Protein AF-0000000079718503 (afdb_homodimer)

Organism: NCBI:txid616991

Radius of gyration: 22.59 Å; Cα contacts (8 Å, |Δi|>4): 841; chains: 2; bounding box: 45×66×55 Å

Solvent-accessible surface area (backbone atoms only — not comparable to full-atom values): 23321 Å² total; per-residue (Å²): 87,62,59,57,60,61,78,88,53,72,74,91,12,62,36,46,88,37,62,54,29,43,62,46,44,43,82,38,80,72,43,89,40,65,35,53,28,28,25,22,71,36,76,40,55,47,20,31,54,43,42,65,69,52,90,73,39,43,75,33,45,62,69,56,43,66,71,43,58,70,69,54,38,52,48,48,60,59,43,30,42,29,42,44,82,52,27,34,36,37,52,58,47,52,61,50,35,47,38,72,30,97,78,38,42,31,43,72,48,60,77,54,34,25,29,22,61,37,72,39,47,60,71,37,66,49,20,32,49,61,28,62,29,46,43,93,47,60,36,66,54,80,89,78,84,56,87,75,52,61,42,40,47,60,32,31,80,72,43,28,68,63,53,38,52,45,48,62,70,24,43,53,38,35,81,76,44,85,49,90,57,48,86,72,48,52,70,69,56,47,52,50,51,48,35,33,36,70,65,77,36,82,76,68,51,43,51,69,36,54,46,82,70,136,102,57,65,53,62,65,79,76,63,59,88,68,44,68,42,76,70,83,35,73,28,45,65,46,40,41,81,38,80,72,43,85,38,61,34,52,28,30,25,24,72,38,76,40,54,48,19,32,54,45,38,63,68,52,89,73,39,43,75,33,46,63,69,55,44,69,70,43,57,70,70,55,36,53,50,48,67,59,44,31,44,29,42,44,84,53,29,34,36,37,52,58,39,56,60,51,36,49,37,72,31,98,78,38,43,32,43,73,48,59,77,55,33,24,29,22,61,37,71,40,48,60,71,37,66,50,19,32,48,61,28,63,30,45,42,92,48,58,32,72,54,81,88,78,83,57,88,75,53,62,42,40,46,60,33,32,81,72,44,28,68,64,53,38,52,44,46,62,70,24,45,54,39,35,82,77,44,86,50,89,56,48,87,70,50,51,69,69,58,48,51,50,50,47,35,32,38,70,64,76,38,81,77,69,51,44,52,68,38,54,45,84,71,136

Structure (mmCIF, N/CA/C/O backbone):
data_AF-0000000079718503-model_v1
#
loop_
_entity.id
_entity.type
_entity.pdbx_description
1 polymer 'Uncharacterized protein'
#
loop_
_atom_site.group_PDB
_atom_site.id
_atom_site.type_symbol
_atom_site.label_atom_id
_atom_site.label_alt_id
_atom_site.label_comp_id
_atom_site.label_asym_id
_atom_site.label_entity_id
_atom_site.label_seq_id
_atom_site.pdbx_PDB_ins_code
_atom_site.Cartn_x
_atom_site.Cartn_y
_atom_site.Cartn_z
_atom_site.occupancy
_atom_site.B_iso_or_equiv
_atom_site.auth_seq_id
_atom_site.auth_comp_id
_atom_site.auth_asym_id
_atom_site.auth_atom_id
_atom_site.pdbx_PDB_model_num
ATOM 1 N N . MET A 1 1 ? 18.859 8.688 -3.508 1 23.06 1 MET A N 1
ATOM 2 C CA . MET A 1 1 ? 18.297 7.758 -2.539 1 23.06 1 MET A CA 1
ATOM 3 C C . MET A 1 1 ? 17.609 8.5 -1.401 1 23.06 1 MET A C 1
ATOM 5 O O . MET A 1 1 ? 18.266 9.039 -0.513 1 23.06 1 MET A O 1
ATOM 9 N N . ILE A 1 2 ? 16.781 9.414 -1.605 1 30.33 2 ILE A N 1
ATOM 10 C CA . ILE A 1 2 ? 16.391 10.273 -0.496 1 30.33 2 ILE A CA 1
ATOM 11 C C . ILE A 1 2 ? 15.953 9.414 0.691 1 30.33 2 ILE A C 1
ATOM 13 O O . ILE A 1 2 ? 15.031 8.602 0.574 1 30.33 2 ILE A O 1
ATOM 17 N N . CYS A 1 3 ? 16.859 9.18 1.594 1 32.59 3 CYS A N 1
ATOM 18 C CA . CYS A 1 3 ? 16.938 8.422 2.838 1 32.59 3 CYS A CA 1
ATOM 19 C C . CYS A 1 3 ? 15.789 8.781 3.768 1 32.59 3 CYS A C 1
ATOM 21 O O . CYS A 1 3 ? 15.602 9.953 4.113 1 32.59 3 CYS A O 1
ATOM 23 N N . LYS A 1 4 ? 14.398 8.336 3.656 1 40.47 4 LYS A N 1
ATOM 24 C CA . LYS A 1 4 ? 13.938 8.398 5.043 1 40.47 4 LYS A CA 1
ATOM 25 C C . LYS A 1 4 ? 15.117 8.383 6.008 1 40.47 4 LYS A C 1
ATOM 27 O O . LYS A 1 4 ? 16.219 7.934 5.656 1 40.47 4 LYS A O 1
ATOM 32 N N . TRP A 1 5 ? 15.25 9.078 7.258 1 38.78 5 TRP A N 1
ATOM 33 C CA . TRP A 1 5 ? 16.297 9.188 8.266 1 38.78 5 TRP A CA 1
ATOM 34 C C . TRP A 1 5 ? 17.203 7.957 8.25 1 38.78 5 TRP A C 1
ATOM 36 O O . TRP A 1 5 ? 18.125 7.848 9.055 1 38.78 5 TRP A O 1
ATOM 46 N N . LYS A 1 6 ? 16.781 6.746 7.684 1 39.5 6 LYS A N 1
ATOM 47 C CA . LYS A 1 6 ? 17.516 5.504 7.875 1 39.5 6 LYS A CA 1
ATOM 48 C C . LYS A 1 6 ? 18.672 5.387 6.875 1 39.5 6 LYS A C 1
ATOM 50 O O . LYS A 1 6 ? 18.438 5.262 5.672 1 39.5 6 LYS A O 1
ATOM 55 N N . GLN A 1 7 ? 19.984 5.609 7.316 1 33.94 7 GLN A N 1
ATOM 56 C CA . GLN A 1 7 ? 21.234 5.27 6.621 1 33.94 7 GLN A CA 1
ATOM 57 C C . GLN A 1 7 ? 21.094 3.934 5.895 1 33.94 7 GLN A C 1
ATOM 59 O O . GLN A 1 7 ? 20.047 3.305 5.926 1 33.94 7 GLN A O 1
ATOM 64 N N . LEU A 1 8 ? 22.109 2.932 6.52 1 37.72 8 LEU A N 1
ATOM 65 C CA . LEU A 1 8 ? 22.938 1.934 5.855 1 37.72 8 LEU A CA 1
ATOM 66 C C . LEU A 1 8 ? 22.109 0.743 5.398 1 37.72 8 LEU A C 1
ATOM 68 O O . LEU A 1 8 ? 21.719 -0.094 6.219 1 37.72 8 LEU A O 1
ATOM 72 N N . PHE A 1 9 ? 21.766 0.638 4.406 1 40.12 9 PHE A N 1
ATOM 73 C CA . PHE A 1 9 ? 20.969 -0.413 3.799 1 40.12 9 PHE A CA 1
ATOM 74 C C . PHE A 1 9 ? 21.828 -1.601 3.402 1 40.12 9 PHE A C 1
ATOM 76 O O . PHE A 1 9 ? 21.469 -2.373 2.514 1 40.12 9 PHE A O 1
ATOM 83 N N . SER A 1 10 ? 22.203 -2.418 3.965 1 37.91 10 SER A N 1
ATOM 84 C CA . SER A 1 10 ? 22.547 -3.551 3.111 1 37.91 10 SER A CA 1
ATOM 85 C C . SER A 1 10 ? 21.297 -4.18 2.5 1 37.91 10 SER A C 1
ATOM 87 O O . SER A 1 10 ? 20.219 -4.137 3.094 1 37.91 10 SER A O 1
ATOM 89 N N . ILE A 1 11 ? 21.688 -5.297 1.359 1 41.03 11 ILE A N 1
ATOM 90 C CA . ILE A 1 11 ? 21.562 -5.18 -0.09 1 41.03 11 ILE A CA 1
ATOM 91 C C . ILE A 1 11 ? 20.141 -5.531 -0.523 1 41.03 11 ILE A C 1
ATOM 93 O O . ILE A 1 11 ? 19.562 -4.855 -1.377 1 41.03 11 ILE A O 1
ATOM 97 N N . HIS A 1 12 ? 19.766 -6.773 -0.456 1 43.59 12 HIS A N 1
ATOM 98 C CA . HIS A 1 12 ? 18.359 -7.004 -0.724 1 43.59 12 HIS A CA 1
ATOM 99 C C . HIS A 1 12 ? 17.484 -5.902 -0.116 1 43.59 12 HIS A C 1
ATOM 101 O O . HIS A 1 12 ? 17.281 -5.867 1.1 1 43.59 12 HIS A O 1
ATOM 107 N N . GLU A 1 13 ? 18.375 -4.879 0.642 1 44.47 13 GLU A N 1
ATOM 108 C CA . GLU A 1 13 ? 18.203 -3.566 1.257 1 44.47 13 GLU A CA 1
ATOM 109 C C . GLU A 1 13 ? 16.812 -3.008 0.971 1 44.47 13 GLU A C 1
ATOM 111 O O . GLU A 1 13 ? 16.312 -3.107 -0.154 1 44.47 13 GLU A O 1
ATOM 116 N N . ILE A 1 14 ? 16.516 -2.381 1.271 1 44.66 14 ILE A N 1
ATOM 117 C CA . ILE A 1 14 ? 15.141 -1.91 1.121 1 44.66 14 ILE A CA 1
ATOM 118 C C . ILE A 1 14 ? 14.492 -2.58 -0.091 1 44.66 14 ILE A C 1
ATOM 120 O O . ILE A 1 14 ? 13.578 -2.021 -0.701 1 44.66 14 ILE A O 1
ATOM 124 N N . ILE A 1 15 ? 15.344 -3.525 -0.444 1 41.94 15 ILE A N 1
ATOM 125 C CA . 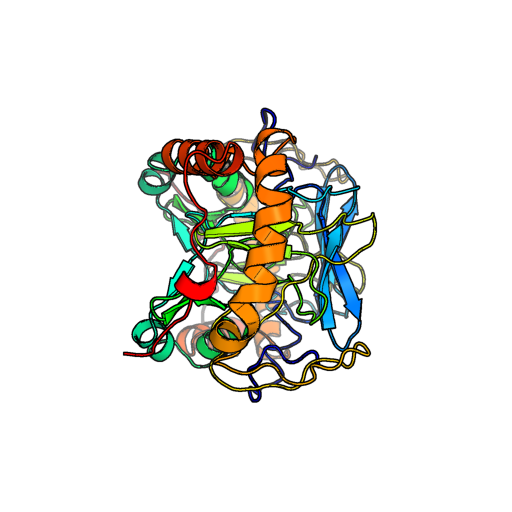ILE A 1 15 ? 15.734 -3.426 -1.845 1 41.94 15 ILE A CA 1
ATOM 126 C C . ILE A 1 15 ? 14.492 -3.334 -2.725 1 41.94 15 ILE A C 1
ATOM 128 O O . ILE A 1 15 ? 14.461 -2.562 -3.688 1 41.94 15 ILE A O 1
ATOM 132 N N . LEU A 1 16 ? 14.398 -3.361 -3.297 1 42.53 16 LEU A N 1
ATOM 133 C CA . LEU A 1 16 ? 13.578 -2.467 -4.105 1 42.53 16 LEU A CA 1
ATOM 134 C C . LEU A 1 16 ? 13.078 -1.293 -3.275 1 42.53 16 LEU A C 1
ATOM 136 O O . LEU A 1 16 ? 12.375 -1.487 -2.281 1 42.53 16 LEU A O 1
ATOM 140 N N . CYS A 1 17 ? 13.359 -0.323 -1.994 1 40.25 17 CYS A N 1
ATOM 141 C CA . CYS A 1 17 ? 12.625 0.879 -1.621 1 40.25 17 CYS A CA 1
ATOM 142 C C . CYS A 1 17 ? 11.125 0.642 -1.691 1 40.25 17 CYS A C 1
ATOM 144 O O . CYS A 1 17 ? 10.477 0.998 -2.68 1 40.25 17 CYS A O 1
ATOM 146 N N . VAL A 1 18 ? 10.914 -0.739 -1.646 1 42.56 18 VAL A N 1
ATOM 147 C CA . VAL A 1 18 ? 10.266 -2.041 -1.775 1 42.56 18 VAL A CA 1
ATOM 148 C C . VAL A 1 18 ? 8.797 -1.854 -2.164 1 42.56 18 VAL A C 1
ATOM 150 O O . VAL A 1 18 ? 8.062 -2.832 -2.311 1 42.56 18 VAL A O 1
ATOM 153 N N . LYS A 1 19 ? 8.617 -1.224 -2.686 1 43.97 19 LYS A N 1
ATOM 154 C CA . LYS A 1 19 ? 7.633 -1.367 -3.754 1 43.97 19 LYS A CA 1
ATOM 155 C C . LYS A 1 19 ? 6.961 -2.736 -3.703 1 43.97 19 LYS A C 1
ATOM 157 O O . LYS A 1 19 ? 6.566 -3.277 -4.738 1 43.97 19 LYS A O 1
ATOM 162 N N . MET A 1 20 ? 7.66 -4.469 -3.236 1 43.78 20 MET A N 1
ATOM 163 C CA . MET A 1 20 ? 8.484 -5.27 -4.133 1 43.78 20 MET A CA 1
ATOM 164 C C . MET A 1 20 ? 7.734 -6.508 -4.605 1 43.78 20 MET A C 1
ATOM 166 O O . MET A 1 20 ? 7.695 -7.523 -3.908 1 43.78 20 MET A O 1
ATOM 170 N N . ILE A 1 21 ? 6.793 -6.219 -4.887 1 51.38 21 ILE A N 1
ATOM 171 C CA . ILE A 1 21 ? 6.754 -7.098 -6.051 1 51.38 21 ILE A CA 1
ATOM 172 C C . ILE A 1 21 ? 8.133 -7.164 -6.691 1 51.38 21 ILE A C 1
ATOM 174 O O . ILE A 1 21 ? 9.039 -6.406 -6.328 1 51.38 21 ILE A O 1
ATOM 178 N N . HIS A 1 22 ? 8.43 -8 -7.312 1 56.75 22 HIS A N 1
ATOM 179 C CA . HIS A 1 22 ? 9.734 -8.141 -7.957 1 56.75 22 HIS A CA 1
ATOM 180 C C . HIS A 1 22 ? 10.375 -6.773 -8.203 1 56.75 22 HIS A C 1
ATOM 182 O O . HIS A 1 22 ? 9.734 -5.879 -8.766 1 56.75 22 HIS A O 1
ATOM 188 N N . PRO A 1 23 ? 11.453 -6.457 -7.559 1 62.66 23 PRO A N 1
ATOM 189 C CA . PRO A 1 23 ? 12.109 -5.148 -7.641 1 62.66 23 PRO A CA 1
ATOM 190 C C . PRO A 1 23 ? 12.242 -4.648 -9.078 1 62.66 23 PRO A C 1
ATOM 192 O O . PRO A 1 23 ? 12.484 -3.455 -9.297 1 62.66 23 PRO A O 1
ATOM 195 N N . LYS A 1 24 ? 12 -5.566 -9.906 1 76.69 24 LYS A N 1
ATOM 196 C CA . LYS A 1 24 ? 12.109 -5.199 -11.32 1 76.69 24 LYS A CA 1
ATOM 197 C C . LYS A 1 24 ? 10.75 -4.797 -11.883 1 76.69 24 LYS A C 1
ATOM 199 O O . LYS A 1 24 ? 10.422 -5.133 -13.023 1 76.69 24 LYS A O 1
ATOM 204 N N . THR A 1 25 ? 9.906 -4.266 -10.977 1 85.81 25 THR A N 1
ATOM 205 C CA . THR A 1 25 ? 8.594 -3.799 -11.406 1 85.81 25 THR A CA 1
ATOM 206 C C . THR A 1 25 ? 8.336 -2.379 -10.914 1 85.81 25 THR A C 1
ATOM 208 O O . THR A 1 25 ? 9.016 -1.894 -10.016 1 85.81 25 THR A O 1
ATOM 211 N N . GLU A 1 26 ? 7.414 -1.744 -11.555 1 82.12 26 GLU A N 1
ATOM 212 C CA . GLU A 1 26 ? 6.957 -0.43 -11.109 1 82.12 26 GLU A CA 1
ATOM 213 C C . GLU A 1 26 ? 5.461 -0.258 -11.352 1 82.12 26 GLU A C 1
ATOM 215 O O . GLU A 1 26 ? 4.863 -0.992 -12.141 1 82.12 26 GLU A O 1
ATOM 220 N N . LEU A 1 27 ? 4.871 0.612 -10.594 1 81.75 27 LEU A N 1
ATOM 221 C CA . LEU A 1 27 ? 3.482 0.992 -10.828 1 81.75 27 LEU A CA 1
ATOM 222 C C . LEU A 1 27 ? 3.387 2.012 -11.961 1 81.75 27 LEU A C 1
ATOM 224 O O . LEU A 1 27 ? 4.129 2.996 -11.977 1 81.75 27 LEU A O 1
ATOM 228 N N . GLN A 1 28 ? 2.59 1.718 -12.938 1 79.62 28 GLN A N 1
ATOM 229 C CA . GLN A 1 28 ? 2.369 2.635 -14.047 1 79.62 28 GLN A CA 1
ATOM 230 C C . GLN A 1 28 ? 0.88 2.836 -14.312 1 79.62 28 GLN A C 1
ATOM 232 O O . GLN A 1 28 ? 0.089 1.9 -14.18 1 79.62 28 GLN A O 1
ATOM 237 N N . PHE A 1 29 ? 0.578 4.051 -14.633 1 77.56 29 PHE A N 1
ATOM 238 C CA . PHE A 1 29 ? -0.769 4.277 -15.148 1 77.56 29 PHE A CA 1
ATOM 239 C C . PHE A 1 29 ? -0.96 3.592 -16.5 1 77.56 29 PHE A C 1
ATOM 241 O O . PHE A 1 29 ? -0.171 3.795 -17.422 1 77.56 29 PHE A O 1
ATOM 248 N N . ILE A 1 30 ? -1.925 2.777 -16.641 1 81.38 30 ILE A N 1
ATOM 249 C CA . ILE A 1 30 ? -2.164 2.027 -17.875 1 81.38 30 ILE A CA 1
ATOM 250 C C . ILE A 1 30 ? -3.145 2.791 -18.766 1 81.38 30 ILE A C 1
ATOM 252 O O . ILE A 1 30 ? -2.795 3.203 -19.875 1 81.38 30 ILE A O 1
ATOM 256 N N . ASN A 1 31 ? -4.312 2.988 -18.281 1 75.69 31 ASN A N 1
ATOM 257 C CA . ASN A 1 31 ? -5.336 3.797 -18.938 1 75.69 31 ASN A CA 1
ATOM 258 C C . ASN A 1 31 ? -6.504 4.082 -17.984 1 75.69 31 ASN A C 1
ATOM 260 O O . ASN A 1 31 ? -6.527 3.596 -16.859 1 75.69 31 ASN A O 1
ATOM 264 N N . LYS A 1 32 ? -7.445 4.895 -18.375 1 70.06 32 LYS A N 1
ATOM 265 C CA . LYS A 1 32 ? -8.547 5.355 -17.531 1 70.06 32 LYS A CA 1
ATOM 266 C C . LYS A 1 32 ? -9.445 4.195 -17.109 1 70.06 32 LYS A C 1
ATOM 268 O O . LYS A 1 32 ? -10.023 4.215 -16.016 1 70.06 32 LYS A O 1
ATOM 273 N N . GLU A 1 33 ? -9.469 3.164 -18.016 1 71.44 33 GLU A N 1
ATOM 274 C CA . GLU A 1 33 ? -10.336 2.023 -17.734 1 71.44 33 GLU A CA 1
ATOM 275 C C . GLU A 1 33 ? -9.703 1.087 -16.703 1 71.44 33 GLU A C 1
ATOM 277 O O . GLU A 1 33 ? -10.359 0.673 -15.75 1 71.44 33 GLU A O 1
ATOM 282 N N . ILE A 1 34 ? -8.422 0.849 -16.844 1 73.31 34 ILE A N 1
ATOM 283 C CA . ILE A 1 34 ? -7.727 -0.13 -16 1 73.31 34 ILE A CA 1
ATOM 284 C C . ILE A 1 34 ? -7.141 0.559 -14.773 1 73.31 34 ILE A C 1
ATOM 286 O O . ILE A 1 34 ? -7.105 -0.025 -13.688 1 73.31 34 ILE A O 1
ATOM 290 N N . GLY A 1 35 ? -6.781 1.876 -14.992 1 75.94 35 GLY A N 1
ATOM 291 C CA . GLY A 1 35 ? -6.078 2.578 -13.93 1 75.94 35 GLY A CA 1
ATOM 292 C C . GLY A 1 35 ? -4.59 2.273 -13.898 1 75.94 35 GLY A C 1
ATOM 293 O O . GLY A 1 35 ? -3.887 2.488 -14.891 1 75.94 35 GLY A O 1
ATOM 294 N N . TYR A 1 36 ? -4.109 1.673 -12.812 1 77.12 36 TYR A N 1
ATOM 295 C CA . TYR A 1 36 ? -2.689 1.382 -12.656 1 77.12 36 TYR A CA 1
ATOM 296 C C . TYR A 1 36 ? -2.426 -0.115 -12.758 1 77.12 36 TYR A C 1
ATOM 298 O O . TYR A 1 36 ? -3.328 -0.927 -12.539 1 77.12 36 TYR A O 1
ATOM 306 N N . GLY A 1 37 ? -1.219 -0.349 -13.094 1 84.31 37 GLY A N 1
ATOM 307 C CA . GLY A 1 37 ? -0.76 -1.728 -13.172 1 84.31 37 GLY A CA 1
ATOM 308 C C . GLY A 1 37 ? 0.703 -1.892 -12.812 1 84.31 37 GLY A C 1
ATOM 309 O O . GLY A 1 37 ? 1.433 -0.905 -12.688 1 84.31 37 GLY A O 1
ATOM 310 N N . VAL A 1 38 ? 1.057 -3.092 -12.57 1 88.88 38 VAL A N 1
ATOM 311 C CA . VAL A 1 38 ? 2.443 -3.424 -12.266 1 88.88 38 VAL A CA 1
ATOM 312 C C . VAL A 1 38 ? 3.176 -3.816 -13.547 1 88.88 38 VAL A C 1
ATOM 314 O O . VAL A 1 38 ? 2.787 -4.773 -14.219 1 88.88 38 VAL A O 1
ATOM 317 N N . VAL A 1 39 ? 4.293 -3.053 -13.875 1 90.62 39 VAL A N 1
ATOM 318 C CA . VAL A 1 39 ? 4.98 -3.236 -15.148 1 90.62 39 VAL A CA 1
ATOM 319 C C . VAL A 1 39 ? 6.438 -3.617 -14.891 1 90.62 39 VAL A C 1
ATOM 321 O O . VAL A 1 39 ? 7.094 -3.043 -14.023 1 90.62 39 VAL A O 1
ATOM 324 N N . ALA A 1 40 ? 6.879 -4.559 -15.68 1 93.62 40 ALA A N 1
ATOM 325 C CA . ALA A 1 40 ? 8.281 -4.969 -15.57 1 93.62 40 ALA A CA 1
ATOM 326 C C . ALA A 1 40 ? 9.211 -3.863 -16.047 1 93.62 40 ALA A C 1
ATOM 328 O O . ALA A 1 40 ? 9.031 -3.314 -17.141 1 93.62 40 ALA A O 1
ATOM 329 N N . THR A 1 41 ? 10.25 -3.537 -15.281 1 89.88 41 THR A N 1
ATOM 330 C CA . THR A 1 41 ? 11.25 -2.545 -15.656 1 89.88 41 THR A CA 1
ATOM 331 C C . THR A 1 41 ? 12.508 -3.221 -16.203 1 89.88 41 THR A C 1
ATOM 333 O O . THR A 1 41 ? 13.359 -2.566 -16.797 1 89.88 41 THR A O 1
ATOM 336 N N . GLU A 1 42 ? 12.633 -4.457 -15.93 1 92.94 42 GLU A N 1
ATOM 337 C CA . GLU A 1 42 ? 13.672 -5.336 -16.453 1 92.94 42 GLU A CA 1
ATOM 338 C C . GLU A 1 42 ? 13.102 -6.695 -16.844 1 92.94 42 GLU A C 1
ATOM 340 O O . GLU A 1 42 ? 11.953 -7.012 -16.516 1 92.94 42 GLU A O 1
ATOM 345 N N . PHE A 1 43 ? 13.945 -7.414 -17.562 1 96.31 43 PHE A N 1
ATOM 346 C CA . PHE A 1 43 ? 13.562 -8.766 -17.969 1 96.31 43 PHE A CA 1
ATOM 347 C C . PHE A 1 43 ? 13.352 -9.656 -16.75 1 96.31 43 PHE A C 1
ATOM 349 O O . PHE A 1 43 ? 14.18 -9.672 -15.836 1 96.31 43 PHE A O 1
ATOM 356 N N . ILE A 1 44 ? 12.219 -10.359 -16.641 1 96.75 44 ILE A N 1
ATOM 357 C CA . ILE A 1 44 ? 11.875 -11.328 -15.609 1 96.75 44 ILE A CA 1
ATOM 358 C C . ILE A 1 44 ? 11.711 -12.719 -16.234 1 96.75 44 ILE A C 1
ATOM 360 O O . ILE A 1 44 ? 10.703 -12.992 -16.875 1 96.75 44 ILE A O 1
ATOM 364 N N . PRO A 1 45 ? 12.633 -13.57 -16.031 1 98 45 PRO A N 1
ATOM 365 C CA . PRO A 1 45 ? 12.539 -14.891 -16.672 1 98 45 PRO A CA 1
ATOM 366 C C . PRO A 1 45 ? 11.438 -15.758 -16.078 1 98 45 PRO A C 1
ATOM 368 O O . PRO A 1 45 ? 11.094 -15.609 -14.898 1 98 45 PRO A O 1
ATOM 371 N N . ALA A 1 46 ? 10.953 -16.688 -16.906 1 98.62 46 ALA A N 1
ATOM 372 C CA . ALA A 1 46 ? 10.031 -17.703 -16.422 1 98.62 46 ALA A CA 1
ATOM 373 C C . ALA A 1 46 ? 10.625 -18.469 -15.234 1 98.62 46 ALA A C 1
ATOM 375 O O . ALA A 1 46 ? 11.805 -18.828 -15.258 1 98.62 46 ALA A O 1
ATOM 376 N N . GLY A 1 47 ? 9.883 -18.609 -14.164 1 98.5 47 GLY A N 1
ATOM 377 C CA . GLY A 1 47 ? 10.352 -19.281 -12.969 1 98.5 47 GLY A CA 1
ATOM 378 C C . GLY A 1 47 ? 10.688 -18.312 -11.844 1 98.5 47 GLY A C 1
ATOM 379 O O . GLY A 1 47 ? 10.977 -18.734 -10.719 1 98.5 47 GLY A O 1
ATOM 380 N N . THR A 1 48 ? 10.617 -17.047 -12.094 1 97.69 48 THR A N 1
ATOM 381 C CA . THR A 1 48 ? 10.891 -16.047 -11.078 1 97.69 48 THR A CA 1
ATOM 382 C C . THR A 1 48 ? 9.695 -15.883 -10.141 1 97.69 48 THR A C 1
ATOM 384 O O . THR A 1 48 ? 8.555 -15.797 -10.586 1 97.69 48 THR A O 1
ATOM 387 N N . ILE A 1 49 ? 9.984 -15.883 -8.836 1 96.44 49 ILE A N 1
ATOM 388 C CA . ILE A 1 49 ? 8.945 -15.586 -7.855 1 96.44 49 ILE A CA 1
ATOM 389 C C . ILE A 1 49 ? 8.602 -14.102 -7.902 1 96.44 49 ILE A C 1
ATOM 391 O O . ILE A 1 49 ? 9.469 -13.242 -7.699 1 96.44 49 ILE A O 1
ATOM 395 N N . THR A 1 50 ? 7.293 -13.867 -8.172 1 95.12 50 THR A N 1
ATOM 396 C CA . THR A 1 50 ? 6.906 -12.484 -8.422 1 95.12 50 THR A CA 1
ATOM 397 C C . THR A 1 50 ? 6.16 -11.906 -7.223 1 95.12 50 THR A C 1
ATOM 399 O O . THR A 1 50 ? 6.02 -10.688 -7.098 1 95.12 50 THR A O 1
ATOM 402 N N . TRP A 1 51 ? 5.684 -12.688 -6.34 1 93.94 51 TRP A N 1
ATOM 403 C CA . TRP A 1 51 ? 4.961 -12.266 -5.145 1 93.94 51 TRP A CA 1
ATOM 404 C C . TRP A 1 51 ? 5 -13.352 -4.074 1 93.94 51 TRP A C 1
ATOM 406 O O . TRP A 1 51 ? 4.957 -14.547 -4.387 1 93.94 51 TRP A O 1
ATOM 416 N N . VAL A 1 52 ? 5.07 -12.969 -2.869 1 93.62 52 VAL A N 1
ATOM 417 C CA . VAL A 1 52 ? 5.012 -13.867 -1.719 1 93.62 52 VAL A CA 1
ATOM 418 C C . VAL A 1 52 ? 4.055 -13.297 -0.672 1 93.62 52 VAL A C 1
ATOM 420 O O . VAL A 1 52 ? 4.121 -12.117 -0.339 1 93.62 52 VAL A O 1
ATOM 423 N N . LEU A 1 53 ? 3.102 -14.141 -0.286 1 93.31 53 LEU A N 1
ATOM 424 C CA . LEU A 1 53 ? 2.322 -13.75 0.881 1 93.31 53 LEU A CA 1
ATOM 425 C C . LEU A 1 53 ? 3.227 -13.531 2.09 1 93.31 53 LEU A C 1
ATOM 427 O O . LEU A 1 53 ? 4.07 -14.375 2.398 1 93.31 53 LEU A O 1
ATOM 431 N N . ASP A 1 54 ? 3.109 -12.359 2.703 1 88.5 54 ASP A N 1
ATOM 432 C CA . ASP A 1 54 ? 4.027 -12.109 3.811 1 88.5 54 ASP A CA 1
ATOM 433 C C . ASP A 1 54 ? 3.293 -11.523 5.012 1 88.5 54 ASP A C 1
ATOM 435 O O . ASP A 1 54 ? 2.074 -11.344 4.977 1 88.5 54 ASP A O 1
ATOM 439 N N . LYS A 1 55 ? 4.051 -11.227 6.027 1 88.94 55 LYS A N 1
ATOM 440 C CA . LYS A 1 55 ? 3.49 -10.922 7.34 1 88.94 55 LYS A CA 1
ATOM 441 C C . LYS A 1 55 ? 2.869 -9.523 7.363 1 88.94 55 LYS A C 1
ATOM 443 O O . LYS A 1 55 ? 2.115 -9.188 8.281 1 88.94 55 LYS A O 1
ATOM 448 N N . LEU A 1 56 ? 3.16 -8.75 6.418 1 89.94 56 LEU A N 1
ATOM 449 C CA . LEU A 1 56 ? 2.604 -7.402 6.418 1 89.94 56 LEU A CA 1
ATOM 450 C C . LEU A 1 56 ? 1.285 -7.359 5.656 1 89.94 56 LEU A C 1
ATOM 452 O O . LEU A 1 56 ? 0.54 -6.379 5.75 1 89.94 56 LEU A O 1
ATOM 456 N N . ASP A 1 57 ? 1.011 -8.391 4.883 1 92.06 57 ASP A N 1
ATOM 457 C CA . ASP A 1 57 ? -0.327 -8.516 4.312 1 92.06 57 ASP A CA 1
ATOM 458 C C . ASP A 1 57 ? -1.375 -8.711 5.406 1 92.06 57 ASP A C 1
ATOM 460 O O . ASP A 1 57 ? -1.111 -9.367 6.414 1 92.06 57 ASP A O 1
ATOM 464 N N . ARG A 1 58 ? -2.568 -8.172 5.164 1 93.88 58 ARG A N 1
ATOM 465 C CA . ARG A 1 58 ? -3.641 -8.312 6.145 1 93.88 58 ARG A CA 1
ATOM 466 C C . ARG A 1 58 ? -4.691 -9.312 5.664 1 93.88 58 ARG A C 1
ATOM 468 O O . ARG A 1 58 ? -4.992 -9.375 4.469 1 93.88 58 ARG A O 1
ATOM 475 N N . GLU A 1 59 ? -5.16 -10.016 6.586 1 94.94 59 GLU A N 1
ATOM 476 C CA . GLU A 1 59 ? -6.215 -10.992 6.324 1 94.94 59 GLU A CA 1
ATOM 477 C C . GLU A 1 59 ? -7.484 -10.648 7.094 1 94.94 59 GLU A C 1
ATOM 479 O O . GLU A 1 59 ? -7.43 -10.328 8.281 1 94.94 59 GLU A O 1
ATOM 484 N N . PHE A 1 60 ? -8.594 -10.625 6.422 1 95.88 60 PHE A N 1
ATOM 485 C CA . PHE A 1 60 ? -9.898 -10.367 7.027 1 95.88 60 PHE A CA 1
ATOM 486 C C . PHE A 1 60 ? -10.836 -11.547 6.812 1 95.88 60 PHE A C 1
ATOM 488 O O . PHE A 1 60 ? -11 -12.023 5.684 1 95.88 60 PHE A O 1
ATOM 495 N N . THR A 1 61 ? -11.484 -12.008 7.887 1 95.38 61 THR A N 1
ATOM 496 C CA . THR A 1 61 ? -12.57 -12.969 7.719 1 95.38 61 THR A CA 1
ATOM 497 C C . THR A 1 61 ? -13.805 -12.289 7.137 1 95.38 61 THR A C 1
ATOM 499 O O . THR A 1 61 ? -13.93 -11.062 7.191 1 95.38 61 THR A O 1
ATOM 502 N N . PRO A 1 62 ? -14.656 -13.133 6.586 1 91.94 62 PRO A N 1
ATOM 503 C CA . PRO A 1 62 ? -15.922 -12.539 6.129 1 91.94 62 PRO A CA 1
ATOM 504 C C . PRO A 1 62 ? -16.641 -11.773 7.23 1 91.94 62 PRO A C 1
ATOM 506 O O . PRO A 1 62 ? -17.188 -10.688 6.98 1 91.94 62 PRO A O 1
ATOM 509 N N . ALA A 1 63 ? -16.641 -12.266 8.422 1 94.5 63 ALA A N 1
ATOM 510 C CA . ALA A 1 63 ? -17.297 -11.609 9.547 1 94.5 63 ALA A CA 1
ATOM 511 C C . ALA A 1 63 ? -16.641 -10.273 9.867 1 94.5 63 ALA A C 1
ATOM 513 O O . ALA A 1 63 ? -17.312 -9.289 10.148 1 94.5 63 ALA A O 1
ATOM 514 N N . GLU A 1 64 ? -15.297 -10.25 9.836 1 94.69 64 GLU A N 1
ATOM 515 C CA . GLU A 1 64 ? -14.57 -9 10.062 1 94.69 64 GLU A CA 1
ATOM 516 C C . GLU A 1 64 ? -14.898 -7.965 9 1 94.69 64 GLU A C 1
ATOM 518 O O . GLU A 1 64 ? -15.117 -6.789 9.312 1 94.69 64 GLU A O 1
ATOM 523 N N . LEU A 1 65 ? -14.93 -8.375 7.801 1 92 65 LEU A N 1
ATOM 524 C CA . LEU A 1 65 ? -15.266 -7.48 6.695 1 92 65 LEU A CA 1
ATOM 525 C C . LEU A 1 65 ? -16.656 -6.879 6.883 1 92 65 LEU A C 1
ATOM 527 O O . LEU A 1 65 ? -16.828 -5.668 6.738 1 92 65 LEU A O 1
ATOM 531 N N . GLU A 1 66 ? -17.562 -7.734 7.246 1 91.81 66 GLU A N 1
ATOM 532 C CA . GLU A 1 66 ? -18.953 -7.301 7.395 1 91.81 66 GLU A CA 1
ATOM 533 C C . GLU A 1 66 ? -19.094 -6.309 8.539 1 91.81 66 GLU A C 1
ATOM 535 O O . GLU A 1 66 ? -20 -5.473 8.531 1 91.81 66 GLU A O 1
ATOM 540 N N . SER A 1 67 ? -18.234 -6.352 9.469 1 94.19 67 SER A N 1
ATOM 541 C CA . SER A 1 67 ? -18.328 -5.504 10.656 1 94.19 67 SER A CA 1
ATOM 542 C C . SER A 1 67 ? -17.766 -4.113 10.391 1 94.19 67 SER A C 1
ATOM 544 O O . SER A 1 67 ? -17.969 -3.189 11.172 1 94.19 67 SER A O 1
ATOM 546 N N . LEU A 1 68 ? -17.062 -3.98 9.266 1 91.19 68 LEU A N 1
ATOM 547 C CA . LEU A 1 68 ? -16.453 -2.693 8.945 1 91.19 68 LEU A CA 1
ATOM 548 C C . LEU A 1 68 ? -17.484 -1.749 8.328 1 91.19 68 LEU A C 1
ATOM 550 O O . LEU A 1 68 ? -18.531 -2.189 7.848 1 91.19 68 LEU A O 1
ATOM 554 N N . GLU A 1 69 ? -17.172 -0.437 8.375 1 86.75 69 GLU A N 1
ATOM 555 C CA . GLU A 1 69 ? -18.016 0.558 7.707 1 86.75 69 GLU A CA 1
ATOM 556 C C . GLU A 1 69 ? -18.047 0.328 6.199 1 86.75 69 GLU A C 1
ATOM 558 O O . GLU A 1 69 ? -17.109 -0.217 5.625 1 86.75 69 GLU A O 1
ATOM 563 N N . PRO A 1 70 ? -19.062 0.789 5.492 1 83.94 70 PRO A N 1
ATOM 564 C CA . PRO A 1 70 ? -19.266 0.531 4.066 1 83.94 70 PRO A CA 1
ATOM 565 C C . PRO A 1 70 ? -18.078 0.963 3.215 1 83.94 70 PRO A C 1
ATOM 567 O O . PRO A 1 70 ? -17.734 0.289 2.24 1 83.94 70 PRO A O 1
ATOM 570 N N . ILE A 1 71 ? -17.453 1.975 3.629 1 81.44 71 ILE A N 1
ATOM 571 C CA . ILE A 1 71 ? -16.328 2.467 2.844 1 81.44 71 ILE A CA 1
ATOM 572 C C . ILE A 1 71 ? -15.195 1.436 2.855 1 81.44 71 ILE A C 1
ATOM 574 O O . ILE A 1 71 ? -14.586 1.162 1.818 1 81.44 71 ILE A O 1
ATOM 578 N N . TYR A 1 72 ? -14.961 0.824 3.949 1 86.5 72 TYR A N 1
ATOM 579 C CA . TYR A 1 72 ? -13.891 -0.162 4.059 1 86.5 72 TYR A CA 1
ATOM 580 C C . TYR A 1 72 ? -14.289 -1.476 3.396 1 86.5 72 TYR A C 1
ATOM 582 O O . TYR A 1 72 ? -13.445 -2.166 2.816 1 86.5 72 TYR A O 1
ATOM 590 N N . GLN A 1 73 ? -15.539 -1.783 3.504 1 85.44 73 GLN A N 1
ATOM 591 C CA . GLN A 1 73 ? -16.016 -2.959 2.787 1 85.44 73 GLN A CA 1
ATOM 592 C C . GLN A 1 73 ? -15.781 -2.826 1.287 1 85.44 73 GLN A C 1
ATOM 594 O O . GLN A 1 73 ? -15.289 -3.758 0.646 1 85.44 73 GLN A O 1
ATOM 599 N N . SER A 1 74 ? -16.062 -1.636 0.833 1 81.56 74 SER A N 1
ATOM 600 C CA . SER A 1 74 ? -15.883 -1.385 -0.593 1 81.56 74 SER A CA 1
ATOM 601 C C . SER A 1 74 ? -14.406 -1.442 -0.982 1 81.56 74 SER A C 1
ATOM 603 O O . SER A 1 74 ? -14.055 -1.98 -2.035 1 81.56 74 SER A O 1
ATOM 605 N N . ILE A 1 75 ? -13.562 -0.905 -0.136 1 81.62 75 ILE A N 1
ATOM 606 C CA . ILE A 1 75 ? -12.117 -0.918 -0.378 1 81.62 75 ILE A CA 1
ATOM 607 C C . ILE A 1 75 ? -11.617 -2.359 -0.407 1 81.62 75 ILE A C 1
ATOM 609 O O . ILE A 1 75 ? -10.906 -2.756 -1.334 1 81.62 75 ILE A O 1
ATOM 613 N N . LEU A 1 76 ? -12.023 -3.111 0.581 1 85.75 76 LEU A N 1
ATOM 614 C CA . LEU A 1 76 ? -11.547 -4.484 0.694 1 85.75 76 LEU A CA 1
ATOM 615 C C . LEU A 1 76 ? -12.109 -5.352 -0.426 1 85.75 76 LEU A C 1
ATOM 617 O O . LEU A 1 76 ? -11.414 -6.23 -0.945 1 85.75 76 LEU A O 1
ATOM 621 N N . ASP A 1 77 ? -13.266 -5.078 -0.842 1 79.88 77 ASP A N 1
ATOM 622 C CA . ASP A 1 77 ? -13.859 -5.801 -1.965 1 79.88 77 ASP A CA 1
ATOM 623 C C . ASP A 1 77 ? -13.086 -5.535 -3.256 1 79.88 77 ASP A C 1
ATOM 625 O O . ASP A 1 77 ? -13.016 -6.402 -4.129 1 79.88 77 ASP A O 1
ATOM 629 N N . THR A 1 78 ? -12.5 -4.41 -3.277 1 77.5 78 THR A N 1
ATOM 630 C CA . THR A 1 78 ? -11.812 -3.994 -4.492 1 77.5 78 THR A CA 1
ATOM 631 C C . THR A 1 78 ? -10.375 -4.5 -4.5 1 77.5 78 THR A C 1
ATOM 633 O O . THR A 1 78 ? -9.859 -4.914 -5.539 1 77.5 78 THR A O 1
ATOM 636 N N . TYR A 1 79 ? -9.734 -4.543 -3.344 1 82.88 79 TYR A N 1
ATOM 637 C CA . TYR A 1 79 ? -8.281 -4.648 -3.367 1 82.88 79 TYR A CA 1
ATOM 638 C C . TYR A 1 79 ? -7.816 -5.973 -2.771 1 82.88 79 TYR A C 1
ATOM 640 O O . TYR A 1 79 ? -6.621 -6.27 -2.756 1 82.88 79 TYR A O 1
ATOM 648 N N . THR A 1 80 ? -8.773 -6.727 -2.336 1 88.31 80 THR A N 1
ATOM 649 C CA . THR A 1 80 ? -8.375 -8.008 -1.759 1 88.31 80 THR A CA 1
ATOM 650 C C . THR A 1 80 ? -8.672 -9.148 -2.721 1 88.31 80 THR A C 1
ATOM 652 O O . THR A 1 80 ? -9.43 -8.984 -3.678 1 88.31 80 THR A O 1
ATOM 655 N N . PHE A 1 81 ? -8 -10.227 -2.508 1 90.12 81 PHE A N 1
ATOM 656 C CA . PHE A 1 81 ? -8.414 -11.516 -3.047 1 90.12 81 PHE A CA 1
ATOM 657 C C . PHE A 1 81 ? -8.766 -12.484 -1.923 1 90.12 81 PHE A C 1
ATOM 659 O O . PHE A 1 81 ? -8.453 -12.234 -0.757 1 90.12 81 PHE A O 1
ATOM 666 N N . ARG A 1 82 ? -9.453 -13.469 -2.27 1 93.12 82 ARG A N 1
ATOM 667 C CA . ARG A 1 82 ? -9.914 -14.422 -1.268 1 93.12 82 ARG A CA 1
ATOM 668 C C . ARG A 1 82 ? -9.078 -15.703 -1.305 1 93.12 82 ARG A C 1
ATOM 670 O O . ARG A 1 82 ? -8.82 -16.25 -2.379 1 93.12 82 ARG A O 1
ATOM 677 N N . ASP A 1 83 ? -8.656 -16.156 -0.098 1 94.75 83 ASP A N 1
ATOM 678 C CA . ASP A 1 83 ? -7.875 -17.391 -0.038 1 94.75 83 ASP A CA 1
ATOM 679 C C . ASP A 1 83 ? -8.781 -18.594 0.122 1 94.75 83 ASP A C 1
ATOM 681 O O . ASP A 1 83 ? -10.008 -18.484 0.02 1 94.75 83 ASP A O 1
ATOM 685 N N . ASN A 1 84 ? -8.141 -19.812 0.258 1 95.62 84 ASN A N 1
ATOM 686 C CA . ASN A 1 84 ? -8.898 -21.047 0.272 1 95.62 84 ASN A CA 1
ATOM 687 C C . ASN A 1 84 ? -9.656 -21.234 1.586 1 95.62 84 ASN A C 1
ATOM 689 O O . ASN A 1 84 ? -10.391 -22.219 1.753 1 95.62 84 ASN A O 1
ATOM 693 N N . LYS A 1 85 ? -9.562 -20.312 2.545 1 94.25 85 LYS A N 1
ATOM 694 C CA . LYS A 1 85 ? -10.32 -20.312 3.793 1 94.25 85 LYS A CA 1
ATOM 695 C C . LYS A 1 85 ? -11.406 -19.25 3.783 1 94.25 85 LYS A C 1
ATOM 697 O O . LYS A 1 85 ? -12.094 -19.047 4.785 1 94.25 85 LYS A O 1
ATOM 702 N N . GLY A 1 86 ? -11.477 -18.547 2.738 1 93.56 86 GLY A N 1
ATOM 703 C CA . GLY A 1 86 ? -12.484 -17.516 2.596 1 93.56 86 GLY A CA 1
ATOM 704 C C . GLY A 1 86 ? -12.047 -16.172 3.156 1 93.56 86 GLY A C 1
ATOM 705 O O . GLY A 1 86 ? -12.836 -15.227 3.209 1 93.56 86 GLY A O 1
ATOM 706 N N . ARG A 1 87 ? -10.883 -16.094 3.566 1 96.31 87 ARG A N 1
ATOM 707 C CA . ARG A 1 87 ? -10.375 -14.844 4.102 1 96.31 87 ARG A CA 1
ATOM 708 C C . ARG A 1 87 ? -10.016 -13.875 2.977 1 96.31 87 ARG A C 1
ATOM 710 O O . ARG A 1 87 ? -9.508 -14.297 1.933 1 96.31 87 ARG A O 1
ATOM 717 N N . PHE A 1 88 ? -10.203 -12.602 3.207 1 93.94 88 PHE A N 1
ATOM 718 C CA . PHE A 1 88 ? -9.836 -11.539 2.279 1 93.94 88 PHE A CA 1
ATOM 719 C C . PHE A 1 88 ? -8.43 -11.023 2.574 1 93.94 88 PHE A C 1
ATOM 721 O O . PHE A 1 88 ? -8.164 -10.523 3.67 1 93.94 88 PHE A O 1
ATOM 728 N N . ILE A 1 89 ? -7.531 -11.18 1.565 1 94.06 89 ILE A N 1
ATOM 729 C CA . ILE A 1 89 ? -6.133 -10.805 1.74 1 94.06 89 ILE A CA 1
ATOM 730 C C . ILE A 1 89 ? -5.895 -9.422 1.145 1 94.06 89 ILE A C 1
ATOM 732 O O . ILE A 1 89 ? -6.117 -9.203 -0.048 1 94.06 89 ILE A O 1
ATOM 736 N N . LEU A 1 90 ? -5.504 -8.477 1.961 1 92.31 90 LEU A N 1
ATOM 737 C CA . LEU A 1 90 ? -5.102 -7.141 1.529 1 92.31 90 LEU A CA 1
ATOM 738 C C . LEU A 1 90 ? -3.584 -7.008 1.511 1 92.31 90 LEU A C 1
ATOM 740 O O . LEU A 1 90 ? -2.951 -6.926 2.566 1 92.31 90 LEU A O 1
ATOM 744 N N . CYS A 1 91 ? -3.041 -6.988 0.321 1 90.06 91 CYS A N 1
ATOM 745 C CA . CYS A 1 91 ? -1.595 -6.852 0.185 1 90.06 91 CYS A CA 1
ATOM 746 C C . CYS A 1 91 ? -1.146 -5.438 0.544 1 90.06 91 CYS A C 1
ATOM 748 O O . CYS A 1 91 ? -1.773 -4.461 0.135 1 90.06 91 CYS A O 1
ATOM 750 N N . TRP A 1 92 ? -0.102 -5.363 1.258 1 84.81 92 TRP A N 1
ATOM 751 C CA . TRP A 1 92 ? 0.415 -4.059 1.652 1 84.81 92 TRP A CA 1
ATOM 752 C C . TRP A 1 92 ? 1.258 -3.447 0.538 1 84.81 92 TRP A C 1
ATOM 754 O O . TRP A 1 92 ? 1.417 -2.227 0.47 1 84.81 92 TRP A O 1
ATOM 764 N N . ASP A 1 93 ? 1.763 -4.336 -0.326 1 80.25 93 ASP A N 1
ATOM 765 C CA . ASP A 1 93 ? 2.662 -3.857 -1.372 1 80.25 93 ASP A CA 1
ATOM 766 C C . ASP A 1 93 ? 1.923 -3.684 -2.697 1 80.25 93 ASP A C 1
ATOM 768 O O . ASP A 1 93 ? 0.692 -3.623 -2.723 1 80.25 93 ASP A O 1
ATOM 772 N N . ASN A 1 94 ? 2.609 -3.471 -3.789 1 79.75 94 ASN A N 1
ATOM 773 C CA . ASN A 1 94 ? 2.031 -3.113 -5.078 1 79.75 94 ASN A CA 1
ATOM 774 C C . ASN A 1 94 ? 1.326 -4.301 -5.727 1 79.75 94 ASN A C 1
ATOM 776 O O . ASN A 1 94 ? 0.722 -4.168 -6.793 1 79.75 94 ASN A O 1
ATOM 780 N N . ALA A 1 95 ? 1.362 -5.426 -5.004 1 85.69 95 ALA A N 1
ATOM 781 C CA . ALA A 1 95 ? 0.684 -6.594 -5.559 1 85.69 95 ALA A CA 1
ATOM 782 C C . ALA A 1 95 ? -0.809 -6.328 -5.734 1 85.69 95 ALA A C 1
ATOM 784 O O . ALA A 1 95 ? -1.456 -6.934 -6.59 1 85.69 95 ALA A O 1
ATOM 785 N N . ARG A 1 96 ? -1.315 -5.43 -4.992 1 83 96 ARG A N 1
ATOM 786 C CA . ARG A 1 96 ? -2.744 -5.141 -5.062 1 83 96 ARG A CA 1
ATOM 787 C C . ARG A 1 96 ? -3.104 -4.484 -6.395 1 83 96 ARG A C 1
ATOM 789 O O . ARG A 1 96 ? -4.281 -4.391 -6.746 1 83 96 ARG A O 1
ATOM 796 N N . TYR A 1 97 ? -2.082 -4.113 -7.156 1 82.31 97 TYR A N 1
ATOM 797 C CA . TYR A 1 97 ? -2.324 -3.436 -8.422 1 82.31 97 TYR A CA 1
ATOM 798 C C . TYR A 1 97 ? -2.127 -4.387 -9.594 1 82.31 97 TYR A C 1
ATOM 800 O O . TYR A 1 97 ? -2.232 -3.982 -10.758 1 82.31 97 TYR A O 1
ATOM 808 N N . VAL A 1 98 ? -1.796 -5.586 -9.305 1 88.56 98 VAL A N 1
ATOM 809 C CA . VAL A 1 98 ? -1.653 -6.539 -10.398 1 88.56 98 VAL A CA 1
ATOM 810 C C . VAL A 1 98 ? -3.008 -6.766 -11.07 1 88.56 98 VAL A C 1
ATOM 812 O O . VAL A 1 98 ? -3.992 -7.082 -10.398 1 88.56 98 VAL A O 1
ATOM 815 N N . ASN A 1 99 ? -3.053 -6.613 -12.375 1 88.31 99 ASN A N 1
ATOM 816 C CA . ASN A 1 99 ? -4.312 -6.66 -13.109 1 88.31 99 ASN A CA 1
ATOM 817 C C . ASN A 1 99 ? -4.621 -8.07 -13.609 1 88.31 99 ASN A C 1
ATOM 819 O O . ASN A 1 99 ? -3.783 -8.969 -13.5 1 88.31 99 ASN A O 1
ATOM 823 N N . HIS A 1 100 ? -5.777 -8.195 -14.086 1 90.25 100 HIS A N 1
ATOM 824 C CA . HIS A 1 100 ? -6.277 -9.469 -14.602 1 90.25 100 HIS A CA 1
ATOM 825 C C . HIS A 1 100 ? -5.926 -9.641 -16.078 1 90.25 100 HIS A C 1
ATOM 827 O O . HIS A 1 100 ? -5.938 -8.672 -16.844 1 90.25 100 HIS A O 1
ATOM 833 N N . SER A 1 101 ? -5.727 -10.883 -16.453 1 93.38 101 SER A N 1
ATOM 834 C CA . SER A 1 101 ? -5.676 -11.305 -17.844 1 93.38 101 SER A CA 1
ATOM 835 C C . SER A 1 101 ? -6.027 -12.781 -17.984 1 93.38 101 SER A C 1
ATOM 837 O O . SER A 1 101 ? -5.637 -13.602 -17.156 1 93.38 101 SER A O 1
ATOM 839 N N . PHE A 1 102 ? -6.762 -13.133 -19.047 1 94.94 102 PHE A N 1
ATOM 840 C CA . PHE A 1 102 ? -6.984 -14.539 -19.359 1 94.94 102 PHE A CA 1
ATOM 841 C C . PHE A 1 102 ? -5.723 -15.172 -19.938 1 94.94 102 PHE A C 1
ATOM 843 O O . PHE A 1 102 ? -5.625 -16.391 -20.031 1 94.94 102 PHE A O 1
ATOM 850 N N . ASN A 1 103 ? -4.82 -14.32 -20.328 1 94.38 103 ASN A N 1
ATOM 851 C CA . ASN A 1 103 ? -3.482 -14.734 -20.734 1 94.38 103 ASN A CA 1
ATOM 852 C C . ASN A 1 103 ? -2.416 -14.242 -19.766 1 94.38 103 ASN A C 1
ATOM 854 O O . ASN A 1 103 ? -1.425 -13.641 -20.172 1 94.38 103 ASN A O 1
ATOM 858 N N . SER A 1 104 ? -2.684 -14.516 -18.516 1 97.06 104 SER A N 1
ATOM 859 C CA . SER A 1 104 ? -1.819 -13.984 -17.469 1 97.06 104 SER A CA 1
ATOM 860 C C . SER A 1 104 ? -0.411 -14.555 -17.562 1 97.06 104 SER A C 1
ATOM 862 O O . SER A 1 104 ? -0.221 -15.664 -18.078 1 97.06 104 SER A O 1
ATOM 864 N N . ASN A 1 105 ? 0.549 -13.789 -17.109 1 98.12 105 ASN A N 1
ATOM 865 C CA . ASN A 1 105 ? 1.938 -14.227 -17.172 1 98.12 105 ASN A CA 1
ATOM 866 C C . ASN A 1 105 ? 2.457 -14.648 -15.805 1 98.12 105 ASN A C 1
ATOM 868 O O . ASN A 1 105 ? 3.58 -15.141 -15.688 1 98.12 105 ASN A O 1
ATOM 872 N N . CYS A 1 106 ? 1.695 -14.516 -14.789 1 97.81 106 CYS A N 1
ATOM 873 C CA . CYS A 1 106 ? 1.975 -15.047 -13.453 1 97.81 106 CYS A CA 1
ATOM 874 C C . CYS A 1 106 ? 0.859 -15.977 -12.992 1 97.81 106 CYS A C 1
ATOM 876 O O . CYS A 1 106 ? -0.297 -15.812 -13.383 1 97.81 106 CYS A O 1
ATOM 878 N N . LEU A 1 107 ? 1.234 -16.906 -12.156 1 98.12 107 LEU A N 1
ATOM 879 C CA . LEU A 1 107 ? 0.261 -17.781 -11.516 1 98.12 107 LEU A CA 1
ATOM 880 C C . LEU A 1 107 ? 0.57 -17.938 -10.023 1 98.12 107 LEU A C 1
ATOM 882 O O . LEU A 1 107 ? 1.737 -18.016 -9.641 1 98.12 107 LEU A O 1
ATOM 886 N N . THR A 1 108 ? -0.511 -17.969 -9.289 1 97.31 108 THR A N 1
ATOM 887 C CA . THR A 1 108 ? -0.353 -18.359 -7.895 1 97.31 108 THR A CA 1
ATOM 888 C C . THR A 1 108 ? -0.035 -19.844 -7.77 1 97.31 108 THR A C 1
ATOM 890 O O . THR A 1 108 ? -0.394 -20.641 -8.648 1 97.31 108 THR A O 1
ATOM 893 N N . THR A 1 109 ? 0.698 -20.203 -6.703 1 98.06 109 THR A N 1
ATOM 894 C CA . THR A 1 109 ? 0.964 -21.594 -6.359 1 98.06 109 THR A CA 1
ATOM 895 C C . THR A 1 109 ? 0.099 -22.031 -5.184 1 98.06 109 THR A C 1
ATOM 897 O O . THR A 1 109 ? -0.633 -21.234 -4.605 1 98.06 109 THR A O 1
ATOM 900 N N . ALA A 1 110 ? 0.217 -23.281 -4.879 1 97.62 110 ALA A N 1
ATOM 901 C CA . ALA A 1 110 ? -0.464 -23.797 -3.695 1 97.62 110 ALA A CA 1
ATOM 902 C C . ALA A 1 110 ? 0.308 -23.453 -2.424 1 97.62 110 ALA A C 1
ATOM 904 O O . ALA A 1 110 ? -0.024 -23.953 -1.34 1 97.62 110 ALA A O 1
ATOM 905 N N . TYR A 1 111 ? 1.378 -22.672 -2.553 1 97.31 111 TYR A N 1
ATOM 906 C CA . TYR A 1 111 ? 2.312 -22.484 -1.448 1 97.31 111 TYR A CA 1
ATOM 907 C C . TYR A 1 111 ? 2.416 -21.016 -1.067 1 97.31 111 TYR A C 1
ATOM 909 O O . TYR A 1 111 ? 3.428 -20.578 -0.514 1 97.31 111 TYR A O 1
ATOM 917 N N . ASP A 1 112 ? 1.488 -20.188 -1.488 1 94.56 112 ASP A N 1
ATOM 918 C CA . ASP A 1 112 ? 1.342 -18.797 -1.054 1 94.56 112 ASP A CA 1
ATOM 919 C C . ASP A 1 112 ? 2.404 -17.906 -1.694 1 94.56 112 ASP A C 1
ATOM 921 O O . ASP A 1 112 ? 2.902 -16.969 -1.062 1 94.56 112 ASP A O 1
ATOM 925 N N . PHE A 1 113 ? 2.828 -18.266 -2.891 1 96.5 113 PHE A N 1
ATOM 926 C CA . PHE A 1 113 ? 3.633 -17.359 -3.709 1 96.5 113 PHE A CA 1
ATOM 927 C C . PHE A 1 113 ? 3.27 -17.5 -5.18 1 96.5 113 PHE A C 1
ATOM 929 O O . PHE A 1 113 ? 2.619 -18.469 -5.578 1 96.5 113 PHE A O 1
ATOM 936 N N . GLU A 1 114 ? 3.588 -16.453 -5.953 1 96.62 114 GLU A N 1
ATOM 937 C CA . GLU A 1 114 ? 3.342 -16.438 -7.391 1 96.62 114 GLU A CA 1
ATOM 938 C C . GLU A 1 114 ? 4.648 -16.547 -8.172 1 96.62 114 GLU A C 1
ATOM 940 O O . GLU A 1 114 ? 5.707 -16.156 -7.684 1 96.62 114 GLU A O 1
ATOM 945 N N . VAL A 1 115 ? 4.496 -17.109 -9.383 1 98 115 VAL A N 1
ATOM 946 C CA . VAL A 1 115 ? 5.664 -17.297 -10.234 1 98 115 VAL A CA 1
ATOM 947 C C . VAL A 1 115 ? 5.348 -16.844 -11.656 1 98 115 VAL A C 1
ATOM 949 O O . VAL A 1 115 ? 4.215 -16.984 -12.125 1 98 115 VAL A O 1
ATOM 952 N N . ALA A 1 116 ? 6.328 -16.219 -12.289 1 98.31 116 ALA A N 1
ATOM 953 C CA . ALA A 1 116 ? 6.211 -15.969 -13.727 1 98.31 116 ALA A CA 1
ATOM 954 C C . ALA A 1 116 ? 6.18 -17.281 -14.508 1 98.31 116 ALA A C 1
ATOM 956 O O . ALA A 1 116 ? 7.125 -18.062 -14.445 1 98.31 116 ALA A O 1
ATOM 957 N N . ILE A 1 117 ? 5.172 -17.484 -15.297 1 98.62 117 ILE A N 1
ATOM 958 C CA . ILE A 1 117 ? 5.027 -18.766 -15.992 1 98.62 117 ILE A CA 1
ATOM 959 C C . ILE A 1 117 ? 5.535 -18.641 -17.422 1 98.62 117 ILE A C 1
ATOM 961 O O . ILE A 1 117 ? 5.5 -19.594 -18.188 1 98.62 117 ILE A O 1
ATOM 965 N N . ARG A 1 118 ? 5.91 -17.562 -17.8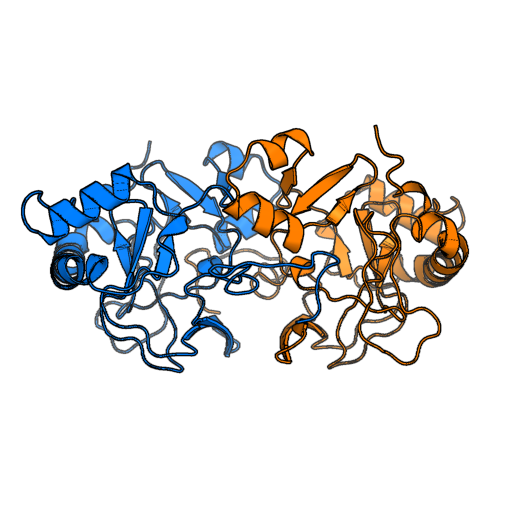12 1 98.44 118 ARG A N 1
ATOM 966 C CA . ARG A 1 118 ? 6.633 -17.266 -19.047 1 98.44 118 ARG A CA 1
ATOM 967 C C . ARG A 1 118 ? 7.547 -16.047 -18.859 1 98.44 118 ARG A C 1
ATOM 969 O O . ARG A 1 118 ? 7.465 -15.352 -17.859 1 98.44 118 ARG A O 1
ATOM 976 N N . ASP A 1 119 ? 8.406 -15.883 -19.844 1 98.5 119 ASP A N 1
ATOM 977 C CA . ASP A 1 119 ? 9.266 -14.703 -19.812 1 98.5 119 ASP A CA 1
ATOM 978 C C . ASP A 1 119 ? 8.43 -13.422 -19.875 1 98.5 119 ASP A C 1
ATOM 980 O O . ASP A 1 119 ? 7.469 -13.336 -20.641 1 98.5 119 ASP A O 1
ATOM 984 N N . ILE A 1 120 ? 8.773 -12.5 -18.984 1 97.81 120 ILE A N 1
ATOM 985 C CA . ILE A 1 120 ? 8.141 -11.188 -18.984 1 97.81 120 ILE A CA 1
ATOM 986 C C . ILE A 1 120 ? 9.156 -10.125 -19.422 1 97.81 120 ILE A C 1
ATOM 988 O O . ILE A 1 120 ? 10.195 -9.953 -18.766 1 97.81 120 ILE A O 1
ATOM 992 N N . HIS A 1 121 ? 8.812 -9.461 -20.469 1 97.88 121 HIS A N 1
ATOM 993 C CA . HIS A 1 121 ? 9.742 -8.484 -21.047 1 97.88 121 HIS A CA 1
ATOM 994 C C . HIS A 1 121 ? 9.5 -7.094 -20.469 1 97.88 121 HIS A C 1
ATOM 996 O O . HIS A 1 121 ? 8.438 -6.824 -19.906 1 97.88 121 HIS A O 1
ATOM 1002 N N . VAL A 1 122 ? 10.523 -6.254 -20.609 1 95.69 122 VAL A N 1
ATOM 1003 C CA . VAL A 1 122 ? 10.445 -4.875 -20.156 1 95.69 122 VAL A CA 1
ATOM 1004 C C . VAL A 1 122 ? 9.219 -4.195 -20.75 1 95.69 122 VAL A C 1
ATOM 1006 O O . VAL A 1 122 ? 8.945 -4.348 -21.953 1 95.69 122 VAL A O 1
ATOM 1009 N N . GLY A 1 123 ? 8.492 -3.578 -19.859 1 94.62 123 GLY A N 1
ATOM 1010 C CA . GLY A 1 123 ? 7.324 -2.844 -20.328 1 94.62 123 GLY A CA 1
ATOM 1011 C C . GLY A 1 123 ? 6.043 -3.648 -20.25 1 94.62 123 GLY A C 1
ATOM 1012 O O . GLY A 1 123 ? 4.949 -3.094 -20.375 1 94.62 123 GLY A O 1
ATOM 1013 N N . GLU A 1 124 ? 6.148 -4.934 -20.047 1 95.75 124 GLU A N 1
ATOM 1014 C CA . GLU A 1 124 ? 4.957 -5.77 -19.938 1 95.75 124 GLU A CA 1
ATOM 1015 C C . GLU A 1 124 ? 4.336 -5.672 -18.547 1 95.75 124 GLU A C 1
ATOM 1017 O O . GLU A 1 124 ? 5.055 -5.59 -17.547 1 95.75 124 GLU A O 1
ATOM 1022 N N . GLN A 1 125 ? 3.018 -5.734 -18.5 1 93.5 125 GLN A N 1
ATOM 1023 C CA . GLN A 1 125 ? 2.311 -5.805 -17.219 1 93.5 125 GLN A CA 1
ATOM 1024 C C . GLN A 1 125 ? 2.379 -7.211 -16.641 1 93.5 125 GLN A C 1
ATOM 1026 O O . GLN A 1 125 ? 2.246 -8.203 -17.359 1 93.5 125 GLN A O 1
ATOM 1031 N N . LEU A 1 126 ? 2.691 -7.258 -15.398 1 94.88 126 LEU A N 1
ATOM 1032 C CA . LEU A 1 126 ? 2.406 -8.508 -14.703 1 94.88 126 LEU A CA 1
ATOM 1033 C C . LEU A 1 126 ? 0.905 -8.68 -14.492 1 94.88 126 LEU A C 1
ATOM 1035 O O . LEU A 1 126 ? 0.229 -7.75 -14.047 1 94.88 126 LEU A O 1
ATOM 1039 N N . THR A 1 127 ? 0.386 -9.805 -14.805 1 95.06 127 THR A N 1
ATOM 1040 C CA . THR A 1 127 ? -1.05 -10.031 -14.695 1 95.06 127 THR A CA 1
ATOM 1041 C C . THR A 1 127 ? -1.332 -11.391 -14.055 1 95.06 127 THR A C 1
ATOM 1043 O O . THR A 1 127 ? -0.508 -12.305 -14.141 1 95.06 127 THR A O 1
ATOM 1046 N N . ASP A 1 128 ? -2.434 -11.453 -13.461 1 95 128 ASP A N 1
ATOM 1047 C CA . ASP A 1 128 ? -2.971 -12.695 -12.891 1 95 128 ASP A CA 1
ATOM 1048 C C . ASP A 1 128 ? -4.285 -13.078 -13.562 1 95 128 ASP A C 1
ATOM 1050 O O . ASP A 1 128 ? -5.004 -12.211 -14.078 1 95 128 ASP A O 1
ATOM 1054 N N . ASP A 1 129 ? -4.539 -14.391 -13.633 1 94.44 129 ASP A N 1
ATOM 1055 C CA . ASP A 1 129 ? -5.91 -14.82 -13.891 1 94.44 129 ASP A CA 1
ATOM 1056 C C . ASP A 1 129 ? -6.742 -14.789 -12.609 1 94.44 129 ASP A C 1
ATOM 1058 O O . ASP A 1 129 ? -6.402 -15.445 -11.625 1 94.44 129 ASP A O 1
ATOM 1062 N N . TYR A 1 130 ? -7.859 -14.031 -12.578 1 90.25 130 TYR A N 1
ATOM 1063 C CA . TYR A 1 130 ? -8.648 -13.844 -11.367 1 90.25 130 TYR A CA 1
ATOM 1064 C C . TYR A 1 130 ? -9.508 -15.07 -11.078 1 90.25 130 TYR A C 1
ATOM 1066 O O . TYR A 1 130 ? -10.117 -15.172 -10.016 1 90.25 130 TYR A O 1
ATOM 1074 N N . GLY A 1 131 ? -9.438 -16.016 -11.992 1 93.88 131 GLY A N 1
ATOM 1075 C CA . GLY A 1 131 ? -10.211 -17.234 -11.828 1 93.88 131 GLY A CA 1
ATOM 1076 C C . GLY A 1 131 ? -9.758 -18.078 -10.648 1 93.88 131 GLY A C 1
ATOM 1077 O O . GLY A 1 131 ? -10.508 -18.922 -10.148 1 93.88 131 GLY A O 1
ATOM 1078 N N . TYR A 1 132 ? -8.555 -17.875 -10.258 1 94.5 132 TYR A N 1
ATOM 1079 C CA . TYR A 1 132 ? -8.078 -18.688 -9.141 1 94.5 132 TYR A CA 1
ATOM 1080 C C . TYR A 1 132 ? -8.078 -17.891 -7.844 1 94.5 132 TYR A C 1
ATOM 1082 O O . TYR A 1 132 ? -7.449 -18.281 -6.859 1 94.5 132 TYR A O 1
ATOM 1090 N N . LEU A 1 133 ? -8.758 -16.75 -7.805 1 91.31 133 LEU A N 1
ATOM 1091 C CA . LEU A 1 133 ? -8.727 -15.875 -6.637 1 91.31 133 LEU A CA 1
ATOM 1092 C C . LEU A 1 133 ? -10.047 -15.93 -5.875 1 91.31 133 LEU A C 1
ATOM 1094 O O . LEU A 1 133 ? -10.344 -15.031 -5.082 1 91.31 133 LEU A O 1
ATOM 1098 N N . ASN A 1 134 ? -10.867 -16.875 -6.168 1 93.69 134 ASN A N 1
ATOM 1099 C CA . ASN A 1 134 ? -12.109 -17.109 -5.438 1 93.69 134 ASN A CA 1
ATOM 1100 C C . ASN A 1 134 ? -13.008 -15.883 -5.449 1 93.69 134 ASN A C 1
ATOM 1102 O O . ASN A 1 134 ? -13.477 -15.445 -4.398 1 93.69 134 ASN A O 1
ATOM 1106 N N . ILE A 1 135 ? -13.289 -15.367 -6.594 1 88.75 135 ILE A N 1
ATOM 1107 C CA . ILE A 1 135 ? -14.156 -14.195 -6.715 1 88.75 135 ILE A CA 1
ATOM 1108 C C . ILE A 1 135 ? -15.578 -14.57 -6.305 1 88.75 135 ILE A C 1
ATOM 1110 O O . ILE A 1 135 ? -16.016 -15.703 -6.512 1 88.75 135 ILE A O 1
ATOM 1114 N N . PRO A 1 136 ? -16.297 -13.656 -5.73 1 83.44 136 PRO A N 1
ATOM 1115 C CA . PRO A 1 136 ? -17.625 -13.984 -5.195 1 83.44 136 PRO A CA 1
ATOM 1116 C C . PRO A 1 136 ? -18.703 -14.047 -6.277 1 83.44 136 PRO A C 1
ATOM 1118 O O . PRO A 1 136 ? -19.719 -14.727 -6.105 1 83.44 136 PRO A O 1
ATOM 1121 N N . GLN A 1 137 ? -18.547 -13.312 -7.34 1 86.19 137 GLN A N 1
ATOM 1122 C CA . GLN A 1 137 ? -19.516 -13.242 -8.43 1 86.19 137 GLN A CA 1
ATOM 1123 C C . GLN A 1 137 ? -18.828 -13.125 -9.781 1 86.19 137 GLN A C 1
ATOM 1125 O O . GLN A 1 137 ? -17.719 -12.594 -9.875 1 86.19 137 GLN A O 1
ATOM 1130 N N . PRO A 1 138 ? -19.484 -13.617 -10.805 1 91.44 138 PRO A N 1
ATOM 1131 C CA . PRO A 1 138 ? -18.859 -13.523 -12.133 1 91.44 138 PRO A CA 1
ATOM 1132 C C . PRO A 1 138 ? -18.703 -12.086 -12.617 1 91.44 138 PRO A C 1
ATOM 1134 O O . PRO A 1 138 ? -19.469 -11.211 -12.203 1 91.44 138 PRO A O 1
ATOM 1137 N N . PHE A 1 139 ? -17.75 -11.883 -13.406 1 86.56 139 PHE A N 1
ATOM 1138 C CA . PHE A 1 139 ? -17.609 -10.602 -14.078 1 86.56 139 PHE A CA 1
ATOM 1139 C C . PHE A 1 139 ? -17.016 -10.781 -15.461 1 86.56 139 PHE A C 1
ATOM 1141 O O . PHE A 1 139 ? -16.266 -11.734 -15.703 1 86.56 139 PHE A O 1
ATOM 1148 N N . ARG A 1 140 ? -17.359 -9.898 -16.375 1 90 140 ARG A N 1
ATOM 1149 C CA . ARG A 1 140 ? -16.812 -9.93 -17.719 1 90 140 ARG A CA 1
ATOM 1150 C C . ARG A 1 140 ? -15.484 -9.18 -17.797 1 90 140 ARG A C 1
ATOM 1152 O O . ARG A 1 140 ? -15.406 -8.008 -17.406 1 90 140 ARG A O 1
ATOM 1159 N N . GLY A 1 141 ? -14.477 -9.828 -18.219 1 84.69 141 GLY A N 1
ATOM 1160 C CA . GLY A 1 141 ? -13.172 -9.195 -18.359 1 84.69 141 GLY A CA 1
ATOM 1161 C C . GLY A 1 141 ? -13.07 -8.328 -19.609 1 84.69 141 GLY A C 1
ATOM 1162 O O . GLY A 1 141 ? -13.969 -8.344 -20.453 1 84.69 141 GLY A O 1
ATOM 1163 N N . ILE A 1 142 ? -12.07 -7.598 -19.578 1 82.62 142 ILE A N 1
ATOM 1164 C CA . ILE A 1 142 ? -11.758 -6.863 -20.812 1 82.62 142 ILE A CA 1
ATOM 1165 C C . ILE A 1 142 ? -11.531 -7.84 -21.953 1 82.62 142 ILE A C 1
ATOM 1167 O O . ILE A 1 142 ? -10.953 -8.914 -21.766 1 82.62 142 ILE A O 1
ATOM 1171 N N . ASP A 1 143 ? -11.945 -7.426 -23.125 1 87.44 143 ASP A N 1
ATOM 1172 C CA . ASP A 1 143 ? -11.773 -8.305 -24.266 1 87.44 143 ASP A CA 1
ATOM 1173 C C . ASP A 1 143 ? -10.312 -8.352 -24.703 1 87.44 143 ASP A C 1
ATOM 1175 O O . ASP A 1 143 ? -9.773 -7.355 -25.203 1 87.44 143 ASP A O 1
ATOM 1179 N N . GLU A 1 144 ? -9.734 -9.477 -24.578 1 88.81 144 GLU A N 1
ATOM 1180 C CA . GLU A 1 144 ? -8.336 -9.656 -24.938 1 88.81 144 GLU A CA 1
ATOM 1181 C C . GLU A 1 144 ? -8.188 -10.555 -26.156 1 88.81 144 GLU A C 1
ATOM 1183 O O . GLU A 1 144 ? -7.086 -11.016 -26.469 1 88.81 144 GLU A O 1
ATOM 1188 N N . GLY A 1 145 ? -9.25 -10.828 -26.719 1 92.56 145 GLY A N 1
ATOM 1189 C CA . GLY A 1 145 ? -9.234 -11.711 -27.875 1 92.56 145 GLY A CA 1
ATOM 1190 C C . GLY A 1 145 ? -9.172 -13.18 -27.5 1 92.56 145 GLY A C 1
ATOM 1191 O O . GLY A 1 145 ? -8.875 -14.031 -28.344 1 92.56 145 GLY A O 1
ATOM 1192 N N . THR A 1 146 ? -9.336 -13.461 -26.281 1 92.44 146 THR A N 1
ATOM 1193 C CA . THR A 1 146 ? -9.328 -14.836 -25.797 1 92.44 146 THR A CA 1
ATOM 1194 C C . THR A 1 146 ? -10.719 -15.453 -25.906 1 92.44 146 THR A C 1
ATOM 1196 O O . THR A 1 146 ? -11.711 -14.742 -26.109 1 92.44 146 THR A O 1
ATOM 1199 N N . LYS A 1 147 ? -10.812 -16.719 -25.812 1 93.88 147 LYS A N 1
ATOM 1200 C CA . LYS A 1 147 ? -12.094 -17.422 -25.781 1 93.88 147 LYS A CA 1
ATOM 1201 C C . LYS A 1 147 ? -12.852 -17.109 -24.5 1 93.88 147 LYS A C 1
ATOM 1203 O O . LYS A 1 147 ? -14.055 -16.859 -24.531 1 93.88 147 LYS A O 1
ATOM 1208 N N . ARG A 1 148 ? -12.07 -17.234 -23.391 1 94.19 148 ARG A N 1
ATOM 1209 C CA . ARG A 1 148 ? -12.688 -16.875 -22.125 1 94.19 148 ARG A CA 1
ATOM 1210 C C . ARG A 1 148 ? -13.023 -15.391 -22.094 1 94.19 148 ARG A C 1
ATOM 1212 O O . ARG A 1 148 ? -12.211 -14.555 -22.484 1 94.19 148 ARG A O 1
ATOM 1219 N N . LYS A 1 149 ? -14.289 -15.07 -21.625 1 93.81 149 LYS A N 1
ATOM 1220 C CA . LYS A 1 149 ? -14.734 -13.68 -21.562 1 93.81 149 LYS A CA 1
ATOM 1221 C C . LYS A 1 149 ? -15.172 -13.312 -20.141 1 93.81 149 LYS A C 1
ATOM 1223 O O . LYS A 1 149 ? -15.156 -12.141 -19.766 1 93.81 149 LYS A O 1
ATOM 1228 N N . VAL A 1 150 ? -15.609 -14.312 -19.484 1 94.12 150 VAL A N 1
ATOM 1229 C CA . VAL A 1 150 ? -16.172 -14.102 -18.141 1 94.12 150 VAL A CA 1
ATOM 1230 C C . VAL A 1 150 ? -15.367 -14.906 -17.125 1 94.12 150 VAL A C 1
ATOM 1232 O O . VAL A 1 150 ? -15 -16.047 -17.375 1 94.12 150 VAL A O 1
ATOM 1235 N N . VAL A 1 151 ? -15.047 -14.289 -16.016 1 94 151 VAL A N 1
ATOM 1236 C CA . VAL A 1 151 ? -14.461 -14.992 -14.883 1 94 151 VAL A CA 1
ATOM 1237 C C . VAL A 1 151 ? -15.57 -15.492 -13.961 1 94 151 VAL A C 1
ATOM 1239 O O . VAL A 1 151 ? -16.453 -14.734 -13.57 1 94 151 VAL A O 1
ATOM 1242 N N . TYR A 1 152 ? -15.477 -16.781 -13.625 1 94.25 152 TYR A N 1
ATOM 1243 C CA . TYR A 1 152 ? -16.484 -17.375 -12.75 1 94.25 152 TYR A CA 1
ATOM 1244 C C . TYR A 1 152 ? -15.875 -17.797 -11.422 1 94.25 152 TYR A C 1
ATOM 1246 O O . TYR A 1 152 ? -14.68 -18.094 -11.352 1 94.25 152 TYR A O 1
ATOM 1254 N N . PRO A 1 153 ? -16.719 -17.859 -10.367 1 92.44 153 PRO A N 1
ATOM 1255 C CA . PRO A 1 153 ? -16.234 -18.25 -9.039 1 92.44 153 PRO A CA 1
ATOM 1256 C C . PRO A 1 153 ? -15.641 -19.656 -9.031 1 92.44 153 PRO A C 1
ATOM 1258 O O . PRO A 1 153 ? -14.758 -19.953 -8.219 1 92.44 153 PRO A O 1
ATOM 1261 N N . ASP A 1 154 ? -16.04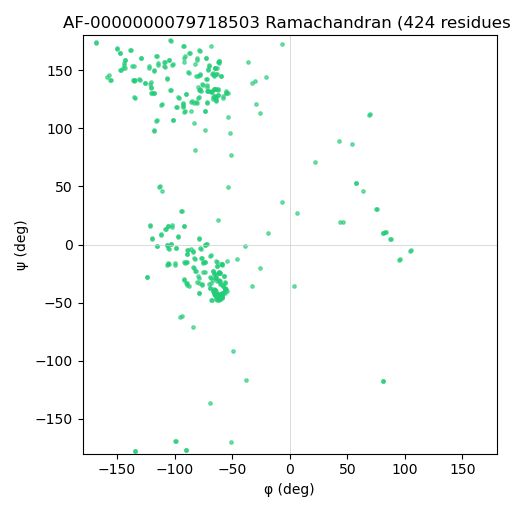7 -20.531 -9.977 1 95.25 154 ASP A N 1
ATOM 1262 C CA . ASP A 1 154 ? -15.562 -21.906 -9.945 1 95.25 154 ASP A CA 1
ATOM 1263 C C . ASP A 1 154 ? -14.516 -22.156 -11.031 1 95.25 154 ASP A C 1
ATOM 1265 O O . ASP A 1 154 ? -14.281 -23.297 -11.422 1 95.25 154 ASP A O 1
ATOM 1269 N N . ASP A 1 155 ? -13.969 -21.109 -11.586 1 96.38 155 ASP A N 1
ATOM 1270 C CA . ASP A 1 155 ? -12.977 -21.234 -12.641 1 96.38 155 ASP A CA 1
ATOM 1271 C C . ASP A 1 155 ? -11.781 -22.062 -12.172 1 96.38 155 ASP A C 1
ATOM 1273 O O . ASP A 1 155 ? -11.164 -22.781 -12.969 1 96.38 155 ASP A O 1
ATOM 1277 N N . LEU A 1 156 ? -11.445 -21.922 -10.953 1 96.88 156 LEU A N 1
ATOM 1278 C CA . LEU A 1 156 ? -10.336 -22.703 -10.414 1 96.88 156 LEU A CA 1
ATOM 1279 C C . LEU A 1 156 ? -10.578 -24.203 -10.617 1 96.88 156 LEU A C 1
ATOM 1281 O O . LEU A 1 156 ? -9.648 -24.953 -10.93 1 96.88 156 LEU A O 1
ATOM 1285 N N . LEU A 1 157 ? -11.773 -24.672 -10.492 1 97.38 157 LEU A N 1
ATOM 1286 C CA . LEU A 1 157 ? -12.125 -26.078 -10.656 1 97.38 157 LEU A CA 1
ATOM 1287 C C . LEU A 1 157 ? -12.125 -26.453 -12.133 1 97.38 157 LEU A C 1
ATOM 1289 O O . LEU A 1 157 ? -11.906 -27.625 -12.477 1 97.38 157 LEU A O 1
ATOM 1293 N N . LYS A 1 158 ? -12.297 -25.547 -12.945 1 97.25 158 LYS A N 1
ATOM 1294 C CA . LYS A 1 158 ? -12.406 -25.797 -14.383 1 97.25 158 LYS A CA 1
ATOM 1295 C C . LYS A 1 158 ? -11.039 -25.766 -15.055 1 97.25 158 LYS A C 1
ATOM 1297 O O . LYS A 1 158 ? -10.773 -26.547 -15.977 1 97.25 158 LYS A O 1
ATOM 1302 N N . TYR A 1 159 ? -10.125 -24.906 -14.539 1 97.75 159 TYR A N 1
ATOM 1303 C CA . TYR A 1 159 ? -8.93 -24.625 -15.32 1 97.75 159 TYR A CA 1
ATOM 1304 C C . TYR A 1 159 ? -7.668 -25.031 -14.562 1 97.75 159 TYR A C 1
ATOM 1306 O O . TYR A 1 159 ? -6.551 -24.828 -15.039 1 97.75 159 TYR A O 1
ATOM 1314 N N . TYR A 1 160 ? -7.773 -25.641 -13.422 1 98.19 160 TYR A N 1
ATOM 1315 C CA . TYR A 1 160 ? -6.605 -25.922 -12.586 1 98.19 160 TYR A CA 1
ATOM 1316 C C . TYR A 1 160 ? -5.617 -26.828 -13.312 1 98.19 160 TYR A C 1
ATOM 1318 O O . TYR A 1 160 ? -4.402 -26.688 -13.156 1 98.19 160 TYR A O 1
ATOM 1326 N N . LYS A 1 161 ? -6.055 -27.734 -14.195 1 98.31 161 LYS A N 1
ATOM 1327 C CA . LYS A 1 161 ? -5.145 -28.641 -14.883 1 98.31 161 LYS A CA 1
ATOM 1328 C C . LYS A 1 161 ? -4.211 -27.875 -15.82 1 98.31 161 LYS A C 1
ATOM 1330 O O . LYS A 1 161 ? -3.018 -28.172 -15.898 1 98.31 161 LYS A O 1
ATOM 1335 N N . VAL A 1 162 ? -4.805 -26.938 -16.5 1 97.69 162 VAL A N 1
ATOM 1336 C CA . VAL A 1 162 ? -4.02 -26.109 -17.406 1 97.69 162 VAL A CA 1
ATOM 1337 C C . VAL A 1 162 ? -2.994 -25.297 -16.609 1 97.69 162 VAL A C 1
ATOM 1339 O O . VAL A 1 162 ? -1.823 -25.234 -17 1 97.69 162 VAL A O 1
ATOM 1342 N N . TRP A 1 163 ? -3.389 -24.734 -15.516 1 98.19 163 TRP A N 1
ATOM 1343 C CA . TRP A 1 163 ? -2.508 -23.906 -14.688 1 98.19 163 TRP A CA 1
ATOM 1344 C C . TRP A 1 163 ? -1.443 -24.766 -14.016 1 98.19 163 TRP A C 1
ATOM 1346 O O . TRP A 1 163 ? -0.28 -24.359 -13.93 1 98.19 163 TRP A O 1
ATOM 1356 N N . ASP A 1 164 ? -1.845 -25.938 -13.617 1 98.5 164 ASP A N 1
ATOM 1357 C CA . ASP A 1 164 ? -0.874 -26.859 -13.023 1 98.5 164 ASP A CA 1
ATOM 1358 C C . ASP A 1 164 ? 0.231 -27.203 -14.016 1 98.5 164 ASP A C 1
ATOM 1360 O O . ASP A 1 164 ? 1.408 -27.25 -13.656 1 98.5 164 ASP A O 1
ATOM 1364 N N . LYS A 1 165 ? -0.176 -27.484 -15.195 1 98.31 165 LYS A N 1
ATOM 1365 C CA . LYS A 1 165 ? 0.808 -27.828 -16.219 1 98.31 165 LYS A CA 1
ATOM 1366 C C . LYS A 1 165 ? 1.811 -26.703 -16.422 1 98.31 165 LYS A C 1
ATOM 1368 O O . LYS A 1 165 ? 3.016 -26.938 -16.516 1 98.31 165 LYS A O 1
ATOM 1373 N N . LYS A 1 166 ? 1.316 -25.516 -16.484 1 98.31 166 LYS A N 1
ATOM 1374 C CA . LYS A 1 166 ? 2.188 -24.344 -16.656 1 98.31 166 LYS A CA 1
ATOM 1375 C C . LYS A 1 166 ? 3.133 -24.203 -15.461 1 98.31 166 LYS A C 1
ATOM 1377 O O . LYS A 1 166 ? 4.32 -23.922 -15.633 1 98.31 166 LYS A O 1
ATOM 1382 N N . LEU A 1 167 ? 2.611 -24.375 -14.273 1 98.38 167 LEU A N 1
ATOM 1383 C CA . LEU A 1 167 ? 3.426 -24.281 -13.062 1 98.38 167 LEU A CA 1
ATOM 1384 C C . LEU A 1 167 ? 4.496 -25.359 -13.047 1 98.38 167 LEU A C 1
ATOM 1386 O O . LEU A 1 167 ? 5.656 -25.094 -12.727 1 98.38 167 LEU A O 1
ATOM 1390 N N . GLN A 1 168 ? 4.121 -26.547 -13.422 1 97.81 168 GLN A N 1
ATOM 1391 C CA . GLN A 1 168 ? 5.051 -27.672 -13.438 1 97.81 168 GLN A CA 1
ATOM 1392 C C . GLN A 1 168 ? 6.223 -27.406 -14.375 1 97.81 168 GLN A C 1
ATOM 1394 O O . GLN A 1 168 ? 7.352 -27.828 -14.102 1 97.81 168 GLN A O 1
ATOM 1399 N N . GLN A 1 169 ? 5.961 -26.734 -15.414 1 97.38 169 GLN A N 1
ATOM 1400 C CA . GLN A 1 169 ? 6.988 -26.453 -16.406 1 97.38 169 GLN A CA 1
ATOM 1401 C C . GLN A 1 169 ? 8.031 -25.469 -15.859 1 97.38 169 GLN A C 1
ATOM 1403 O O . GLN A 1 169 ? 9.203 -25.547 -16.234 1 97.38 169 GLN A O 1
ATOM 1408 N N . VAL A 1 170 ? 7.621 -24.625 -14.938 1 98.12 170 VAL A N 1
ATOM 1409 C CA . VAL A 1 170 ? 8.547 -23.562 -14.547 1 98.12 170 VAL A CA 1
ATOM 1410 C C . VAL A 1 170 ? 9.133 -23.875 -13.172 1 98.12 170 VAL A C 1
ATOM 1412 O O . VAL A 1 170 ? 10.148 -23.297 -12.773 1 98.12 170 VAL A O 1
ATOM 1415 N N . PHE A 1 171 ? 8.57 -24.766 -12.414 1 97.94 171 PHE A N 1
ATOM 1416 C CA . PHE A 1 171 ? 9 -25.031 -11.047 1 97.94 171 PHE A CA 1
ATOM 1417 C C . PHE A 1 171 ? 10.477 -25.422 -11.008 1 97.94 171 PHE A C 1
ATOM 1419 O O . PHE A 1 171 ? 11.219 -24.953 -10.148 1 97.94 171 PHE A O 1
ATOM 1426 N N . PRO A 1 172 ? 11 -26.25 -11.961 1 97.81 172 PRO A N 1
ATOM 1427 C CA . PRO A 1 172 ? 12.414 -26.641 -11.93 1 97.81 172 PRO A CA 1
ATOM 1428 C C . PRO A 1 172 ? 13.344 -25.438 -12.109 1 97.81 172 PRO A C 1
ATOM 1430 O O . PRO A 1 172 ? 14.523 -25.516 -11.734 1 97.81 172 PRO A O 1
ATOM 1433 N N . LYS A 1 173 ? 12.867 -24.359 -12.609 1 98.12 173 LYS A N 1
ATOM 1434 C CA . LYS A 1 173 ? 13.688 -23.188 -12.867 1 98.12 173 LYS A CA 1
ATOM 1435 C C . LYS A 1 173 ? 13.844 -22.328 -11.609 1 98.12 173 LYS A C 1
ATOM 1437 O O . LYS A 1 173 ? 14.76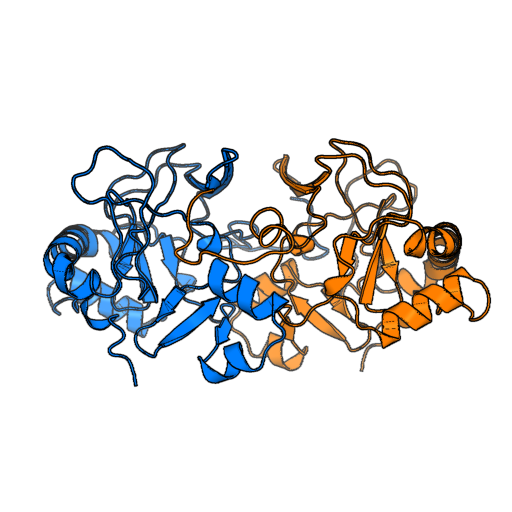6 -21.516 -11.508 1 98.12 173 LYS A O 1
ATOM 1442 N N . ILE A 1 174 ? 12.984 -22.484 -10.633 1 98.25 174 ILE A N 1
ATOM 1443 C CA . ILE A 1 174 ? 12.883 -21.562 -9.5 1 98.25 174 ILE A CA 1
ATOM 1444 C C . ILE A 1 174 ? 14.195 -21.562 -8.727 1 98.25 174 ILE A C 1
ATOM 1446 O O . ILE A 1 174 ? 14.797 -20.5 -8.523 1 98.25 174 ILE A O 1
ATOM 1450 N N . PRO A 1 175 ? 14.766 -22.734 -8.422 1 97.69 175 PRO A N 1
ATOM 1451 C CA . PRO A 1 175 ? 16 -22.703 -7.633 1 97.69 175 PRO A CA 1
ATOM 1452 C C . PRO A 1 175 ? 17.219 -22.312 -8.461 1 97.69 175 PRO A C 1
ATOM 1454 O O . PRO A 1 175 ? 18.266 -22 -7.902 1 97.69 175 PRO A O 1
ATOM 1457 N N . GLN A 1 176 ? 17.109 -22.281 -9.773 1 96.88 176 GLN A N 1
ATOM 1458 C CA . GLN A 1 176 ? 18.25 -22 -10.648 1 96.88 176 GLN A CA 1
ATOM 1459 C C . GLN A 1 176 ? 18.375 -20.5 -10.906 1 96.88 176 GLN A C 1
ATOM 1461 O O . GLN A 1 176 ? 19.406 -20.031 -11.375 1 96.88 176 GLN A O 1
ATOM 1466 N N . LEU A 1 177 ? 17.359 -19.797 -10.594 1 96.94 177 LEU A N 1
ATOM 1467 C CA . LEU A 1 177 ? 17.312 -18.375 -10.891 1 96.94 177 LEU A CA 1
ATOM 1468 C C . LEU A 1 177 ? 17.594 -17.547 -9.633 1 96.94 177 LEU A C 1
ATOM 1470 O O . LEU A 1 177 ? 17.406 -18.031 -8.516 1 96.94 177 LEU A O 1
ATOM 1474 N N . ASP A 1 178 ? 18.078 -16.359 -9.883 1 93.06 178 ASP A N 1
ATOM 1475 C CA . ASP A 1 178 ? 18.094 -15.391 -8.797 1 93.06 178 ASP A CA 1
ATOM 1476 C C . ASP A 1 178 ? 16.672 -15.039 -8.359 1 93.06 178 ASP A C 1
ATOM 1478 O O . ASP A 1 178 ? 15.82 -14.727 -9.195 1 93.06 178 ASP A O 1
ATOM 1482 N N . GLN A 1 179 ? 16.438 -15.195 -7.062 1 93.69 179 GLN A N 1
ATOM 1483 C CA . GLN A 1 179 ? 15.117 -14.914 -6.523 1 93.69 179 GLN A CA 1
ATOM 1484 C C . GLN A 1 179 ? 15.164 -13.773 -5.508 1 93.69 179 GLN A C 1
ATOM 1486 O O . GLN A 1 179 ? 15.375 -14 -4.316 1 93.69 179 GLN A O 1
ATOM 1491 N N . PRO A 1 180 ? 14.852 -12.617 -5.965 1 88.19 180 PRO A N 1
ATOM 1492 C CA . PRO A 1 180 ? 14.906 -11.469 -5.055 1 88.19 180 PRO A CA 1
ATOM 1493 C C . PRO A 1 180 ? 13.953 -11.617 -3.867 1 88.19 180 PRO A C 1
ATOM 1495 O O . PRO A 1 180 ? 14.203 -11.047 -2.801 1 88.19 180 PRO A O 1
ATOM 1498 N N . LEU A 1 181 ? 12.898 -12.391 -3.988 1 89.5 181 LEU A N 1
ATOM 1499 C CA . LEU A 1 181 ? 11.914 -12.5 -2.92 1 89.5 181 LEU A CA 1
ATOM 1500 C C . LEU A 1 181 ? 12.188 -13.727 -2.053 1 89.5 181 LEU A C 1
ATOM 1502 O O . LEU A 1 181 ? 11.414 -14.031 -1.146 1 89.5 181 LEU A O 1
ATOM 1506 N N . LYS A 1 182 ? 13.289 -14.391 -2.285 1 90.88 182 LYS A N 1
ATOM 1507 C CA . LYS A 1 182 ? 13.633 -15.586 -1.521 1 90.88 182 LYS A CA 1
ATOM 1508 C C . LYS A 1 182 ? 13.672 -15.289 -0.024 1 90.88 182 LYS A C 1
ATOM 1510 O O . LYS A 1 182 ? 13.234 -16.109 0.786 1 90.88 182 LYS A O 1
ATOM 1515 N N . PRO A 1 183 ? 14.164 -14.141 0.397 1 86 183 PRO A N 1
ATOM 1516 C CA . PRO A 1 183 ? 14.219 -13.859 1.833 1 86 183 PRO A CA 1
ATOM 1517 C C . PRO A 1 183 ? 12.844 -13.898 2.494 1 86 183 PRO A C 1
ATOM 1519 O O . PRO A 1 183 ? 12.742 -14.008 3.719 1 86 183 PRO A O 1
ATOM 1522 N N . LEU A 1 184 ? 11.727 -13.82 1.743 1 87.69 184 LEU A N 1
ATOM 1523 C CA . LEU A 1 184 ? 10.375 -13.859 2.289 1 87.69 184 LEU A CA 1
ATOM 1524 C C . LEU A 1 184 ? 9.859 -15.289 2.381 1 87.69 184 LEU A C 1
ATOM 1526 O O . LEU A 1 184 ? 8.789 -15.531 2.936 1 87.69 184 LEU A O 1
ATOM 1530 N N . ILE A 1 185 ? 10.602 -16.172 1.826 1 91.56 185 ILE A N 1
ATOM 1531 C CA . ILE A 1 185 ? 10.227 -17.578 1.82 1 91.56 185 ILE A CA 1
ATOM 1532 C C . ILE A 1 185 ? 10.922 -18.312 2.967 1 91.56 185 ILE A C 1
ATOM 1534 O O . ILE A 1 185 ? 12.141 -18.203 3.123 1 91.56 185 ILE A O 1
ATOM 1538 N N . SER A 1 186 ? 10.133 -18.969 3.754 1 93.06 186 SER A N 1
ATOM 1539 C CA . SER A 1 186 ? 10.727 -19.703 4.863 1 93.06 186 SER A CA 1
ATOM 1540 C C . SER A 1 186 ? 11.688 -20.781 4.363 1 93.06 186 SER A C 1
ATOM 1542 O O . SER A 1 186 ? 11.555 -21.266 3.236 1 93.06 186 SER A O 1
ATOM 1544 N N . GLU A 1 187 ? 12.57 -21.172 5.23 1 95.38 187 GLU A N 1
ATOM 1545 C CA . GLU A 1 187 ? 13.516 -22.234 4.875 1 95.38 187 GLU A CA 1
ATOM 1546 C C . GLU A 1 187 ? 12.797 -23.531 4.562 1 95.38 187 GLU A C 1
ATOM 1548 O O . GLU A 1 187 ? 13.156 -24.234 3.613 1 95.38 187 GLU A O 1
ATOM 1553 N N . ASN A 1 188 ? 11.828 -23.859 5.336 1 96.94 188 ASN A N 1
ATOM 1554 C CA . ASN A 1 188 ? 11.062 -25.078 5.102 1 96.94 188 ASN A CA 1
ATOM 1555 C C . ASN A 1 188 ? 10.383 -25.062 3.74 1 96.94 188 ASN A C 1
ATOM 1557 O O . ASN A 1 188 ? 10.414 -26.047 3.008 1 96.94 188 ASN A O 1
ATOM 1561 N N . LEU A 1 189 ? 9.766 -23.984 3.449 1 96.94 189 LEU A N 1
ATOM 1562 C CA . LEU A 1 189 ? 9.094 -23.875 2.162 1 96.94 189 LEU A CA 1
ATOM 1563 C C . LEU A 1 189 ? 10.094 -23.922 1.015 1 96.94 189 LEU A C 1
ATOM 1565 O O . LEU A 1 189 ? 9.836 -24.547 -0.019 1 96.94 189 LEU A O 1
ATOM 1569 N N . TRP A 1 190 ? 11.219 -23.297 1.167 1 97.38 190 TRP A N 1
ATOM 1570 C CA . TRP A 1 190 ? 12.234 -23.312 0.121 1 97.38 190 TRP A CA 1
ATOM 1571 C C . TRP A 1 190 ? 12.734 -24.734 -0.124 1 97.38 190 TRP A C 1
ATOM 1573 O O . TRP A 1 190 ? 12.938 -25.141 -1.271 1 97.38 190 TRP A O 1
ATOM 1583 N N . ASN A 1 191 ? 12.945 -25.406 0.937 1 97.81 191 ASN A N 1
ATOM 1584 C CA . ASN A 1 191 ? 13.344 -26.812 0.804 1 97.81 191 ASN A CA 1
ATOM 1585 C C . ASN A 1 191 ? 12.297 -27.625 0.05 1 97.81 191 ASN A C 1
ATOM 1587 O O . ASN A 1 191 ? 12.641 -28.469 -0.775 1 97.81 191 ASN A O 1
ATOM 1591 N N . LEU A 1 192 ? 11.07 -27.391 0.346 1 97.88 192 LEU A N 1
ATOM 1592 C CA . LEU A 1 192 ? 9.984 -28.047 -0.373 1 97.88 192 LEU A CA 1
ATOM 1593 C C . LEU A 1 192 ? 10.023 -27.703 -1.857 1 97.88 192 LEU A C 1
ATOM 1595 O O . LEU A 1 192 ? 9.953 -28.594 -2.709 1 97.88 192 LEU A O 1
ATOM 1599 N N . VAL A 1 193 ? 10.188 -26.453 -2.174 1 97.88 193 VAL A N 1
ATOM 1600 C CA . VAL A 1 193 ? 10.266 -25.984 -3.555 1 97.88 193 VAL A CA 1
ATOM 1601 C C . VAL A 1 193 ? 11.43 -26.672 -4.266 1 97.88 193 VAL A C 1
ATOM 1603 O O . VAL A 1 193 ? 11.289 -27.125 -5.402 1 97.88 193 VAL A O 1
ATOM 1606 N N . SER A 1 194 ? 12.516 -26.781 -3.596 1 97.56 194 SER A N 1
ATOM 1607 C CA . SER A 1 194 ? 13.695 -27.422 -4.152 1 97.56 194 SER A CA 1
ATOM 1608 C C . SER A 1 194 ? 13.43 -28.906 -4.418 1 97.56 194 SER A C 1
ATOM 1610 O O . SER A 1 194 ? 13.812 -29.438 -5.469 1 97.56 194 SER A O 1
ATOM 1612 N N . SER A 1 195 ? 12.805 -29.516 -3.502 1 98 195 SER A N 1
ATOM 1613 C CA . SER A 1 195 ? 12.5 -30.922 -3.66 1 98 195 SER A CA 1
ATOM 1614 C C . SER A 1 195 ? 11.531 -31.156 -4.816 1 98 195 SER A C 1
ATOM 1616 O O . SER A 1 195 ? 11.656 -32.125 -5.559 1 98 195 SER A O 1
ATOM 1618 N N . ILE A 1 196 ? 10.586 -30.281 -4.945 1 97.94 196 ILE A N 1
ATOM 1619 C CA . ILE A 1 196 ? 9.656 -30.359 -6.066 1 97.94 196 ILE A CA 1
ATOM 1620 C C . ILE A 1 196 ? 10.406 -30.156 -7.379 1 97.94 196 ILE A C 1
ATOM 1622 O O . ILE A 1 196 ? 10.203 -30.891 -8.344 1 97.94 196 ILE A O 1
ATOM 1626 N N . SER A 1 197 ? 11.242 -29.188 -7.355 1 97.12 197 SER A N 1
ATOM 1627 C CA . SER A 1 197 ? 12.023 -28.844 -8.547 1 97.12 197 SER A CA 1
ATOM 1628 C C . SER A 1 197 ? 12.898 -30.016 -8.992 1 97.12 197 SER A C 1
ATOM 1630 O O . SER A 1 197 ? 13.164 -30.172 -10.18 1 97.12 197 SER A O 1
ATOM 1632 N N . GLU A 1 198 ? 13.32 -30.797 -8.062 1 96.31 198 GLU A N 1
ATOM 1633 C CA . GLU A 1 198 ? 14.188 -31.938 -8.344 1 96.31 198 GLU A CA 1
ATOM 1634 C C . GLU A 1 198 ? 13.383 -33.188 -8.672 1 96.31 198 GLU A C 1
ATOM 1636 O O . GLU A 1 198 ? 13.945 -34.219 -9.008 1 96.31 198 GLU A O 1
ATOM 1641 N N . GLY A 1 199 ? 12.102 -33.062 -8.562 1 95.69 199 GLY A N 1
ATOM 1642 C CA . GLY A 1 199 ? 11.242 -34.188 -8.883 1 95.69 199 GLY A CA 1
ATOM 1643 C C . GLY A 1 199 ? 11.086 -35.188 -7.738 1 95.69 199 GLY A C 1
ATOM 1644 O O . GLY A 1 199 ? 10.531 -36.281 -7.914 1 95.69 199 GLY A O 1
ATOM 1645 N N . LYS A 1 200 ? 11.547 -34.812 -6.578 1 96.94 200 LYS A N 1
ATOM 1646 C CA . LYS A 1 200 ? 11.469 -35.719 -5.418 1 96.94 200 LYS A CA 1
ATOM 1647 C C . LYS A 1 200 ? 10.07 -35.688 -4.805 1 96.94 200 LYS A C 1
ATOM 1649 O O . LYS A 1 200 ? 9.633 -36.688 -4.207 1 96.94 200 LYS A O 1
ATOM 1654 N N . ILE A 1 201 ? 9.438 -34.562 -4.871 1 97.12 201 ILE A N 1
ATOM 1655 C CA . ILE A 1 201 ? 8.094 -34.375 -4.352 1 97.12 201 ILE A CA 1
ATOM 1656 C C . ILE A 1 201 ? 7.188 -33.812 -5.453 1 97.12 201 ILE A C 1
ATOM 1658 O O . ILE A 1 201 ? 7.602 -32.938 -6.23 1 97.12 201 ILE A O 1
ATOM 1662 N N . MET A 1 202 ? 6.008 -34.312 -5.508 1 97.31 202 MET A N 1
ATOM 1663 C CA . MET A 1 202 ? 5.043 -33.812 -6.48 1 97.31 202 MET A CA 1
ATOM 1664 C C . MET A 1 202 ? 4.484 -32.438 -6.039 1 97.31 202 MET A C 1
ATOM 1666 O O . MET A 1 202 ? 4.168 -32.25 -4.863 1 97.31 202 MET A O 1
ATOM 1670 N N . MET A 1 203 ? 4.375 -31.547 -6.957 1 98 203 MET A N 1
ATOM 1671 C CA . MET A 1 203 ? 3.805 -30.234 -6.688 1 98 203 MET A CA 1
ATOM 1672 C C . MET A 1 203 ? 2.326 -30.328 -6.324 1 98 203 MET A C 1
ATOM 1674 O O . MET A 1 203 ? 1.575 -31.062 -6.977 1 98 203 MET A O 1
ATOM 1678 N N . ASP A 1 204 ? 1.898 -29.688 -5.328 1 98.31 204 ASP A N 1
ATOM 1679 C CA . ASP A 1 204 ? 0.472 -29.594 -5.035 1 98.31 204 ASP A CA 1
ATOM 1680 C C . ASP A 1 204 ? -0.265 -28.812 -6.125 1 98.31 204 ASP A C 1
ATOM 1682 O O . ASP A 1 204 ? 0.272 -27.859 -6.68 1 98.31 204 ASP A O 1
ATOM 1686 N N . SER A 1 205 ? -1.424 -29.234 -6.348 1 98.5 205 SER A N 1
ATOM 1687 C CA . SER A 1 205 ? -2.244 -28.578 -7.363 1 98.5 205 SER A CA 1
ATOM 1688 C C . SER A 1 205 ? -2.713 -27.203 -6.895 1 98.5 205 SER A C 1
ATOM 1690 O O . SER A 1 205 ? -3.055 -27.031 -5.723 1 98.5 205 SER A O 1
ATOM 1692 N N . ILE A 1 206 ? -2.762 -26.25 -7.812 1 98.25 206 ILE A N 1
ATOM 1693 C CA . ILE A 1 206 ? -3.324 -24.938 -7.559 1 98.25 206 ILE A CA 1
ATOM 1694 C C . ILE A 1 206 ? -4.785 -25.062 -7.137 1 98.25 206 ILE A C 1
ATOM 1696 O O . ILE A 1 206 ? -5.352 -24.156 -6.535 1 98.25 206 ILE A O 1
ATOM 1700 N N . LYS A 1 207 ? -5.406 -26.188 -7.375 1 97.75 207 LYS A N 1
ATOM 1701 C CA . LYS A 1 207 ? -6.773 -26.484 -6.965 1 97.75 207 LYS A CA 1
ATOM 1702 C C . LYS A 1 207 ? -6.934 -26.344 -5.453 1 97.75 207 LYS A C 1
ATOM 1704 O O . LYS A 1 207 ? -8.023 -26.047 -4.961 1 97.75 207 LYS A O 1
ATOM 1709 N N . ASN A 1 208 ? -5.836 -26.547 -4.734 1 97.5 208 ASN A N 1
ATOM 1710 C CA . ASN A 1 208 ? -5.855 -26.469 -3.277 1 97.5 208 ASN A CA 1
ATOM 1711 C C . ASN A 1 208 ? -6.215 -25.062 -2.801 1 97.5 208 ASN A C 1
ATOM 1713 O O . ASN A 1 208 ? -6.551 -24.875 -1.632 1 97.5 208 ASN A O 1
ATOM 1717 N N . ASN A 1 209 ? -6.16 -24.078 -3.678 1 97.31 209 ASN A N 1
ATOM 1718 C CA . ASN A 1 209 ? -6.488 -22.703 -3.316 1 97.31 209 ASN A CA 1
ATOM 1719 C C . ASN A 1 209 ? -7.992 -22.453 -3.381 1 97.31 209 ASN A C 1
ATOM 1721 O O . ASN A 1 209 ? -8.461 -21.359 -3.016 1 97.31 209 ASN A O 1
ATOM 1725 N N . TYR A 1 210 ? -8.758 -23.422 -3.842 1 97.5 210 TYR A N 1
ATOM 1726 C CA . TYR A 1 210 ? -10.195 -23.219 -4.016 1 97.5 210 TYR A CA 1
ATOM 1727 C C . TYR A 1 210 ? -10.891 -23.078 -2.668 1 97.5 210 TYR A C 1
ATOM 1729 O O . TYR A 1 210 ? -10.641 -23.859 -1.747 1 97.5 210 TYR A O 1
ATOM 1737 N N . TYR A 1 211 ? -11.695 -22.047 -2.592 1 95.81 211 TYR A N 1
ATOM 1738 C CA . TYR A 1 211 ? -12.555 -21.844 -1.427 1 95.81 211 TYR A CA 1
ATOM 1739 C C . TYR A 1 211 ? -13.922 -22.5 -1.638 1 95.81 211 TYR A C 1
ATOM 1741 O O . TYR A 1 211 ? -14.719 -22.016 -2.443 1 95.81 211 TYR A O 1
ATOM 1749 N N . ASN A 1 212 ? -14.211 -23.516 -0.834 1 88.5 212 ASN A N 1
ATOM 1750 C CA . ASN A 1 212 ? -15.422 -24.297 -1.02 1 88.5 212 ASN A CA 1
ATOM 1751 C C . ASN A 1 212 ? -16.578 -23.75 -0.19 1 88.5 212 ASN A C 1
ATOM 1753 O O . ASN A 1 212 ? -17.672 -24.312 -0.208 1 88.5 212 ASN A O 1
ATOM 1757 N N . GLY A 1 213 ? -16.516 -22.484 0.341 1 78.81 213 GLY A N 1
ATOM 1758 C CA . GLY A 1 213 ? -17.641 -21.859 1.031 1 78.81 213 GLY A CA 1
ATOM 1759 C C . GLY A 1 213 ? -17.953 -22.5 2.365 1 78.81 213 GLY A C 1
ATOM 1760 O O . GLY A 1 213 ? -17.625 -23.672 2.588 1 78.81 213 GLY A O 1
ATOM 1761 N N . ASP A 1 214 ? -17.828 -22.016 3.662 1 56.84 214 ASP A N 1
ATOM 1762 C CA . ASP A 1 214 ? -18.609 -22.547 4.766 1 56.84 214 ASP A CA 1
ATOM 1763 C C . ASP A 1 214 ? -20.078 -22.125 4.645 1 56.84 214 ASP A C 1
ATOM 1765 O O . ASP A 1 214 ? -20.375 -21.078 4.059 1 56.84 214 ASP A O 1
ATOM 1769 N N . MET B 1 1 ? -13.539 1.038 -17.047 1 23.55 1 MET B N 1
ATOM 1770 C CA . MET B 1 1 ? -13.82 0.69 -15.656 1 23.55 1 MET B CA 1
ATOM 1771 C C . MET B 1 1 ? -13.258 -0.685 -15.312 1 23.55 1 MET B C 1
ATOM 1773 O O . MET B 1 1 ? -13.82 -1.707 -15.711 1 23.55 1 MET B O 1
ATOM 1777 N N . ILE B 1 2 ? -12.078 -1.041 -15.43 1 31.48 2 ILE B N 1
ATOM 1778 C CA . ILE B 1 2 ? -11.641 -2.432 -15.359 1 31.48 2 ILE B CA 1
ATOM 1779 C C . ILE B 1 2 ? -12.148 -3.059 -14.055 1 31.48 2 ILE B C 1
ATOM 1781 O O . ILE B 1 2 ? -11.977 -2.482 -12.977 1 31.48 2 ILE B O 1
ATOM 1785 N N . CYS B 1 3 ? -13.133 -3.988 -14.164 1 33.38 3 CYS B N 1
ATOM 1786 C CA . CYS B 1 3 ? -14.039 -4.742 -13.305 1 33.38 3 CYS B CA 1
ATOM 1787 C C . CYS B 1 3 ? -13.266 -5.484 -12.219 1 33.38 3 CYS B C 1
ATOM 1789 O O . CYS B 1 3 ? -12.555 -6.445 -12.508 1 33.38 3 CYS B O 1
ATOM 1791 N N . LYS B 1 4 ? -12.242 -4.973 -11.32 1 40.22 4 LYS B N 1
ATOM 1792 C CA . LYS B 1 4 ? -12.375 -5.965 -10.258 1 40.22 4 LYS B CA 1
ATOM 1793 C C . LYS B 1 4 ? -13.812 -6.441 -10.117 1 40.22 4 LYS B C 1
ATOM 1795 O O . LYS B 1 4 ? -14.75 -5.727 -10.492 1 40.22 4 LYS B O 1
ATOM 1800 N N . TRP B 1 5 ? -14.141 -7.801 -9.883 1 39.22 5 TRP B N 1
ATOM 1801 C CA . TRP B 1 5 ? -15.445 -8.453 -9.859 1 39.22 5 TRP B CA 1
ATOM 1802 C C . TRP B 1 5 ? -16.516 -7.512 -9.336 1 39.22 5 TRP B C 1
ATOM 1804 O O . TRP B 1 5 ? -17.703 -7.859 -9.312 1 39.22 5 TRP B O 1
ATOM 1814 N N . LYS B 1 6 ? -16.156 -6.652 -8.359 1 39.56 6 LYS B N 1
ATOM 1815 C CA . LYS B 1 6 ? -17.266 -6.023 -7.664 1 39.56 6 LYS B CA 1
ATOM 1816 C C . LYS B 1 6 ? -17.781 -4.809 -8.438 1 39.56 6 LYS B C 1
ATOM 1818 O O . LYS B 1 6 ? -17.047 -3.859 -8.68 1 39.56 6 LYS B O 1
ATOM 1823 N N . GLN B 1 7 ? -19.078 -4.98 -8.719 1 34.38 7 GLN B N 1
ATOM 1824 C CA . GLN B 1 7 ? -19.938 -3.953 -9.297 1 34.38 7 GLN B CA 1
ATOM 1825 C C . GLN B 1 7 ? -19.812 -2.637 -8.539 1 34.38 7 GLN B C 1
ATOM 1827 O O . GLN B 1 7 ? -19.594 -1.584 -9.133 1 34.38 7 GLN B O 1
ATOM 1832 N N . LEU B 1 8 ? -20.828 -2.488 -7.402 1 37.31 8 LEU B N 1
ATOM 1833 C CA . LEU B 1 8 ? -21.672 -1.301 -7.285 1 37.31 8 LEU B CA 1
ATOM 1834 C C . LEU B 1 8 ? -20.938 -0.195 -6.527 1 37.31 8 LEU B C 1
ATOM 1836 O O . LEU B 1 8 ? -21.578 0.66 -5.906 1 37.31 8 LEU B O 1
ATOM 1840 N N . PHE B 1 9 ? -20 0.153 -5.945 1 43.78 9 PHE B N 1
ATOM 1841 C CA . PHE B 1 9 ? -20.141 1.254 -5 1 43.78 9 PHE B CA 1
ATOM 1842 C C . PHE B 1 9 ? -20.156 2.594 -5.727 1 43.78 9 PHE B C 1
ATOM 1844 O O . PHE B 1 9 ? -19.422 2.795 -6.688 1 43.78 9 PHE B O 1
ATOM 1851 N N . SER B 1 10 ? -21.016 3.086 -5.176 1 38.66 10 SER B N 1
ATOM 1852 C CA . SER B 1 10 ? -20.953 4.543 -5.16 1 38.66 10 SER B CA 1
ATOM 1853 C C . SER B 1 10 ? -19.797 5.035 -4.285 1 38.66 10 SER B C 1
ATOM 1855 O O . SER B 1 10 ? -19.141 4.238 -3.619 1 38.66 10 SER B O 1
ATOM 1857 N N . ILE B 1 11 ? -20.234 6.336 -3.295 1 40.66 11 ILE B N 1
ATOM 1858 C CA . ILE B 1 11 ? -20.031 7.551 -4.074 1 40.66 11 ILE B CA 1
ATOM 1859 C C . ILE B 1 11 ? -18.562 7.957 -4.02 1 40.66 11 ILE B C 1
ATOM 1861 O O . ILE B 1 11 ? -17.938 7.918 -2.955 1 40.66 11 ILE B O 1
ATOM 1865 N N . HIS B 1 12 ? -18.547 8.383 -4.734 1 39.91 12 HIS B N 1
ATOM 1866 C CA . HIS B 1 12 ? -18.609 8.008 -6.141 1 39.91 12 HIS B CA 1
ATOM 1867 C C . HIS B 1 12 ? -17.234 7.668 -6.684 1 39.91 12 HIS B C 1
ATOM 1869 O O . HIS B 1 12 ? -16.234 8.32 -6.34 1 39.91 12 HIS B O 1
ATOM 1875 N N . GLU B 1 13 ? -17.125 6.352 -7.055 1 42.56 13 GLU B N 1
ATOM 1876 C CA . GLU B 1 13 ? -16.422 5.18 -7.562 1 42.56 13 GLU B CA 1
ATOM 1877 C C . GLU B 1 13 ? -15.016 5.074 -6.965 1 42.56 13 GLU B C 1
ATOM 1879 O O . GLU B 1 13 ? -14.227 6.016 -7.055 1 42.56 13 GLU B O 1
ATOM 1884 N N . ILE B 1 14 ? -15.062 4.191 -5.543 1 42.12 14 ILE B N 1
ATOM 1885 C CA . ILE B 1 14 ? -14.078 3.574 -4.66 1 42.12 14 ILE B CA 1
ATOM 1886 C C . ILE B 1 14 ? -12.906 4.527 -4.441 1 42.12 14 ILE B C 1
ATOM 1888 O O . ILE B 1 14 ? -11.977 4.57 -5.25 1 42.12 14 ILE B O 1
ATOM 1892 N N . ILE B 1 15 ? -13.5 5.559 -4.793 1 42.59 15 ILE B N 1
ATOM 1893 C CA . ILE B 1 15 ? -13.312 6.68 -5.703 1 42.59 15 ILE B CA 1
ATOM 1894 C C . ILE B 1 15 ? -11.82 6.969 -5.867 1 42.59 15 ILE B C 1
ATOM 1896 O O . ILE B 1 15 ? -11.07 6.973 -4.887 1 42.59 15 ILE B O 1
ATOM 1900 N N . LEU B 1 16 ? -12.031 7.215 -7.219 1 43.84 16 LEU B N 1
ATOM 1901 C CA . LEU B 1 16 ? -11.18 7.086 -8.398 1 43.84 16 LEU B CA 1
ATOM 1902 C C . LEU B 1 16 ? -10.039 6.102 -8.141 1 43.84 16 LEU B C 1
ATOM 1904 O O . LEU B 1 16 ? -9.289 5.766 -9.055 1 43.84 16 LEU B O 1
ATOM 1908 N N . CYS B 1 17 ? -10.172 4.637 -8.016 1 41.78 17 CYS B N 1
ATOM 1909 C CA . CYS B 1 17 ? -9.492 3.348 -8.094 1 41.78 17 CYS B CA 1
ATOM 1910 C C . CYS B 1 17 ? -8.266 3.322 -7.191 1 41.78 17 CYS B C 1
ATOM 1912 O O . CYS B 1 17 ? -7.344 4.121 -7.371 1 41.78 17 CYS B O 1
ATOM 1914 N N . VAL B 1 18 ? -7.996 3.062 -5.969 1 43.91 18 VAL B N 1
ATOM 1915 C CA . VAL B 1 18 ? -7.336 2.641 -4.738 1 43.91 18 VAL B CA 1
ATOM 1916 C C . VAL B 1 18 ? -6.102 3.504 -4.492 1 43.91 18 VAL B C 1
ATOM 1918 O O . VAL B 1 18 ? -5.289 3.199 -3.613 1 43.91 18 VAL B O 1
ATOM 1921 N N . LYS B 1 19 ? -6.402 5.02 -4.691 1 43.94 19 LYS B N 1
ATOM 1922 C CA . LYS B 1 19 ? -5.766 6.328 -4.598 1 43.94 19 LYS B CA 1
ATOM 1923 C C . LYS B 1 19 ? -5.406 6.66 -3.15 1 43.94 19 LYS B C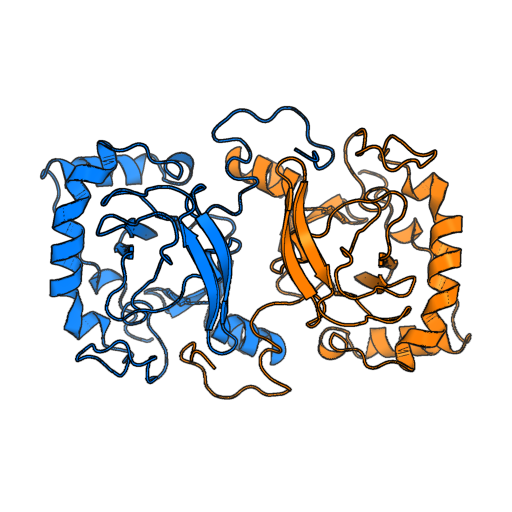 1
ATOM 1925 O O . LYS B 1 19 ? -5.449 7.824 -2.748 1 43.94 19 LYS B O 1
ATOM 1930 N N . MET B 1 20 ? -5.906 6.371 -1.833 1 49 20 MET B N 1
ATOM 1931 C CA . MET B 1 20 ? -6.633 6.926 -0.693 1 49 20 MET B CA 1
ATOM 1932 C C . MET B 1 20 ? -5.875 8.102 -0.082 1 49 20 MET B C 1
ATOM 1934 O O . MET B 1 20 ? -5.699 8.164 1.136 1 49 20 MET B O 1
ATOM 1938 N N . ILE B 1 21 ? -5.145 8.555 -0.814 1 54.38 21 ILE B N 1
ATOM 1939 C CA . ILE B 1 21 ? -4.777 9.969 -0.775 1 54.38 21 ILE B CA 1
ATOM 1940 C C . ILE B 1 21 ? -5.703 10.766 -1.686 1 54.38 21 ILE B C 1
ATOM 1942 O O . ILE B 1 21 ? -6.492 10.195 -2.439 1 54.38 21 ILE B O 1
ATOM 1946 N N . HIS B 1 22 ? -5.848 11.891 -1.502 1 60.94 22 HIS B N 1
ATOM 1947 C CA . HIS B 1 22 ? -6.699 12.773 -2.293 1 60.94 22 HIS B CA 1
ATOM 1948 C C . HIS B 1 22 ? -6.812 12.281 -3.732 1 60.94 22 HIS B C 1
ATOM 1950 O O . HIS B 1 22 ? -5.801 11.977 -4.371 1 60.94 22 HIS B O 1
ATOM 1956 N N . PRO B 1 23 ? -7.938 11.992 -4.23 1 65 23 PRO B N 1
ATOM 1957 C CA . PRO B 1 23 ? -8.164 11.398 -5.551 1 65 23 PRO B CA 1
ATOM 1958 C C . PRO B 1 23 ? -7.523 12.203 -6.676 1 65 23 PRO B C 1
ATOM 1960 O O . PRO B 1 23 ? -7.359 11.695 -7.789 1 65 23 PRO B O 1
ATOM 1963 N N . LYS B 1 24 ? -7.168 13.375 -6.273 1 76.94 24 LYS B N 1
ATOM 1964 C CA . LYS B 1 24 ? -6.547 14.234 -7.273 1 76.94 24 LYS B CA 1
ATOM 1965 C C . LYS B 1 24 ? -5.023 14.109 -7.238 1 76.94 24 LYS B C 1
ATOM 1967 O O . LYS B 1 24 ? -4.309 15.102 -7.387 1 76.94 24 LYS B O 1
ATOM 1972 N N . THR B 1 25 ? -4.578 12.922 -6.824 1 85.94 25 THR B N 1
ATOM 1973 C CA . THR B 1 25 ? -3.145 12.656 -6.793 1 85.94 25 THR B CA 1
ATOM 1974 C C . THR B 1 25 ? -2.82 11.352 -7.504 1 85.94 25 THR B C 1
ATOM 1976 O O . THR B 1 25 ? -3.709 10.531 -7.738 1 85.94 25 THR B O 1
ATOM 1979 N N . GLU B 1 26 ? -1.584 11.234 -7.863 1 82.5 26 GLU B N 1
ATOM 1980 C CA . GLU B 1 26 ? -1.086 9.984 -8.43 1 82.5 26 GLU B CA 1
ATOM 1981 C C . GLU B 1 26 ? 0.352 9.711 -7.988 1 82.5 26 GLU B C 1
ATOM 1983 O O . GLU B 1 26 ? 1.052 10.625 -7.547 1 82.5 26 GLU B O 1
ATOM 1988 N N . LEU B 1 27 ? 0.714 8.461 -7.984 1 81.69 27 LEU B N 1
ATOM 1989 C CA . LEU B 1 27 ? 2.107 8.094 -7.758 1 81.69 27 LEU B CA 1
ATOM 1990 C C . LEU B 1 27 ? 2.938 8.297 -9.023 1 81.69 27 LEU B C 1
ATOM 1992 O O . LEU B 1 27 ? 2.533 7.875 -10.109 1 81.69 27 LEU B O 1
ATOM 1996 N N . GLN B 1 28 ? 4.02 9.023 -8.906 1 80.75 28 GLN B N 1
ATOM 1997 C CA . GLN B 1 28 ? 4.922 9.25 -10.031 1 80.75 28 GLN B CA 1
ATOM 1998 C C . GLN B 1 28 ? 6.371 8.984 -9.633 1 80.75 28 GLN B C 1
ATOM 2000 O O . GLN B 1 28 ? 6.773 9.273 -8.508 1 80.75 28 GLN B O 1
ATOM 2005 N N . PHE B 1 29 ? 7.023 8.43 -10.562 1 77.62 29 PHE B N 1
ATOM 2006 C CA . PHE B 1 29 ? 8.469 8.367 -10.367 1 77.62 29 PHE B CA 1
ATOM 2007 C C . PHE B 1 29 ? 9.07 9.766 -10.406 1 77.62 29 PHE B C 1
ATOM 2009 O O . PHE B 1 29 ? 8.852 10.523 -11.352 1 77.62 29 PHE B O 1
ATOM 2016 N N . ILE B 1 30 ? 9.805 10.148 -9.438 1 81.75 30 ILE B N 1
ATOM 2017 C CA . ILE B 1 30 ? 10.383 11.484 -9.344 1 81.75 30 ILE B CA 1
ATOM 2018 C C . ILE B 1 30 ? 11.805 11.469 -9.906 1 81.75 30 ILE B C 1
ATOM 2020 O O . ILE B 1 30 ? 12.102 12.141 -10.898 1 81.75 30 ILE B O 1
ATOM 2024 N N . ASN B 1 31 ? 12.625 10.719 -9.297 1 75.44 31 ASN B N 1
ATOM 2025 C CA . ASN B 1 31 ?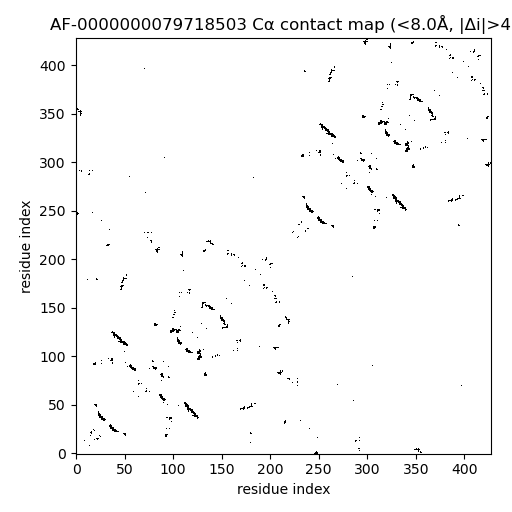 13.992 10.484 -9.758 1 75.44 31 ASN B CA 1
ATOM 2026 C C . ASN B 1 31 ? 14.648 9.328 -9 1 75.44 31 ASN B C 1
ATOM 2028 O O . ASN B 1 31 ? 14.047 8.758 -8.094 1 75.44 31 ASN B O 1
ATOM 2032 N N . LYS B 1 32 ? 15.82 8.906 -9.359 1 70.06 32 LYS B N 1
ATOM 2033 C CA . LYS B 1 32 ? 16.5 7.734 -8.812 1 70.06 32 LYS B CA 1
ATOM 2034 C C . LYS B 1 32 ? 16.812 7.926 -7.336 1 70.06 32 LYS B C 1
ATOM 2036 O O . LYS B 1 32 ? 16.844 6.957 -6.57 1 70.06 32 LYS B O 1
ATOM 2041 N N . GLU B 1 33 ? 17 9.227 -6.965 1 71.5 33 GLU B N 1
ATOM 2042 C CA . GLU B 1 33 ? 17.359 9.516 -5.578 1 71.5 33 GLU B CA 1
ATOM 2043 C C . GLU B 1 33 ? 16.141 9.461 -4.668 1 71.5 33 GLU B C 1
ATOM 2045 O O . GLU B 1 33 ? 16.172 8.836 -3.605 1 71.5 33 GLU B O 1
ATOM 2050 N N . ILE B 1 34 ? 15.031 10.008 -5.133 1 73.44 34 ILE B N 1
ATOM 2051 C CA . ILE B 1 34 ? 13.836 10.141 -4.312 1 73.44 34 ILE B CA 1
ATOM 2052 C C . ILE B 1 34 ? 12.938 8.922 -4.512 1 73.44 34 ILE B C 1
ATOM 2054 O O . ILE B 1 34 ? 12.281 8.469 -3.57 1 73.44 34 ILE B O 1
ATOM 2058 N N . GLY B 1 35 ? 13.039 8.352 -5.766 1 75.81 35 GLY B N 1
ATOM 2059 C CA . GLY B 1 35 ? 12.117 7.277 -6.109 1 75.81 35 GLY B CA 1
ATOM 2060 C C . GLY B 1 35 ? 10.75 7.773 -6.535 1 75.81 35 GLY B C 1
ATOM 2061 O O . GLY B 1 35 ? 10.633 8.547 -7.488 1 75.81 35 GLY B O 1
ATOM 2062 N N . TYR B 1 36 ? 9.703 7.418 -5.789 1 77.12 36 TYR B N 1
ATOM 2063 C CA . TYR B 1 36 ? 8.336 7.805 -6.133 1 77.12 36 TYR B CA 1
ATOM 2064 C C . TYR B 1 36 ? 7.809 8.859 -5.168 1 77.12 36 TYR B C 1
ATOM 2066 O O . TYR B 1 36 ? 8.297 8.984 -4.047 1 77.12 36 TYR B O 1
ATOM 2074 N N . GLY B 1 37 ? 6.875 9.523 -5.703 1 84.38 37 GLY B N 1
ATOM 2075 C CA . GLY B 1 37 ? 6.195 10.539 -4.906 1 84.38 37 GLY B CA 1
ATOM 2076 C C . GLY B 1 37 ? 4.734 10.703 -5.27 1 84.38 37 GLY B C 1
ATOM 2077 O O . GLY B 1 37 ? 4.277 10.18 -6.293 1 84.38 37 GLY B O 1
ATOM 2078 N N . VAL B 1 38 ? 4.035 11.344 -4.422 1 88.75 38 VAL B N 1
ATOM 2079 C CA . VAL B 1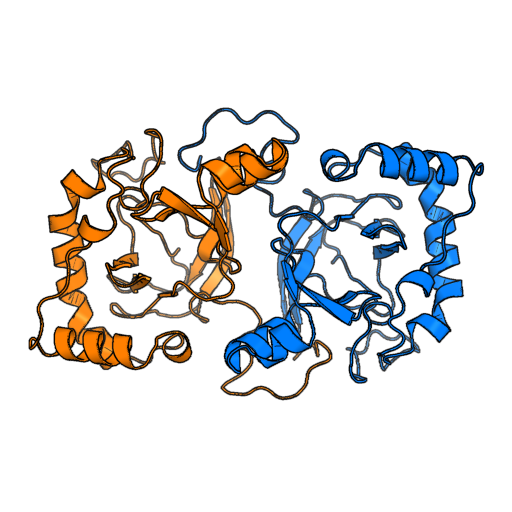 38 ? 2.627 11.641 -4.648 1 88.75 38 VAL B CA 1
ATOM 2080 C C . VAL B 1 38 ? 2.486 13.016 -5.301 1 88.75 38 VAL B C 1
ATOM 2082 O O . VAL B 1 38 ? 2.914 14.023 -4.734 1 88.75 38 VAL B O 1
ATOM 2085 N N . VAL B 1 39 ? 1.855 13.031 -6.531 1 90.75 39 VAL B N 1
ATOM 2086 C CA . VAL B 1 39 ? 1.793 14.266 -7.316 1 90.75 39 VAL B CA 1
ATOM 2087 C C . VAL B 1 39 ? 0.335 14.641 -7.566 1 90.75 39 VAL B C 1
ATOM 2089 O O . VAL B 1 39 ? -0.492 13.781 -7.879 1 90.75 39 VAL B O 1
ATOM 2092 N N . ALA B 1 40 ? 0.094 15.938 -7.469 1 93.88 40 ALA B N 1
ATOM 2093 C CA . ALA B 1 40 ? -1.255 16.422 -7.738 1 93.88 40 ALA B CA 1
ATOM 2094 C C . ALA B 1 40 ? -1.586 16.328 -9.227 1 93.88 40 ALA B C 1
ATOM 2096 O O . ALA B 1 40 ? -0.805 16.766 -10.078 1 93.88 40 ALA B O 1
ATOM 2097 N N . THR B 1 41 ? -2.76 15.773 -9.57 1 90.19 41 THR B N 1
ATOM 2098 C CA . THR B 1 41 ? -3.221 15.672 -10.953 1 90.19 41 THR B CA 1
ATOM 2099 C C . THR B 1 41 ? -4.215 16.781 -11.273 1 90.19 41 THR B C 1
ATOM 2101 O O . THR B 1 41 ? -4.531 17.031 -12.438 1 90.19 41 THR B O 1
ATOM 2104 N N . GLU B 1 42 ? -4.742 17.406 -10.289 1 93.25 42 GLU B N 1
ATOM 2105 C CA . GLU B 1 42 ? -5.598 18.594 -10.352 1 93.25 42 GLU B CA 1
ATOM 2106 C C . GLU B 1 42 ? -5.238 19.594 -9.25 1 93.25 42 GLU B C 1
ATOM 2108 O O . GLU B 1 42 ? -4.484 19.266 -8.336 1 93.25 42 GLU B O 1
ATOM 2113 N N . PHE B 1 43 ? -5.812 20.766 -9.445 1 96.5 43 PHE B N 1
ATOM 2114 C CA . PHE B 1 43 ? -5.609 21.812 -8.445 1 96.5 43 PHE B CA 1
ATOM 2115 C C . PHE B 1 43 ? -6.188 21.391 -7.102 1 96.5 43 PHE B C 1
ATOM 2117 O O . PHE B 1 43 ? -7.32 20.906 -7.027 1 96.5 43 PHE B O 1
ATOM 2124 N N . ILE B 1 44 ? -5.406 21.469 -6 1 96.81 44 ILE B N 1
ATOM 2125 C CA . ILE B 1 44 ? -5.809 21.219 -4.621 1 96.81 44 ILE B CA 1
ATOM 2126 C C . ILE B 1 44 ? -5.703 22.5 -3.803 1 96.81 44 ILE B C 1
ATOM 2128 O O . ILE B 1 44 ? -4.602 22.938 -3.455 1 96.81 44 ILE B O 1
ATOM 2132 N N . PRO B 1 45 ? -6.777 23.078 -3.475 1 98.06 45 PRO B N 1
ATOM 2133 C CA . PRO B 1 45 ? -6.723 24.344 -2.748 1 98.06 45 PRO B CA 1
ATOM 2134 C C . PRO B 1 45 ? -6.23 24.188 -1.311 1 98.06 45 PRO B C 1
ATOM 2136 O O . PRO B 1 45 ? -6.434 23.141 -0.701 1 98.06 45 PRO B O 1
ATOM 2139 N N . ALA B 1 46 ? -5.66 25.281 -0.814 1 98.62 46 ALA B N 1
ATOM 2140 C CA . ALA B 1 46 ? -5.316 25.328 0.604 1 98.62 46 ALA B CA 1
ATOM 2141 C C . ALA B 1 46 ? -6.539 25.047 1.475 1 98.62 46 ALA B C 1
ATOM 2143 O O . ALA B 1 46 ? -7.629 25.562 1.209 1 98.62 46 ALA B O 1
ATOM 2144 N N . GLY B 1 47 ? -6.387 24.156 2.445 1 98.5 47 GLY B N 1
ATOM 2145 C CA . GLY B 1 47 ? -7.488 23.781 3.314 1 98.5 47 GLY B CA 1
ATOM 2146 C C . GLY B 1 47 ? -8.062 22.422 2.984 1 98.5 47 GLY B C 1
ATOM 2147 O O . GLY B 1 47 ? -8.906 21.906 3.719 1 98.5 47 GLY B O 1
ATOM 2148 N N . THR B 1 48 ? -7.605 21.812 1.933 1 97.69 48 THR B N 1
ATOM 2149 C CA . THR B 1 48 ? -8.07 20.484 1.545 1 97.69 48 THR B CA 1
ATOM 2150 C C . THR B 1 48 ? -7.434 19.406 2.42 1 97.69 48 THR B C 1
ATOM 2152 O O . THR B 1 48 ? -6.223 19.422 2.65 1 97.69 48 THR B O 1
ATOM 2155 N N . ILE B 1 49 ? -8.25 18.5 2.916 1 96.38 49 ILE B N 1
ATOM 2156 C CA . ILE B 1 49 ? -7.727 17.344 3.633 1 96.38 49 ILE B CA 1
ATOM 2157 C C . ILE B 1 49 ? -7.066 16.375 2.648 1 96.38 49 ILE B C 1
ATOM 2159 O O . ILE B 1 49 ? -7.715 15.891 1.716 1 96.38 49 ILE B O 1
ATOM 2163 N N . THR B 1 50 ? -5.781 16.109 2.936 1 95.12 50 THR B N 1
ATOM 2164 C CA . THR B 1 50 ? -5.016 15.344 1.951 1 95.12 50 THR B CA 1
ATOM 2165 C C . THR B 1 50 ? -4.785 13.914 2.432 1 95.12 50 THR B C 1
ATOM 2167 O O . THR B 1 50 ? -4.438 13.039 1.639 1 95.12 50 THR B O 1
ATOM 2170 N N . TRP B 1 51 ? -4.938 13.648 3.668 1 93.94 51 TRP B N 1
ATOM 2171 C CA . TRP B 1 51 ? -4.758 12.328 4.258 1 93.94 51 TRP B CA 1
ATOM 2172 C C . TRP B 1 51 ? -5.523 12.203 5.57 1 93.94 51 TRP B C 1
ATOM 2174 O O . TRP B 1 51 ? -5.617 13.172 6.332 1 93.94 51 TRP B O 1
ATOM 2184 N N . VAL B 1 52 ? -6.02 11.07 5.848 1 93.44 52 VAL B N 1
ATOM 2185 C CA . VAL B 1 52 ? -6.688 10.75 7.105 1 93.44 52 VAL B CA 1
ATOM 2186 C C . VAL B 1 52 ? -6.203 9.391 7.613 1 93.44 52 VAL B C 1
ATOM 2188 O O . VAL B 1 52 ? -6.137 8.422 6.852 1 93.44 52 VAL B O 1
ATOM 2191 N N . LEU B 1 53 ? -5.754 9.391 8.859 1 93.25 53 LEU B N 1
ATOM 2192 C CA . LEU B 1 53 ? -5.52 8.094 9.477 1 93.25 53 LEU B CA 1
ATOM 2193 C C . LEU B 1 53 ? -6.797 7.258 9.492 1 93.25 53 LEU B C 1
ATOM 2195 O O . LEU B 1 53 ? -7.855 7.742 9.891 1 93.25 53 LEU B O 1
ATOM 2199 N N . ASP B 1 54 ? -6.695 6.043 8.984 1 88.31 54 ASP B N 1
ATOM 2200 C CA . ASP B 1 54 ? -7.93 5.27 8.906 1 88.31 54 ASP B CA 1
ATOM 2201 C C . ASP B 1 54 ? -7.711 3.838 9.398 1 88.31 54 ASP B C 1
ATOM 2203 O O . ASP B 1 54 ? -6.609 3.479 9.805 1 88.31 54 ASP B O 1
ATOM 2207 N N . LYS B 1 55 ? -8.75 3.062 9.328 1 88.88 55 LYS B N 1
ATOM 2208 C CA . LYS B 1 55 ? -8.797 1.766 10 1 88.88 55 LYS B CA 1
ATOM 2209 C C . LYS B 1 55 ? -7.949 0.736 9.258 1 88.88 55 LYS B C 1
ATOM 2211 O O . LYS B 1 55 ? -7.637 -0.326 9.805 1 88.88 55 LYS B O 1
ATOM 2216 N N . LEU B 1 56 ? -7.594 1.007 8.07 1 89.81 56 LEU B N 1
ATOM 2217 C CA . LEU B 1 56 ? -6.809 0.032 7.324 1 89.81 56 LEU B CA 1
ATOM 2218 C C . LEU B 1 56 ? -5.316 0.276 7.516 1 89.81 56 LEU B C 1
ATOM 2220 O O . LEU B 1 56 ? -4.492 -0.577 7.172 1 89.81 56 LEU B O 1
ATOM 2224 N N . ASP B 1 57 ? -4.969 1.452 8.016 1 92 57 ASP B N 1
ATOM 2225 C CA . ASP B 1 57 ? -3.584 1.653 8.43 1 92 57 ASP B CA 1
ATOM 2226 C C . ASP B 1 57 ? -3.215 0.718 9.586 1 92 57 ASP B C 1
ATOM 2228 O O . ASP B 1 57 ? -4.047 0.427 10.445 1 92 57 ASP B O 1
ATOM 2232 N N . ARG B 1 58 ? -1.949 0.294 9.594 1 93.75 58 ARG B N 1
ATOM 2233 C CA . ARG B 1 58 ? -1.495 -0.596 10.656 1 93.75 58 ARG B CA 1
ATOM 2234 C C . ARG B 1 58 ? -0.602 0.145 11.648 1 93.75 58 ARG B C 1
ATOM 2236 O O . ARG B 1 58 ? 0.173 1.021 11.258 1 93.75 58 ARG B O 1
ATOM 2243 N N . GLU B 1 59 ? -0.77 -0.217 12.828 1 94.88 59 GLU B N 1
ATOM 2244 C CA . GLU B 1 59 ? 0.034 0.345 13.906 1 94.88 59 GLU B CA 1
ATOM 2245 C C . GLU B 1 59 ? 0.86 -0.734 14.602 1 94.88 59 GLU B C 1
ATOM 2247 O O . GLU B 1 59 ? 0.35 -1.813 14.906 1 94.88 59 GLU B O 1
ATOM 2252 N N . PHE B 1 60 ? 2.129 -0.493 14.766 1 95.81 60 PHE B N 1
ATOM 2253 C CA . PHE B 1 60 ? 3.037 -1.4 15.453 1 95.81 60 PHE B CA 1
ATOM 2254 C C . PHE B 1 60 ? 3.674 -0.718 16.656 1 95.81 60 PHE B C 1
ATOM 2256 O O . PHE B 1 60 ? 4.211 0.386 16.547 1 95.81 60 PHE B O 1
ATOM 2263 N N . THR B 1 61 ? 3.643 -1.381 17.812 1 95.25 61 THR B N 1
ATOM 2264 C CA . THR B 1 61 ? 4.434 -0.906 18.938 1 95.25 61 THR B CA 1
ATOM 2265 C C . THR B 1 61 ? 5.922 -1.172 18.703 1 95.25 61 THR B C 1
ATOM 2267 O O . THR B 1 61 ? 6.285 -2.002 17.875 1 95.25 61 THR B O 1
ATOM 2270 N N . PRO B 1 62 ? 6.711 -0.424 19.453 1 91.81 62 PRO B N 1
ATOM 2271 C CA . PRO B 1 62 ? 8.141 -0.736 19.344 1 91.81 62 PRO B CA 1
ATOM 2272 C C . PRO B 1 62 ? 8.445 -2.205 19.641 1 91.81 62 PRO B C 1
ATOM 2274 O O . PRO B 1 62 ? 9.266 -2.814 18.938 1 91.81 62 PRO B O 1
ATOM 2277 N N . ALA B 1 63 ? 7.793 -2.785 20.578 1 94.38 63 ALA B N 1
ATOM 2278 C CA . ALA B 1 63 ? 8.008 -4.188 20.922 1 94.38 63 ALA B CA 1
ATOM 2279 C C . ALA B 1 63 ? 7.59 -5.105 19.781 1 94.38 63 ALA B C 1
ATOM 2281 O O . ALA B 1 63 ? 8.281 -6.086 19.484 1 94.38 63 ALA B O 1
ATOM 2282 N N . GLU B 1 64 ? 6.453 -4.801 19.141 1 94.69 64 GLU B N 1
ATOM 2283 C CA . GLU B 1 64 ? 6.008 -5.578 18 1 94.69 64 GLU B CA 1
ATOM 2284 C C . GLU B 1 64 ? 7.016 -5.5 16.844 1 94.69 64 GLU B C 1
ATOM 2286 O O . GLU B 1 64 ? 7.328 -6.512 16.219 1 94.69 64 GLU B O 1
ATOM 2291 N N . LEU B 1 65 ? 7.48 -4.363 16.578 1 91.81 65 LEU B N 1
ATOM 2292 C CA . LEU B 1 65 ? 8.469 -4.164 15.531 1 91.81 65 LEU B CA 1
ATOM 2293 C C . LEU B 1 65 ? 9.719 -4.992 15.797 1 91.81 65 LEU B C 1
ATOM 2295 O O . LEU B 1 65 ? 10.219 -5.68 14.906 1 91.81 65 LEU B O 1
ATOM 2299 N N . GLU B 1 66 ? 10.156 -4.941 17.016 1 91.44 66 GLU B N 1
ATOM 2300 C CA . GLU B 1 66 ? 11.383 -5.637 17.391 1 91.44 66 GLU B CA 1
ATOM 2301 C C . GLU B 1 66 ? 11.219 -7.148 17.281 1 91.44 66 GLU B C 1
ATOM 2303 O O . GLU B 1 66 ? 12.195 -7.867 17.047 1 91.44 66 GLU B O 1
ATOM 2308 N N . SER B 1 67 ? 10.031 -7.613 17.375 1 93.94 67 SER B N 1
ATOM 2309 C CA . SER B 1 67 ? 9.773 -9.047 17.359 1 93.94 67 SER B CA 1
ATOM 2310 C C . SER B 1 67 ? 9.719 -9.586 15.93 1 93.94 67 SER B C 1
ATOM 2312 O O . SER B 1 67 ? 9.75 -10.797 15.719 1 93.94 67 SER B O 1
ATOM 2314 N N . LEU B 1 68 ? 9.664 -8.688 14.977 1 91.12 68 LEU B N 1
ATOM 2315 C CA . LEU B 1 68 ? 9.586 -9.102 13.578 1 91.12 68 LEU B CA 1
ATOM 2316 C C . LEU B 1 68 ? 10.961 -9.469 13.039 1 91.12 68 LEU B C 1
ATOM 2318 O O . LEU B 1 68 ? 11.977 -9.078 13.609 1 91.12 68 LEU B O 1
ATOM 2322 N N . GLU B 1 69 ? 10.961 -10.258 11.953 1 86.88 69 GLU B N 1
ATOM 2323 C CA . GLU B 1 69 ? 12.211 -10.57 11.266 1 86.88 69 GLU B CA 1
ATOM 2324 C C . GLU B 1 69 ? 12.883 -9.312 10.719 1 86.88 69 GLU B C 1
ATOM 2326 O O . GLU B 1 69 ? 12.203 -8.328 10.414 1 86.88 69 GLU B O 1
ATOM 2331 N N . PRO B 1 70 ? 14.195 -9.312 10.492 1 84.31 70 PRO B N 1
ATOM 2332 C CA . PRO B 1 70 ? 14.961 -8.133 10.086 1 84.31 70 PRO B CA 1
ATOM 2333 C C . PRO B 1 70 ? 14.422 -7.492 8.805 1 84.31 70 PRO B C 1
ATOM 2335 O O . PRO B 1 70 ? 14.422 -6.266 8.68 1 84.31 70 PRO B O 1
ATOM 2338 N N . ILE B 1 71 ? 13.906 -8.297 7.973 1 81.75 71 ILE B N 1
ATOM 2339 C CA . ILE B 1 71 ? 13.406 -7.762 6.711 1 81.75 71 ILE B CA 1
ATOM 2340 C C . ILE B 1 71 ? 12.203 -6.867 6.977 1 81.75 71 ILE B C 1
ATOM 2342 O O . ILE B 1 71 ? 12.086 -5.781 6.398 1 81.75 71 ILE B O 1
ATOM 2346 N N . TYR B 1 72 ? 11.359 -7.23 7.855 1 86.56 72 TYR B N 1
ATOM 2347 C CA . TYR B 1 72 ? 10.172 -6.449 8.156 1 86.56 72 TYR B CA 1
ATOM 2348 C C . TYR B 1 72 ? 10.516 -5.227 9 1 86.56 72 TYR B C 1
ATOM 2350 O O . TYR B 1 72 ? 9.898 -4.168 8.852 1 86.56 72 TYR B O 1
ATOM 2358 N N . GLN B 1 73 ? 11.484 -5.426 9.836 1 85.62 73 GLN B N 1
ATOM 2359 C CA . GLN B 1 73 ? 11.953 -4.266 10.586 1 85.62 73 GLN B CA 1
ATOM 2360 C C . GLN B 1 73 ? 12.453 -3.174 9.648 1 85.62 73 GLN B C 1
ATOM 2362 O O . GLN B 1 73 ? 12.109 -2.002 9.812 1 85.62 73 GLN B O 1
ATOM 2367 N N . SER B 1 74 ? 13.172 -3.611 8.688 1 81.81 74 SER B N 1
ATOM 2368 C CA . SER B 1 74 ? 13.719 -2.664 7.719 1 81.81 74 SER B CA 1
ATOM 2369 C C . SER B 1 74 ? 12.617 -1.999 6.906 1 81.81 74 SER B C 1
ATOM 2371 O O . SER B 1 74 ? 12.664 -0.794 6.648 1 81.81 74 SER B O 1
ATOM 2373 N N . ILE B 1 75 ? 11.609 -2.789 6.547 1 81.44 75 ILE B N 1
ATOM 2374 C CA . ILE B 1 75 ? 10.477 -2.273 5.785 1 81.44 75 ILE B CA 1
ATOM 2375 C C . ILE B 1 75 ? 9.719 -1.24 6.621 1 81.44 75 ILE B C 1
ATOM 2377 O O . ILE B 1 75 ? 9.438 -0.139 6.145 1 81.44 75 ILE B O 1
ATOM 2381 N N . LEU B 1 76 ? 9.469 -1.583 7.836 1 85.88 76 LEU B N 1
ATOM 2382 C CA . LEU B 1 76 ? 8.688 -0.704 8.695 1 85.88 76 LEU B CA 1
ATOM 2383 C C . LEU B 1 76 ? 9.477 0.548 9.062 1 85.88 76 LEU B C 1
ATOM 2385 O O . LEU B 1 76 ? 8.914 1.643 9.141 1 85.88 76 LEU B O 1
ATOM 2389 N N . ASP B 1 77 ? 10.727 0.403 9.195 1 80.5 77 ASP B N 1
ATOM 2390 C CA . ASP B 1 77 ? 11.578 1.557 9.461 1 80.5 77 ASP B CA 1
ATOM 2391 C C . ASP B 1 77 ? 11.562 2.541 8.297 1 80.5 77 ASP B C 1
ATOM 2393 O O . ASP B 1 77 ? 11.703 3.748 8.492 1 80.5 77 ASP B O 1
ATOM 2397 N N . THR B 1 78 ? 11.312 2.031 7.195 1 77.19 78 THR B N 1
ATOM 2398 C CA . THR B 1 78 ? 11.367 2.846 5.984 1 77.19 78 THR B CA 1
ATOM 2399 C C . THR B 1 78 ? 10.016 3.494 5.711 1 77.19 78 THR B C 1
ATOM 2401 O O . THR B 1 78 ? 9.945 4.648 5.289 1 77.19 78 THR B O 1
ATOM 2404 N N . TYR B 1 79 ? 8.906 2.791 6.023 1 82.69 79 TYR B N 1
ATOM 2405 C CA . TYR B 1 79 ? 7.637 3.211 5.434 1 82.69 79 TYR B CA 1
ATOM 2406 C C . TYR B 1 79 ? 6.668 3.691 6.508 1 82.69 79 TYR B C 1
ATOM 2408 O O . TYR B 1 79 ? 5.562 4.145 6.195 1 82.69 79 TYR B O 1
ATOM 2416 N N . THR B 1 80 ? 7.129 3.611 7.703 1 88.31 80 THR B N 1
ATOM 2417 C CA . THR B 1 80 ? 6.227 4.062 8.758 1 88.31 80 THR B CA 1
ATOM 2418 C C . THR B 1 80 ? 6.656 5.434 9.281 1 88.31 80 THR B C 1
ATOM 2420 O O . THR B 1 80 ? 7.781 5.871 9.039 1 88.31 80 THR B O 1
ATOM 2423 N N . PHE B 1 81 ? 5.723 6.102 9.883 1 90 81 PHE B N 1
ATOM 2424 C CA . PHE B 1 81 ? 6.023 7.215 10.773 1 90 81 PHE B CA 1
ATOM 2425 C C . PHE B 1 81 ? 5.594 6.898 12.195 1 90 81 PHE B C 1
ATOM 2427 O O . PHE B 1 81 ? 4.855 5.941 12.43 1 90 81 PHE B O 1
ATOM 2434 N N . ARG B 1 82 ? 6.121 7.621 13.078 1 93.19 82 ARG B N 1
ATOM 2435 C CA . ARG B 1 82 ? 5.848 7.355 14.484 1 93.19 82 ARG B CA 1
ATOM 2436 C C . ARG B 1 82 ? 4.855 8.367 15.047 1 93.19 82 ARG B C 1
ATOM 2438 O O . ARG B 1 82 ? 4.992 9.57 14.828 1 93.19 82 ARG B O 1
ATOM 2445 N N . ASP B 1 83 ? 3.836 7.836 15.773 1 94.75 83 ASP B N 1
ATOM 2446 C CA . ASP B 1 83 ? 2.854 8.734 16.375 1 94.75 83 ASP B CA 1
ATOM 2447 C C . ASP B 1 83 ? 3.283 9.156 17.781 1 94.75 83 ASP B C 1
ATOM 2449 O O . ASP B 1 83 ? 4.41 8.883 18.188 1 94.75 83 ASP B O 1
ATOM 2453 N N . ASN B 1 84 ? 2.402 9.945 18.453 1 95.69 84 ASN B N 1
ATOM 2454 C CA . ASN B 1 84 ? 2.764 10.539 19.75 1 95.69 84 ASN B CA 1
ATOM 2455 C C . ASN B 1 84 ? 2.777 9.492 20.859 1 95.69 84 ASN B C 1
ATOM 2457 O O . ASN B 1 84 ? 3.119 9.805 22 1 95.69 84 ASN B O 1
ATOM 2461 N N . LYS B 1 85 ? 2.467 8.219 20.578 1 94.31 85 LYS B N 1
ATOM 2462 C CA . LYS B 1 85 ? 2.561 7.117 21.531 1 94.31 85 LYS B CA 1
ATOM 2463 C C . LYS B 1 85 ? 3.748 6.215 21.219 1 94.31 85 LYS B C 1
ATOM 2465 O O . LYS B 1 85 ? 3.947 5.188 21.859 1 94.31 85 LYS B O 1
ATOM 2470 N N . GLY B 1 86 ? 4.449 6.551 20.203 1 93.62 86 GLY B N 1
ATOM 2471 C CA . GLY B 1 86 ? 5.621 5.789 19.812 1 93.62 86 GLY B CA 1
ATOM 2472 C C . GLY B 1 86 ? 5.301 4.637 18.891 1 93.62 86 GLY B C 1
ATOM 2473 O O . GLY B 1 86 ? 6.18 3.836 18.547 1 93.62 86 GLY B O 1
ATOM 2474 N N . ARG B 1 87 ? 4.125 4.547 18.516 1 96.19 87 ARG B N 1
ATOM 2475 C CA . ARG B 1 87 ? 3.736 3.48 17.594 1 96.19 87 ARG B CA 1
ATOM 2476 C C . ARG B 1 87 ? 4.152 3.807 16.172 1 96.19 87 ARG B C 1
ATOM 2478 O O . ARG B 1 87 ? 4.094 4.965 15.742 1 96.19 87 ARG B O 1
ATOM 2485 N N . PHE B 1 88 ? 4.5 2.779 15.422 1 93.94 88 PHE B N 1
ATOM 2486 C CA . PHE B 1 88 ? 4.848 2.898 14.008 1 93.94 88 PHE B CA 1
ATOM 2487 C C . PHE B 1 88 ? 3.625 2.676 13.133 1 93.94 88 PHE B C 1
ATOM 2489 O O . PHE B 1 88 ? 3.018 1.604 13.164 1 93.94 88 PHE B O 1
ATOM 2496 N N . ILE B 1 89 ? 3.273 3.734 12.344 1 93.88 89 ILE B N 1
ATOM 2497 C CA . ILE B 1 89 ? 2.074 3.688 11.516 1 93.88 89 ILE B CA 1
ATOM 2498 C C . ILE B 1 89 ? 2.453 3.332 10.078 1 93.88 89 ILE B C 1
ATOM 2500 O O . ILE B 1 89 ? 3.238 4.039 9.445 1 93.88 89 ILE B O 1
ATOM 2504 N N . LEU B 1 90 ? 1.953 2.211 9.586 1 92.12 90 LEU B N 1
ATOM 2505 C CA . LEU B 1 90 ? 2.105 1.802 8.188 1 92.12 90 LEU B CA 1
ATOM 2506 C C . LEU B 1 90 ? 0.831 2.082 7.398 1 92.12 90 LEU B C 1
ATOM 2508 O O . LEU B 1 90 ? -0.174 1.388 7.566 1 92.12 90 LEU B O 1
ATOM 2512 N N . CYS B 1 91 ? 0.904 3.088 6.562 1 89.88 91 CYS B N 1
ATOM 2513 C CA . CYS B 1 91 ? -0.251 3.438 5.742 1 89.88 91 CYS B CA 1
ATOM 2514 C C . CYS B 1 91 ? -0.48 2.4 4.652 1 89.88 91 CYS B C 1
ATOM 2516 O O . CYS B 1 91 ? 0.466 1.964 3.994 1 89.88 91 CYS B O 1
ATOM 2518 N N . TRP B 1 92 ? -1.676 2.045 4.492 1 84.88 92 TRP B N 1
ATOM 2519 C CA . TRP B 1 92 ? -2 1.057 3.467 1 84.88 92 TRP B CA 1
ATOM 2520 C C . TRP B 1 92 ? -2.09 1.708 2.092 1 84.88 92 TRP B C 1
ATOM 2522 O O . TRP B 1 92 ? -1.923 1.039 1.068 1 84.88 92 TRP B O 1
ATOM 2532 N N . ASP B 1 93 ? -2.336 3.021 2.1 1 80.5 93 ASP B N 1
ATOM 2533 C CA . ASP B 1 93 ? -2.539 3.715 0.833 1 80.5 93 ASP B CA 1
ATOM 2534 C C . ASP B 1 93 ? -1.27 4.441 0.394 1 80.5 93 ASP B C 1
ATOM 2536 O O . ASP B 1 93 ? -0.178 4.145 0.886 1 80.5 93 ASP B O 1
ATOM 2540 N N . ASN B 1 94 ? -1.355 5.285 -0.607 1 80.06 94 ASN B N 1
ATOM 2541 C CA . ASN B 1 94 ? -0.2 5.914 -1.241 1 80.06 94 ASN B CA 1
ATOM 2542 C C . ASN B 1 94 ? 0.431 6.969 -0.337 1 80.06 94 ASN B C 1
ATOM 2544 O O . ASN B 1 94 ? 1.469 7.539 -0.676 1 80.06 94 ASN B O 1
ATOM 2548 N N . ALA B 1 95 ? -0.153 7.133 0.836 1 85.62 95 ALA B N 1
ATOM 2549 C CA . ALA B 1 95 ? 0.415 8.117 1.751 1 85.62 95 ALA B CA 1
ATOM 2550 C C . ALA B 1 95 ? 1.843 7.75 2.141 1 85.62 95 ALA B C 1
ATOM 2552 O O . ALA B 1 95 ? 2.646 8.617 2.482 1 85.62 95 ALA B O 1
ATOM 2553 N N . ARG B 1 96 ? 2.139 6.504 2.047 1 82.81 96 ARG B N 1
ATOM 2554 C CA . ARG B 1 96 ? 3.473 6.055 2.434 1 82.81 96 ARG B CA 1
ATOM 2555 C C . ARG B 1 96 ? 4.527 6.574 1.466 1 82.81 96 ARG B C 1
ATOM 2557 O O . ARG B 1 96 ? 5.727 6.508 1.752 1 82.81 96 ARG B O 1
ATOM 2564 N N . TYR B 1 97 ? 4.066 7.16 0.353 1 82.25 97 TYR B N 1
ATOM 2565 C CA . TYR B 1 97 ? 4.996 7.645 -0.66 1 82.25 97 TYR B CA 1
ATOM 2566 C C . TYR B 1 97 ? 5.141 9.156 -0.587 1 82.25 97 TYR B C 1
ATOM 2568 O O . TYR B 1 97 ? 5.848 9.758 -1.399 1 82.25 97 TYR B O 1
ATOM 2576 N N . VAL B 1 98 ? 4.469 9.773 0.315 1 88.44 98 VAL B N 1
ATOM 2577 C CA . VAL B 1 98 ? 4.617 11.219 0.446 1 88.44 98 VAL B CA 1
ATOM 2578 C C . VAL B 1 98 ? 6.039 11.547 0.9 1 88.44 98 VAL B C 1
ATOM 2580 O O . VAL B 1 98 ? 6.52 11.008 1.9 1 88.44 98 VAL B O 1
ATOM 2583 N N . ASN B 1 99 ? 6.695 12.445 0.172 1 88.12 99 ASN B N 1
ATOM 2584 C CA . ASN B 1 99 ? 8.102 12.734 0.416 1 88.12 99 ASN B CA 1
ATOM 2585 C C . ASN B 1 99 ? 8.273 13.906 1.384 1 88.12 99 ASN B C 1
ATOM 2587 O O . ASN B 1 99 ? 7.297 14.57 1.732 1 88.12 99 ASN B O 1
ATOM 2591 N N . HIS B 1 100 ? 9.469 14.07 1.769 1 89.94 100 HIS B N 1
ATOM 2592 C CA . HIS B 1 100 ? 9.844 15.125 2.701 1 89.94 100 HIS B CA 1
ATOM 2593 C C . HIS B 1 100 ? 10.164 16.422 1.966 1 89.94 100 HIS B C 1
ATOM 2595 O O . HIS B 1 100 ? 10.734 16.391 0.872 1 89.94 100 HIS B O 1
ATOM 2601 N N . SER B 1 101 ? 9.867 17.516 2.635 1 93.12 101 SER B N 1
ATOM 2602 C CA . SER B 1 101 ? 10.352 18.844 2.256 1 93.12 101 SER B CA 1
ATOM 2603 C C . SER B 1 101 ? 10.383 19.781 3.453 1 93.12 101 SER B C 1
ATOM 2605 O O . SER B 1 101 ? 9.477 19.766 4.297 1 93.12 101 SER B O 1
ATOM 2607 N N . PHE B 1 102 ? 11.422 20.625 3.525 1 94.75 102 PHE B N 1
ATOM 2608 C CA . PHE B 1 102 ? 11.438 21.688 4.531 1 94.75 102 PHE B CA 1
ATOM 2609 C C . PHE B 1 102 ? 10.453 22.797 4.16 1 94.75 102 PHE B C 1
ATOM 2611 O O . PHE B 1 102 ? 10.133 23.641 4.992 1 94.75 102 PHE B O 1
ATOM 2618 N N . ASN B 1 103 ? 10.031 22.766 2.943 1 94.25 103 ASN B N 1
ATOM 2619 C CA . ASN B 1 103 ? 8.969 23.641 2.453 1 94.25 103 ASN B CA 1
ATOM 2620 C C . ASN B 1 103 ? 7.719 22.844 2.08 1 94.25 103 ASN B C 1
ATOM 2622 O O . ASN B 1 103 ? 7.184 23.016 0.98 1 94.25 103 ASN B O 1
ATOM 2626 N N . SER B 1 104 ? 7.34 22.016 2.982 1 96.94 104 SER B N 1
ATOM 2627 C CA . SER B 1 104 ? 6.242 21.094 2.699 1 96.94 104 SER B CA 1
ATOM 2628 C C . SER B 1 104 ? 4.941 21.859 2.445 1 96.94 104 SER B C 1
ATOM 2630 O O . SER B 1 104 ? 4.758 22.969 2.943 1 96.94 104 SER B O 1
ATOM 2632 N N . ASN B 1 105 ? 4.082 21.25 1.643 1 98.12 105 ASN B N 1
ATOM 2633 C CA . ASN B 1 105 ? 2.814 21.891 1.314 1 98.12 105 ASN B CA 1
ATOM 2634 C C . ASN B 1 105 ? 1.649 21.234 2.059 1 98.12 105 ASN B C 1
ATOM 2636 O O . ASN B 1 105 ? 0.513 21.703 1.971 1 98.12 105 ASN B O 1
ATOM 2640 N N . CYS B 1 106 ? 1.875 20.219 2.793 1 97.81 106 CYS B N 1
ATOM 2641 C CA . CYS B 1 106 ? 0.911 19.625 3.703 1 97.81 106 CYS B CA 1
ATOM 2642 C C . CYS B 1 106 ? 1.451 19.594 5.129 1 97.81 106 CYS B C 1
ATOM 2644 O O . CYS B 1 106 ? 2.664 19.516 5.336 1 97.81 106 CYS B O 1
ATOM 2646 N N . LEU B 1 107 ? 0.544 19.609 6.059 1 98.12 107 LEU B N 1
ATOM 2647 C CA . LEU B 1 107 ? 0.89 19.453 7.465 1 98.12 107 LEU B CA 1
ATOM 2648 C C . LEU B 1 107 ? -0.084 18.5 8.156 1 98.12 107 LEU B C 1
ATOM 2650 O O . LEU B 1 107 ? -1.284 18.531 7.879 1 98.12 107 LEU B O 1
ATOM 2654 N N . THR B 1 108 ? 0.52 17.719 9.031 1 97.31 108 THR B N 1
ATOM 2655 C CA . THR B 1 108 ? -0.336 16.953 9.922 1 97.31 108 THR B CA 1
ATOM 2656 C C . THR B 1 108 ? -1.008 17.859 10.953 1 97.31 108 THR B C 1
ATOM 2658 O O . THR B 1 108 ? -0.482 18.922 11.289 1 97.31 108 THR B O 1
ATOM 2661 N N . THR B 1 109 ? -2.211 17.453 11.398 1 98.06 109 THR B N 1
ATOM 2662 C CA . THR B 1 109 ? -2.914 18.109 12.492 1 98.06 109 THR B CA 1
ATOM 2663 C C . THR B 1 109 ? -2.799 17.297 13.781 1 98.06 109 THR B C 1
ATOM 2665 O O . THR B 1 109 ? -2.24 16.203 13.781 1 98.06 109 THR B O 1
ATOM 2668 N N . ALA B 1 110 ? -3.318 17.875 14.812 1 97.62 110 ALA B N 1
ATOM 2669 C CA . ALA B 1 110 ? -3.381 17.156 16.078 1 97.62 110 ALA B CA 1
ATOM 2670 C C . ALA B 1 110 ? -4.539 16.156 16.094 1 97.62 110 ALA B C 1
ATOM 2672 O O . ALA B 1 110 ? -4.844 15.562 17.125 1 97.62 110 ALA B O 1
ATOM 2673 N N . TYR B 1 111 ? -5.227 16.016 14.953 1 97.25 111 TYR B N 1
ATOM 2674 C CA . TYR B 1 111 ? -6.488 15.281 14.93 1 97.25 111 TYR B CA 1
ATOM 2675 C C . TYR B 1 111 ? -6.414 14.102 13.961 1 97.25 111 TYR B C 1
ATOM 2677 O O . TYR B 1 111 ? -7.438 13.656 13.438 1 97.25 111 TYR B O 1
ATOM 2685 N N . ASP B 1 112 ? -5.227 13.688 13.547 1 94.38 112 ASP B N 1
ATOM 2686 C CA . ASP B 1 112 ? -4.98 12.469 12.781 1 94.38 112 ASP B CA 1
ATOM 2687 C C . ASP B 1 112 ? -5.402 12.641 11.328 1 94.38 112 ASP B C 1
ATOM 2689 O O . ASP B 1 112 ? -5.906 11.703 10.703 1 94.38 112 ASP B O 1
ATOM 2693 N N . PHE B 1 113 ? -5.312 13.852 10.828 1 96.38 113 PHE B N 1
ATOM 2694 C CA . PHE B 1 113 ? -5.43 14.102 9.391 1 96.38 113 PHE B CA 1
ATOM 2695 C C . PHE B 1 113 ? -4.48 15.203 8.953 1 96.38 113 PHE B C 1
ATOM 2697 O O . PHE B 1 113 ? -3.963 15.953 9.789 1 96.38 113 PHE B O 1
ATOM 2704 N N . GLU B 1 114 ? -4.172 15.211 7.656 1 96.56 114 GLU B N 1
ATOM 2705 C CA . GLU B 1 114 ? -3.307 16.234 7.066 1 96.56 114 GLU B CA 1
ATOM 2706 C C . GLU B 1 114 ? -4.102 17.172 6.176 1 96.56 114 GLU B C 1
ATOM 2708 O O . GLU B 1 114 ? -5.148 16.812 5.637 1 96.56 114 GLU B O 1
ATOM 2713 N N . VAL B 1 115 ? -3.561 18.391 6.059 1 97.94 115 VAL B N 1
ATOM 2714 C CA . VAL B 1 115 ? -4.227 19.422 5.266 1 97.94 115 VAL B CA 1
ATOM 2715 C C . VAL B 1 115 ? -3.207 20.141 4.383 1 97.94 115 VAL B C 1
ATOM 2717 O O . VAL B 1 115 ? -2.055 20.328 4.777 1 97.94 115 VAL B O 1
ATOM 2720 N N . ALA B 1 116 ? -3.645 20.438 3.162 1 98.38 116 ALA B N 1
ATOM 2721 C CA . ALA B 1 116 ? -2.844 21.344 2.336 1 98.38 116 ALA B CA 1
ATOM 2722 C C . ALA B 1 116 ? -2.768 22.734 2.959 1 98.38 116 ALA B C 1
ATOM 2724 O O . ALA B 1 116 ? -3.795 23.391 3.166 1 98.38 116 ALA B O 1
ATOM 2725 N N . ILE B 1 117 ? -1.562 23.234 3.199 1 98.62 117 ILE B N 1
ATOM 2726 C CA . ILE B 1 117 ? -1.425 24.516 3.889 1 98.62 117 ILE B CA 1
ATOM 2727 C C . ILE B 1 117 ? -1.19 25.625 2.871 1 98.62 117 ILE B C 1
ATOM 2729 O O . ILE B 1 117 ? -1.039 26.797 3.24 1 98.62 117 ILE B O 1
ATOM 2733 N N . ARG B 1 118 ? -1.095 25.359 1.708 1 98.38 118 ARG B N 1
ATOM 2734 C CA . ARG B 1 118 ? -1.101 26.266 0.565 1 98.38 118 ARG B CA 1
ATOM 2735 C C . ARG B 1 118 ? -1.688 25.578 -0.668 1 98.38 118 ARG B C 1
ATOM 2737 O O . ARG B 1 118 ? -1.908 24.375 -0.67 1 98.38 118 ARG B O 1
ATOM 2744 N N . ASP B 1 119 ? -1.938 26.406 -1.66 1 98.5 119 ASP B N 1
ATOM 2745 C CA . ASP B 1 119 ? -2.414 25.844 -2.922 1 98.5 119 ASP B CA 1
ATOM 2746 C C . ASP B 1 119 ? -1.378 24.906 -3.533 1 98.5 119 ASP B C 1
ATOM 2748 O O . ASP B 1 119 ? -0.182 25.203 -3.529 1 98.5 119 ASP B O 1
ATOM 2752 N N . ILE B 1 120 ? -1.867 23.766 -3.961 1 97.88 120 ILE B N 1
ATOM 2753 C CA . ILE B 1 120 ? -1.021 22.797 -4.66 1 97.88 120 ILE B CA 1
ATOM 2754 C C . ILE B 1 120 ? -1.456 22.703 -6.121 1 97.88 120 ILE B C 1
ATOM 2756 O O . ILE B 1 120 ? -2.6 22.344 -6.414 1 97.88 120 ILE B O 1
ATOM 2760 N N . HIS B 1 121 ? -0.537 23.016 -6.969 1 97.81 121 HIS B N 1
ATOM 2761 C CA . HIS B 1 121 ? -0.856 23.047 -8.391 1 97.81 121 HIS B CA 1
ATOM 2762 C C . HIS B 1 121 ? -0.585 21.703 -9.055 1 97.81 121 HIS B C 1
ATOM 2764 O O . HIS B 1 121 ? 0.139 20.875 -8.508 1 97.81 121 HIS B O 1
ATOM 2770 N N . VAL B 1 122 ? -1.201 21.562 -10.234 1 95.81 122 VAL B N 1
ATOM 2771 C CA . VAL B 1 122 ? -1.023 20.344 -11.016 1 95.81 122 VAL B CA 1
ATOM 2772 C C . VAL B 1 122 ? 0.464 20.109 -11.258 1 95.81 122 VAL B C 1
ATOM 2774 O O . VAL B 1 122 ? 1.208 21.031 -11.586 1 95.81 122 VAL B O 1
ATOM 2777 N N . GLY B 1 123 ? 0.816 18.859 -10.945 1 94.88 123 GLY B N 1
ATOM 2778 C CA . GLY B 1 123 ? 2.199 18.5 -11.195 1 94.88 123 GLY B CA 1
ATOM 2779 C C . GLY B 1 123 ? 3.084 18.641 -9.969 1 94.88 123 GLY B C 1
ATOM 2780 O O . GLY B 1 123 ? 4.207 18.125 -9.945 1 94.88 123 GLY B O 1
ATOM 2781 N N . GLU B 1 124 ? 2.598 19.281 -8.953 1 95.75 124 GLU B N 1
ATOM 2782 C CA . GLU B 1 124 ? 3.383 19.453 -7.734 1 95.75 124 GLU B CA 1
ATOM 2783 C C . GLU B 1 124 ? 3.311 18.203 -6.855 1 95.75 124 GLU B C 1
ATOM 2785 O O . GLU B 1 124 ? 2.26 17.562 -6.762 1 95.75 124 GLU B O 1
ATOM 2790 N N . GLN B 1 125 ? 4.418 17.906 -6.18 1 93.44 125 GLN B N 1
ATOM 2791 C CA . GLN B 1 125 ? 4.441 16.828 -5.195 1 93.44 125 GLN B CA 1
ATOM 2792 C C . GLN B 1 125 ? 3.799 17.266 -3.885 1 93.44 125 GLN B C 1
ATOM 2794 O O . GLN B 1 125 ? 4.016 18.391 -3.426 1 93.44 125 GLN B O 1
ATOM 2799 N N . LEU B 1 126 ? 2.963 16.438 -3.41 1 94.81 126 LEU B N 1
ATOM 2800 C CA . LEU B 1 126 ? 2.611 16.609 -2.006 1 94.81 126 LEU B CA 1
ATOM 2801 C C . LEU B 1 126 ? 3.77 16.219 -1.099 1 94.81 126 LEU B C 1
ATOM 2803 O O . LEU B 1 126 ? 4.371 15.156 -1.281 1 94.81 126 LEU B O 1
ATOM 2807 N N . THR B 1 127 ? 4.098 17.016 -0.156 1 94.75 127 THR B N 1
ATOM 2808 C CA . THR B 1 127 ? 5.234 16.75 0.718 1 94.75 127 THR B CA 1
ATOM 2809 C C . THR B 1 127 ? 4.879 17.062 2.172 1 94.75 127 THR B C 1
ATOM 2811 O O . THR B 1 127 ? 3.996 17.875 2.447 1 94.75 127 THR B O 1
ATOM 2814 N N . ASP B 1 128 ? 5.555 16.391 3.008 1 94.81 128 ASP B N 1
ATOM 2815 C CA . ASP B 1 128 ? 5.484 16.609 4.449 1 94.81 128 ASP B CA 1
ATOM 2816 C C . ASP B 1 128 ? 6.836 17.047 5.008 1 94.81 128 ASP B C 1
ATOM 2818 O O . ASP B 1 128 ? 7.879 16.734 4.434 1 94.81 128 ASP B O 1
ATOM 2822 N N . ASP B 1 129 ? 6.785 17.844 6.082 1 94.38 129 ASP B N 1
ATOM 2823 C CA . ASP B 1 129 ? 7.988 17.984 6.895 1 94.38 129 ASP B CA 1
ATOM 2824 C C . ASP B 1 129 ? 8.141 16.812 7.867 1 94.38 129 ASP B C 1
ATOM 2826 O O . ASP B 1 129 ? 7.242 16.562 8.672 1 94.38 129 ASP B O 1
ATOM 2830 N N . TYR B 1 130 ? 9.25 16.078 7.82 1 89.94 130 TYR B N 1
ATOM 2831 C CA . TYR B 1 130 ? 9.422 14.867 8.625 1 89.94 130 TYR B CA 1
ATOM 2832 C C . TYR B 1 130 ? 9.758 15.219 10.07 1 89.94 130 TYR B C 1
ATOM 2834 O O . TYR B 1 130 ? 9.781 14.344 10.938 1 89.94 130 TYR B O 1
ATOM 2842 N N . GLY B 1 131 ? 9.891 16.5 10.32 1 93.81 131 GLY B N 1
ATOM 2843 C CA . GLY B 1 131 ? 10.203 16.969 11.664 1 93.81 131 GLY B CA 1
ATOM 2844 C C . GLY B 1 131 ? 9.078 16.703 12.656 1 93.81 131 GLY B C 1
ATOM 2845 O O . GLY B 1 131 ? 9.305 16.688 13.867 1 93.81 131 GLY B O 1
ATOM 2846 N N . TYR B 1 132 ? 7.914 16.562 12.133 1 94.5 132 TYR B N 1
ATOM 2847 C CA . TYR B 1 132 ? 6.816 16.328 13.07 1 94.5 132 TYR B CA 1
ATOM 2848 C C . TYR B 1 132 ? 6.414 14.859 13.086 1 94.5 132 TYR B C 1
ATOM 2850 O O . TYR B 1 132 ? 5.336 14.508 13.562 1 94.5 132 TYR B O 1
ATOM 2858 N N . LEU B 1 133 ? 7.254 13.969 12.57 1 91.38 133 LEU B N 1
ATOM 2859 C CA . LEU B 1 133 ? 6.898 12.562 12.453 1 91.38 133 LEU B CA 1
ATOM 2860 C C . LEU B 1 133 ? 7.684 11.719 13.453 1 91.38 133 LEU B C 1
ATOM 2862 O O . LEU B 1 133 ? 7.789 10.5 13.297 1 91.38 133 LEU B O 1
ATOM 2866 N N . ASN B 1 134 ? 8.312 12.328 14.406 1 93.62 134 ASN B N 1
ATOM 2867 C CA . ASN B 1 134 ? 9 11.648 15.492 1 93.62 134 ASN B CA 1
ATOM 2868 C C . ASN B 1 134 ? 10.062 10.688 14.969 1 93.62 134 ASN B C 1
ATOM 2870 O O . ASN B 1 134 ? 10.094 9.516 15.352 1 93.62 134 ASN B O 1
ATOM 2874 N N . ILE B 1 135 ? 10.945 11.156 14.148 1 88.69 135 ILE B N 1
ATOM 2875 C CA . ILE B 1 135 ? 12.016 10.328 13.602 1 88.69 135 ILE B CA 1
ATOM 2876 C C . ILE B 1 135 ? 12.969 9.922 14.719 1 88.69 135 ILE B C 1
ATOM 2878 O O . ILE B 1 135 ? 13.172 10.672 15.68 1 88.69 135 ILE B O 1
ATOM 2882 N N . PRO B 1 136 ? 13.555 8.758 14.641 1 83.44 136 PRO B N 1
ATOM 2883 C CA . PRO B 1 136 ? 14.383 8.258 15.742 1 83.44 136 PRO B CA 1
ATOM 2884 C C . PRO B 1 136 ? 15.781 8.859 15.758 1 83.44 136 PRO B C 1
ATOM 2886 O O . PRO B 1 136 ? 16.422 8.914 16.812 1 83.44 136 PRO B O 1
ATOM 2889 N N . GLN B 1 137 ? 16.297 9.273 14.633 1 86.06 137 GLN B N 1
ATOM 2890 C CA . GLN B 1 137 ? 17.641 9.82 14.5 1 86.06 137 GLN B CA 1
ATOM 2891 C C . GLN B 1 137 ? 17.672 10.922 13.445 1 86.06 137 GLN B C 1
ATOM 2893 O O . GLN B 1 137 ? 16.875 10.914 12.5 1 86.06 137 GLN B O 1
ATOM 2898 N N . PRO B 1 138 ? 18.578 11.844 13.609 1 91.19 138 PRO B N 1
ATOM 2899 C CA . PRO B 1 138 ? 18.672 12.93 12.625 1 91.19 138 PRO B CA 1
ATOM 2900 C C . PRO B 1 138 ? 19.078 12.43 11.242 1 91.19 138 PRO B C 1
ATOM 2902 O O . PRO B 1 138 ? 19.75 11.398 11.125 1 91.19 138 PRO B O 1
ATOM 2905 N N . PHE B 1 139 ? 18.656 13.125 10.281 1 86.44 139 PHE B N 1
ATOM 2906 C CA . PHE B 1 139 ? 19.141 12.867 8.93 1 86.44 139 PHE B CA 1
ATOM 2907 C C . PHE B 1 139 ? 19.203 14.164 8.117 1 86.44 139 PHE B C 1
ATOM 2909 O O . PHE B 1 139 ? 18.453 15.102 8.383 1 86.44 139 PHE B O 1
ATOM 2916 N N . ARG B 1 140 ? 20.109 14.219 7.195 1 89.69 140 ARG B N 1
ATOM 2917 C CA . ARG B 1 140 ? 20.25 15.375 6.316 1 89.69 140 ARG B CA 1
ATOM 2918 C C . ARG B 1 140 ? 19.312 15.266 5.121 1 89.69 140 ARG B C 1
ATOM 2920 O O . ARG B 1 140 ? 19.328 14.266 4.395 1 89.69 140 ARG B O 1
ATOM 2927 N N . GLY B 1 141 ? 18.484 16.219 4.934 1 84.5 141 GLY B N 1
ATOM 2928 C CA . GLY B 1 141 ? 17.578 16.219 3.799 1 84.5 141 GLY B CA 1
ATOM 2929 C C . GLY B 1 141 ? 18.234 16.641 2.502 1 84.5 141 GLY B C 1
ATOM 2930 O O . GLY B 1 141 ? 19.391 17.094 2.506 1 84.5 141 GLY B O 1
ATOM 2931 N N . ILE B 1 142 ? 17.531 16.406 1.511 1 82.44 142 ILE B N 1
ATOM 2932 C CA . ILE B 1 142 ? 17.984 16.938 0.228 1 82.44 142 ILE B CA 1
ATOM 2933 C C . ILE B 1 142 ? 18.078 18.469 0.311 1 82.44 142 ILE B C 1
ATOM 2935 O O . ILE B 1 142 ? 17.234 19.109 0.951 1 82.44 142 ILE B O 1
ATOM 2939 N N . ASP B 1 143 ? 19.047 18.984 -0.372 1 87.12 143 ASP B N 1
ATOM 2940 C CA . ASP B 1 143 ? 19.219 20.438 -0.346 1 87.12 143 ASP B CA 1
ATOM 2941 C C . ASP B 1 143 ? 18.141 21.125 -1.183 1 87.12 143 ASP B C 1
ATOM 2943 O O . ASP B 1 143 ? 18.125 21.016 -2.408 1 87.12 143 ASP B O 1
ATOM 2947 N N . GLU B 1 144 ? 17.328 21.859 -0.53 1 88.5 144 GLU B N 1
ATOM 2948 C CA . GLU B 1 144 ? 16.234 22.547 -1.199 1 88.5 144 GLU B CA 1
ATOM 2949 C C . GLU B 1 144 ? 16.453 24.062 -1.185 1 88.5 144 GLU B C 1
ATOM 2951 O O . GLU B 1 144 ? 15.539 24.828 -1.478 1 88.5 144 GLU B O 1
ATOM 2956 N N . GLY B 1 145 ? 17.562 24.406 -0.776 1 92.5 145 GLY B N 1
ATOM 2957 C CA . GLY B 1 145 ? 17.859 25.828 -0.675 1 92.5 145 GLY B CA 1
ATOM 2958 C C . GLY B 1 145 ? 17.312 26.469 0.582 1 92.5 145 GLY B C 1
ATOM 2959 O O . GLY B 1 145 ? 17.234 27.688 0.678 1 92.5 145 GLY B O 1
ATOM 2960 N N . THR B 1 146 ? 16.844 25.703 1.461 1 92.38 146 THR B N 1
ATOM 2961 C CA . THR B 1 146 ? 16.297 26.203 2.723 1 92.38 146 THR B CA 1
ATOM 2962 C C . THR B 1 146 ? 17.406 26.344 3.764 1 92.38 146 THR B C 1
ATOM 2964 O O . THR B 1 146 ? 18.516 25.812 3.582 1 92.38 146 THR B O 1
ATOM 2967 N N . LYS B 1 147 ? 17.156 27.031 4.797 1 93.94 147 LYS B N 1
ATOM 2968 C CA . LYS B 1 147 ? 18.094 27.141 5.914 1 93.94 147 LYS B CA 1
ATOM 2969 C C . LYS B 1 147 ? 18.234 25.812 6.648 1 93.94 147 LYS B C 1
ATOM 2971 O O . LYS B 1 147 ? 19.344 25.391 6.984 1 93.94 147 LYS B O 1
ATOM 2976 N N . 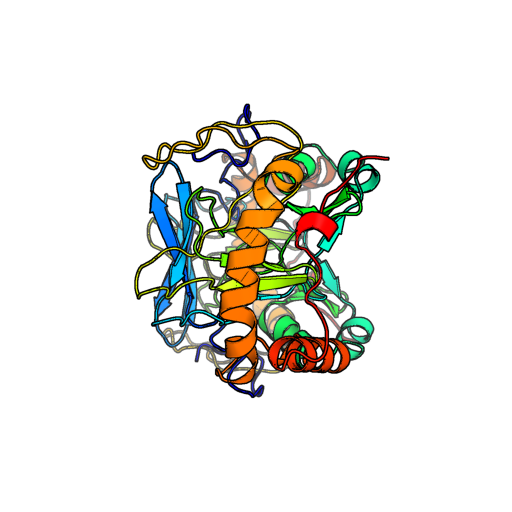ARG B 1 148 ? 17.031 25.25 6.926 1 94.12 148 ARG B N 1
ATOM 2977 C CA . ARG B 1 148 ? 17.078 23.922 7.539 1 94.12 148 ARG B CA 1
ATOM 2978 C C . ARG B 1 148 ? 17.688 22.906 6.598 1 94.12 148 ARG B C 1
ATOM 2980 O O . ARG B 1 148 ? 17.359 22.859 5.406 1 94.12 148 ARG B O 1
ATOM 2987 N N . LYS B 1 149 ? 18.641 22.062 7.137 1 93.62 149 LYS B N 1
ATOM 2988 C CA . LYS B 1 149 ? 19.312 21.047 6.332 1 93.62 149 LYS B CA 1
ATOM 2989 C C . LYS B 1 149 ? 19.141 19.656 6.941 1 93.62 149 LYS B C 1
ATOM 2991 O O . LYS B 1 149 ? 19.219 18.656 6.238 1 93.62 149 LYS B O 1
ATOM 2996 N N . VAL B 1 150 ? 18.984 19.688 8.219 1 93.94 150 VAL B N 1
ATOM 2997 C CA . VAL B 1 150 ? 18.922 18.422 8.961 1 93.94 150 VAL B CA 1
ATOM 2998 C C . VAL B 1 150 ? 17.578 18.328 9.695 1 93.94 150 VAL B C 1
ATOM 3000 O O . VAL B 1 150 ? 17.109 19.312 10.258 1 93.94 150 VAL B O 1
ATOM 3003 N N . VAL B 1 151 ? 16.953 17.188 9.609 1 93.94 151 VAL B N 1
ATOM 3004 C CA . VAL B 1 151 ? 15.773 16.906 10.422 1 93.94 151 VAL B CA 1
ATOM 3005 C C . VAL B 1 151 ? 16.188 16.266 11.742 1 93.94 151 VAL B C 1
ATOM 3007 O O . VAL B 1 151 ? 16.953 15.297 11.758 1 93.94 151 VAL B O 1
ATOM 3010 N N . TYR B 1 152 ? 15.672 16.828 12.836 1 94.19 152 TYR B N 1
ATOM 3011 C CA . TYR B 1 152 ? 16.016 16.297 14.156 1 94.19 152 TYR B CA 1
ATOM 3012 C C . TYR B 1 152 ? 14.789 15.695 14.828 1 94.19 152 TYR B C 1
ATOM 3014 O O . TYR B 1 152 ? 13.656 16.109 14.555 1 94.19 152 TYR B O 1
ATOM 3022 N N . PRO B 1 153 ? 15.031 14.766 15.766 1 92.44 153 PRO B N 1
ATOM 3023 C CA . PRO B 1 153 ? 13.922 14.125 16.484 1 92.44 153 PRO B CA 1
ATOM 3024 C C . PRO B 1 153 ? 13.086 15.117 17.281 1 92.44 153 PRO B C 1
ATOM 3026 O O . PRO B 1 153 ? 11.891 14.891 17.5 1 92.44 153 PRO B O 1
ATOM 3029 N N . ASP B 1 154 ? 13.648 16.281 17.656 1 95.31 154 ASP B N 1
ATOM 3030 C CA . ASP B 1 154 ? 12.906 17.219 18.484 1 95.31 154 ASP B CA 1
ATOM 3031 C C . ASP B 1 154 ? 12.438 18.422 17.672 1 95.31 154 ASP B C 1
ATOM 3033 O O . ASP B 1 154 ? 12.141 19.484 18.234 1 95.31 154 ASP B O 1
ATOM 3037 N N . ASP B 1 155 ? 12.453 18.328 16.375 1 96.38 155 ASP B N 1
ATOM 3038 C CA . ASP B 1 155 ? 12.047 19.422 15.508 1 96.38 155 ASP B CA 1
ATOM 3039 C C . ASP B 1 155 ? 10.609 19.859 15.812 1 96.38 155 ASP B C 1
ATOM 3041 O O . ASP B 1 155 ? 10.273 21.047 15.688 1 96.38 155 ASP B O 1
ATOM 3045 N N . LEU B 1 156 ? 9.812 18.922 16.141 1 96.94 156 LEU B N 1
ATOM 3046 C CA . LEU B 1 156 ? 8.43 19.266 16.484 1 96.94 156 LEU B CA 1
ATOM 3047 C C . LEU B 1 156 ? 8.391 20.297 17.625 1 96.94 156 LEU B C 1
ATOM 3049 O O . LEU B 1 156 ? 7.559 21.203 17.609 1 96.94 156 LEU B O 1
ATOM 3053 N N . LEU B 1 157 ? 9.234 20.219 18.594 1 97.44 157 LEU B N 1
ATOM 3054 C CA . LEU B 1 157 ? 9.289 21.125 19.719 1 97.44 157 LEU B CA 1
ATOM 3055 C C . LEU B 1 157 ? 9.867 22.484 19.297 1 97.44 157 LEU B C 1
ATOM 3057 O O . LEU B 1 157 ? 9.57 23.5 19.906 1 97.44 157 LEU B O 1
ATOM 3061 N N . LYS B 1 158 ? 10.594 22.5 18.281 1 97.31 158 LYS B N 1
ATOM 3062 C CA . LYS B 1 158 ? 11.273 23.703 17.844 1 97.31 158 LYS B CA 1
ATOM 3063 C C . LYS B 1 158 ? 10.406 24.5 16.875 1 97.31 158 LYS B C 1
ATOM 3065 O O . LYS B 1 158 ? 10.414 25.734 16.891 1 97.31 158 LYS B O 1
ATOM 3070 N N . TYR B 1 159 ? 9.586 23.781 16.062 1 97.75 159 TYR B N 1
ATOM 3071 C CA . TYR B 1 159 ? 8.977 24.469 14.93 1 97.75 159 TYR B CA 1
ATOM 3072 C C . TYR B 1 159 ? 7.453 24.438 15.031 1 97.75 159 TYR B C 1
ATOM 3074 O O . TYR B 1 159 ? 6.758 24.938 14.141 1 97.75 159 TYR B O 1
ATOM 3082 N N . TYR B 1 160 ? 6.887 23.953 16.078 1 98.19 160 TYR B N 1
ATOM 3083 C CA . TYR B 1 160 ? 5.441 23.75 16.156 1 98.19 160 TYR B CA 1
ATOM 3084 C C . TYR B 1 160 ? 4.711 25.094 16.047 1 98.19 160 TYR B C 1
ATOM 3086 O O . TYR B 1 160 ? 3.625 25.172 15.469 1 98.19 160 TYR B O 1
ATOM 3094 N N . LYS B 1 161 ? 5.273 26.203 16.516 1 98.31 161 LYS B N 1
ATOM 3095 C CA . LYS B 1 161 ? 4.59 27.484 16.453 1 98.31 161 LYS B CA 1
ATOM 3096 C C . LYS B 1 161 ? 4.379 27.922 15.008 1 98.31 161 LYS B C 1
ATOM 3098 O O . LYS B 1 161 ? 3.316 28.438 14.656 1 98.31 161 LYS B O 1
ATOM 3103 N N . VAL B 1 162 ? 5.41 27.734 14.227 1 97.69 162 VAL B N 1
ATOM 3104 C CA . VAL B 1 162 ? 5.328 28.078 12.812 1 97.69 162 VAL B CA 1
ATOM 3105 C C . VAL B 1 162 ? 4.27 27.219 12.125 1 97.69 162 VAL B C 1
ATOM 3107 O O . VAL B 1 162 ? 3.445 27.734 11.359 1 97.69 162 VAL B O 1
ATOM 3110 N N . TRP B 1 163 ? 4.25 25.938 12.406 1 98.19 163 TRP B N 1
ATOM 3111 C CA . TRP B 1 163 ? 3.309 25.016 11.789 1 98.19 163 TRP B CA 1
ATOM 3112 C C . TRP B 1 163 ? 1.889 25.281 12.281 1 98.19 163 TRP B C 1
ATOM 3114 O O . TRP B 1 163 ? 0.937 25.234 11.5 1 98.19 163 TRP B O 1
ATOM 3124 N N . ASP B 1 164 ? 1.791 25.609 13.531 1 98.5 164 ASP B N 1
ATOM 3125 C CA . ASP B 1 164 ? 0.476 25.953 14.07 1 98.5 164 ASP B CA 1
ATOM 3126 C C . ASP B 1 164 ? -0.109 27.172 13.352 1 98.5 164 ASP B C 1
ATOM 3128 O O . ASP B 1 164 ? -1.299 27.188 13.031 1 98.5 164 ASP B O 1
ATOM 3132 N N . LYS B 1 165 ? 0.698 28.125 13.18 1 98.31 165 LYS B N 1
ATOM 3133 C CA . LYS B 1 165 ? 0.233 29.344 12.5 1 98.31 165 LYS B CA 1
ATOM 3134 C C . LYS B 1 165 ? -0.282 29.016 11.102 1 98.31 165 LYS B C 1
ATOM 3136 O O . LYS B 1 165 ? -1.334 29.516 10.695 1 98.31 165 LYS B O 1
ATOM 3141 N N . LYS B 1 166 ? 0.444 28.234 10.391 1 98.31 166 LYS B N 1
ATOM 3142 C CA . LYS B 1 166 ? 0.032 27.828 9.047 1 98.31 166 LYS B CA 1
ATOM 3143 C C . LYS B 1 166 ? -1.284 27.062 9.078 1 98.31 166 LYS B C 1
ATOM 3145 O O . LYS B 1 166 ? -2.164 27.297 8.242 1 98.31 166 LYS B O 1
ATOM 3150 N N . LEU B 1 167 ? -1.411 26.156 10.016 1 98.38 167 LEU B N 1
ATOM 3151 C CA . LEU B 1 167 ? -2.637 25.375 10.164 1 98.38 167 LEU B CA 1
ATOM 3152 C C . LEU B 1 167 ? -3.816 26.281 10.5 1 98.38 167 LEU B C 1
ATOM 3154 O O . LEU B 1 167 ? -4.898 26.141 9.93 1 98.38 167 LEU B O 1
ATOM 3158 N N . GLN B 1 168 ? -3.598 27.203 11.383 1 97.81 168 GLN B N 1
ATOM 3159 C CA . GLN B 1 168 ? -4.652 28.125 11.797 1 97.81 168 GLN B CA 1
ATOM 3160 C C . GLN B 1 168 ? -5.18 28.938 10.609 1 97.81 168 GLN B C 1
ATOM 3162 O O . GLN B 1 168 ? -6.371 29.25 10.555 1 97.81 168 GLN B O 1
ATOM 3167 N N . GLN B 1 169 ? -4.332 29.234 9.727 1 97.44 169 GLN B N 1
ATOM 3168 C CA . GLN B 1 169 ? -4.703 30.031 8.562 1 97.44 169 GLN B CA 1
ATOM 3169 C C . GLN B 1 169 ? -5.625 29.266 7.629 1 97.44 169 GLN B C 1
ATOM 3171 O O . GLN B 1 169 ? -6.492 29.844 6.977 1 97.44 169 GLN B O 1
ATOM 3176 N N . VAL B 1 170 ? -5.508 27.938 7.602 1 98.12 170 VAL B N 1
ATOM 3177 C CA . VAL B 1 170 ? -6.242 27.203 6.578 1 98.12 170 VAL B CA 1
ATOM 3178 C C . VAL B 1 170 ? -7.438 26.5 7.211 1 98.12 170 VAL B C 1
ATOM 3180 O O . VAL B 1 170 ? -8.359 26.078 6.508 1 98.12 170 VAL B O 1
ATOM 3183 N N . PHE B 1 171 ? -7.488 26.344 8.5 1 97.94 171 PHE B N 1
ATOM 3184 C CA . PHE B 1 171 ? -8.539 25.594 9.164 1 97.94 171 PHE B CA 1
ATOM 3185 C C . PHE B 1 171 ? -9.914 26.141 8.805 1 97.94 171 PHE B C 1
ATOM 3187 O O . PHE B 1 171 ? -10.844 25.375 8.531 1 97.94 171 PHE B O 1
ATOM 3194 N N . PRO B 1 172 ? -10.125 27.484 8.742 1 97.81 172 PRO B N 1
ATOM 3195 C CA . PRO B 1 172 ? -11.445 28.031 8.406 1 97.81 172 PRO B CA 1
ATOM 3196 C C . PRO B 1 172 ? -11.898 27.641 7 1 97.81 172 PRO B C 1
ATOM 3198 O O . PRO B 1 172 ? -13.094 27.672 6.699 1 97.81 172 PRO B O 1
ATOM 3201 N N . LYS B 1 173 ? -11.016 27.234 6.156 1 98.12 173 LYS B N 1
ATOM 3202 C CA . LYS B 1 173 ? -11.336 26.875 4.773 1 98.12 173 LYS B CA 1
ATOM 3203 C C . LYS B 1 173 ? -11.844 25.453 4.676 1 98.12 173 LYS B C 1
ATOM 3205 O O . LYS B 1 173 ? -12.492 25.078 3.693 1 98.12 173 LYS B O 1
ATOM 3210 N N . ILE B 1 174 ? -11.578 24.609 5.645 1 98.25 174 ILE B N 1
ATOM 3211 C CA . ILE B 1 174 ? -11.789 23.172 5.551 1 98.25 174 ILE B CA 1
ATOM 3212 C C . ILE B 1 174 ? -13.273 22.891 5.328 1 98.25 174 ILE B C 1
ATOM 3214 O O . ILE B 1 174 ? -13.641 22.219 4.359 1 98.25 174 ILE B O 1
ATOM 3218 N N . PRO B 1 175 ? -14.148 23.516 6.113 1 97.75 175 PRO B N 1
ATOM 3219 C CA . PRO B 1 175 ? -15.562 23.188 5.914 1 97.75 175 PRO B CA 1
ATOM 3220 C C . PRO B 1 175 ? -16.156 23.844 4.664 1 97.75 175 PRO B C 1
ATOM 3222 O O . PRO B 1 175 ? -17.25 23.469 4.223 1 97.75 175 PRO B O 1
ATOM 3225 N N . GLN B 1 176 ? -15.477 24.781 4.047 1 96.88 176 GLN B N 1
ATOM 3226 C CA . GLN B 1 176 ? -15.992 25.516 2.896 1 96.88 176 GLN B CA 1
ATOM 3227 C C . GLN B 1 176 ? -15.641 24.812 1.59 1 96.88 176 GLN B C 1
ATOM 3229 O O . GLN B 1 176 ? -16.219 25.109 0.543 1 96.88 176 GLN B O 1
ATOM 3234 N N . LEU B 1 177 ? -14.742 23.922 1.678 1 97 177 LEU B N 1
ATOM 3235 C CA . LEU B 1 177 ? -14.25 23.25 0.481 1 97 177 LEU B CA 1
ATOM 3236 C C . LEU B 1 177 ? -14.875 21.859 0.339 1 97 177 LEU B C 1
ATOM 3238 O O . LEU B 1 177 ? -15.32 21.281 1.327 1 97 177 LEU B O 1
ATOM 3242 N N . ASP B 1 178 ? -14.898 21.438 -0.902 1 92.88 178 ASP B N 1
ATOM 3243 C CA . ASP B 1 178 ? -15.18 20.016 -1.111 1 92.88 178 ASP B CA 1
ATOM 3244 C C . ASP B 1 178 ? -14.07 19.156 -0.526 1 92.88 178 ASP B C 1
ATOM 3246 O O . ASP B 1 178 ? -12.883 19.391 -0.793 1 92.88 178 ASP B O 1
ATOM 3250 N N . GLN B 1 179 ? -14.477 18.219 0.331 1 93.75 179 GLN B N 1
ATOM 3251 C CA . GLN B 1 179 ? -13.508 17.344 0.976 1 93.75 179 GLN B CA 1
ATOM 3252 C C . GLN B 1 179 ? -13.75 15.883 0.586 1 93.75 179 GLN B C 1
ATOM 3254 O O . GLN B 1 179 ? -14.523 15.18 1.237 1 93.75 179 GLN B O 1
ATOM 3259 N N . PRO B 1 180 ? -12.992 15.406 -0.365 1 88 180 PRO B N 1
ATOM 3260 C CA . PRO B 1 180 ? -13.188 14.023 -0.808 1 88 180 PRO B CA 1
ATOM 3261 C C . PRO B 1 180 ? -12.945 13.008 0.305 1 88 180 PRO B C 1
ATOM 3263 O O . PRO B 1 180 ? -13.508 11.914 0.282 1 88 180 PRO B O 1
ATOM 3266 N N . LEU B 1 181 ? -12.164 13.359 1.314 1 89.38 181 LEU B N 1
ATOM 3267 C CA . LEU B 1 181 ? -11.82 12.406 2.361 1 89.38 181 LEU B CA 1
ATOM 3268 C C . LEU B 1 181 ? -12.734 12.578 3.574 1 89.38 181 LEU B C 1
ATOM 3270 O O . LEU B 1 181 ? -12.539 11.914 4.598 1 89.38 181 LEU B O 1
ATOM 3274 N N . LYS B 1 182 ? -13.734 13.406 3.48 1 90.62 182 LYS B N 1
ATOM 3275 C CA . LYS B 1 182 ? -14.648 13.648 4.59 1 90.62 182 LYS B CA 1
ATOM 3276 C C . LYS B 1 182 ? -15.281 12.352 5.078 1 90.62 182 LYS B C 1
ATOM 3278 O O . LYS B 1 182 ? -15.461 12.148 6.281 1 90.62 182 LYS B O 1
ATOM 3283 N N . PRO B 1 183 ? -15.625 11.414 4.184 1 85.44 183 PRO B N 1
ATOM 3284 C CA . PRO B 1 183 ? -16.25 10.18 4.641 1 85.44 183 PRO B CA 1
ATOM 3285 C C . PRO B 1 183 ? -15.375 9.391 5.609 1 85.44 183 PRO B C 1
ATOM 3287 O O . PRO B 1 183 ? -15.867 8.516 6.324 1 85.44 183 PRO B O 1
ATOM 3290 N N . LEU B 1 184 ? -14.062 9.656 5.691 1 87.44 184 LEU B N 1
ATOM 3291 C CA . LEU B 1 184 ? -13.148 8.961 6.594 1 87.44 184 LEU B CA 1
ATOM 3292 C C . LEU B 1 184 ? -13.078 9.656 7.945 1 87.44 184 LEU B C 1
ATOM 3294 O O . LEU B 1 184 ? -12.461 9.148 8.883 1 87.44 184 LEU B O 1
ATOM 3298 N N . ILE B 1 185 ? -13.672 10.797 8.023 1 91.31 185 ILE B N 1
ATOM 3299 C CA . ILE B 1 185 ? -13.664 11.586 9.25 1 91.31 185 ILE B CA 1
ATOM 3300 C C . ILE B 1 185 ? -14.953 11.336 10.031 1 91.31 185 ILE B C 1
ATOM 3302 O O . ILE B 1 185 ? -16.047 11.43 9.477 1 91.31 185 ILE B O 1
ATOM 3306 N N . SER B 1 186 ? -14.781 10.977 11.266 1 92.81 186 SER B N 1
ATOM 3307 C CA . SER B 1 186 ? -15.969 10.742 12.094 1 92.81 186 SER B CA 1
ATOM 3308 C C . SER B 1 186 ? -16.812 12 12.219 1 92.81 186 SER B C 1
ATOM 3310 O O . SER B 1 186 ? -16.297 13.117 12.094 1 92.81 186 SER B O 1
ATOM 3312 N N . GLU B 1 187 ? -18.062 11.797 12.531 1 95.38 187 GLU B N 1
ATOM 3313 C CA . GLU B 1 187 ? -18.953 12.938 12.719 1 95.38 187 GLU B CA 1
ATOM 3314 C C . GLU B 1 187 ? -18.484 13.82 13.875 1 95.38 187 GLU B C 1
ATOM 3316 O O . GLU B 1 187 ? -18.531 15.047 13.781 1 95.38 187 GLU B O 1
ATOM 3321 N N . ASN B 1 188 ? -18.078 13.219 14.938 1 97 188 ASN B N 1
ATOM 3322 C CA . ASN B 1 188 ? -17.594 13.977 16.078 1 97 188 ASN B CA 1
ATOM 3323 C C . ASN B 1 188 ? -16.391 14.828 15.727 1 97 188 ASN B C 1
ATOM 3325 O O . ASN B 1 188 ? -16.312 16 16.094 1 97 188 ASN B O 1
ATOM 3329 N N . LEU B 1 189 ? -15.484 14.234 15.039 1 96.88 189 LEU B N 1
ATOM 3330 C CA . LEU B 1 189 ? -14.297 14.984 14.648 1 96.88 189 LEU B CA 1
ATOM 3331 C C . LEU B 1 189 ? -14.656 16.094 13.672 1 96.88 189 LEU B C 1
ATOM 3333 O O . LEU B 1 189 ? -14.109 17.203 13.758 1 96.88 189 LEU B O 1
ATOM 3337 N N . TRP B 1 190 ? -15.555 15.859 12.766 1 97.38 190 TRP B N 1
ATOM 3338 C CA . TRP B 1 190 ? -15.961 16.891 11.812 1 97.38 190 TRP B CA 1
ATOM 3339 C C . TRP B 1 190 ? -16.609 18.062 12.539 1 97.38 190 TRP B C 1
ATOM 3341 O O . TRP B 1 190 ? -16.359 19.219 12.195 1 97.38 190 TRP B O 1
ATOM 3351 N N . ASN B 1 191 ? -17.422 17.734 13.461 1 97.81 191 ASN B N 1
ATOM 3352 C CA . ASN B 1 191 ? -18.016 18.781 14.266 1 97.81 191 ASN B CA 1
ATOM 3353 C C . ASN B 1 191 ? -16.969 19.625 14.984 1 97.81 191 ASN B C 1
ATOM 3355 O O . ASN B 1 191 ? -17.078 20.844 15.07 1 97.81 191 ASN B O 1
ATOM 3359 N N . LEU B 1 192 ? -15.984 18.969 15.508 1 97.94 192 LEU B N 1
ATOM 3360 C CA . LEU B 1 192 ? -14.883 19.688 16.156 1 97.94 192 LEU B CA 1
ATOM 3361 C C . LEU B 1 192 ? -14.164 20.594 15.156 1 97.94 192 LEU B C 1
ATOM 3363 O O . LEU B 1 192 ? -13.914 21.766 15.453 1 97.94 192 LEU B O 1
ATOM 3367 N N . VAL B 1 193 ? -13.867 20.094 13.992 1 97.94 193 VAL B N 1
ATOM 3368 C CA . VAL B 1 193 ? -13.203 20.859 12.938 1 97.94 193 VAL B CA 1
ATOM 3369 C C . VAL B 1 193 ? -14.047 22.078 12.578 1 97.94 193 VAL B C 1
ATOM 3371 O O . VAL B 1 193 ? -13.516 23.188 12.445 1 97.94 193 VAL B O 1
ATOM 3374 N N . SER B 1 194 ? -15.312 21.891 12.492 1 97.62 194 SER B N 1
ATOM 3375 C CA . SER B 1 194 ? -16.219 22.984 12.18 1 97.62 194 SER B CA 1
ATOM 3376 C C . SER B 1 194 ? -16.219 24.031 13.281 1 97.62 194 SER B C 1
ATOM 3378 O O . SER B 1 194 ? -16.203 25.234 12.992 1 97.62 194 SER B O 1
ATOM 3380 N N . SER B 1 195 ? -16.25 23.578 14.445 1 98 195 SER B N 1
ATOM 3381 C CA . SER B 1 195 ? -16.234 24.516 15.578 1 98 195 SER B CA 1
ATOM 3382 C C . SER B 1 195 ? -14.93 25.297 15.625 1 98 195 SER B C 1
ATOM 3384 O O . SER B 1 195 ? -14.938 26.5 15.945 1 98 195 SER B O 1
ATOM 3386 N N . ILE B 1 196 ? -13.852 24.641 15.352 1 98 196 ILE B N 1
ATOM 3387 C CA . ILE B 1 196 ? -12.562 25.312 15.289 1 98 196 ILE B CA 1
ATOM 3388 C C . ILE B 1 196 ? -12.578 26.344 14.156 1 98 196 ILE B C 1
ATOM 3390 O O . ILE B 1 196 ? -12.133 27.484 14.344 1 98 196 ILE B O 1
ATOM 3394 N N . SER B 1 197 ? -13.094 25.922 13.07 1 97.19 197 SER B N 1
ATOM 3395 C CA . SER B 1 197 ? -13.148 26.781 11.883 1 97.19 197 SER B CA 1
ATOM 3396 C C . SER B 1 197 ? -13.969 28.031 12.148 1 97.19 197 SER B C 1
ATOM 3398 O O . SER B 1 197 ? -13.703 29.094 11.57 1 97.19 197 SER B O 1
ATOM 3400 N N . GLU B 1 198 ? -14.93 27.938 12.992 1 96.38 198 GLU B N 1
ATOM 3401 C CA . GLU B 1 198 ? -15.812 29.047 13.312 1 96.38 198 GLU B CA 1
ATOM 3402 C C . GLU B 1 198 ? -15.258 29.875 14.461 1 96.38 198 GLU B C 1
ATOM 3404 O O . GLU B 1 198 ? -15.836 30.906 14.828 1 96.38 198 GLU B O 1
ATOM 3409 N N . GLY B 1 199 ? -14.18 29.438 15.016 1 95.75 199 GLY B N 1
ATOM 3410 C CA . GLY B 1 199 ? -13.547 30.172 16.094 1 95.75 199 GLY B CA 1
ATOM 3411 C C . GLY B 1 199 ? -14.156 29.891 17.453 1 95.75 199 GLY B C 1
ATOM 3412 O O . GLY B 1 199 ? -13.852 30.562 18.438 1 95.75 199 GLY B O 1
ATOM 3413 N N . LYS B 1 200 ? -14.984 28.906 17.531 1 97 200 LYS B N 1
ATOM 3414 C CA . LYS B 1 200 ? -15.641 28.562 18.781 1 97 200 LYS B CA 1
ATOM 3415 C C . LYS B 1 200 ? -14.711 27.766 19.703 1 97 200 LYS B C 1
ATOM 3417 O O . LYS B 1 200 ? -14.828 27.828 20.922 1 97 200 LYS B O 1
ATOM 3422 N N . ILE B 1 201 ? -13.883 26.984 19.109 1 97.12 201 ILE B N 1
ATOM 3423 C CA . ILE B 1 201 ? -12.906 26.156 19.828 1 97.12 201 ILE B CA 1
ATOM 3424 C C . ILE B 1 201 ? -11.508 26.438 19.281 1 97.12 201 ILE B C 1
ATOM 3426 O O . ILE B 1 201 ? -11.312 26.578 18.078 1 97.12 201 ILE B O 1
ATOM 3430 N N . MET B 1 202 ? -10.562 26.516 20.172 1 97.31 202 MET B N 1
ATOM 3431 C CA . MET B 1 202 ? -9.172 26.719 19.75 1 97.31 202 MET B CA 1
ATOM 3432 C C . MET B 1 202 ? -8.578 25.422 19.203 1 97.31 202 MET B C 1
ATOM 3434 O O . MET B 1 202 ? -8.797 24.344 19.766 1 97.31 202 MET B O 1
ATOM 3438 N N . MET B 1 203 ? -7.859 25.531 18.141 1 98.06 203 MET B N 1
ATOM 3439 C CA . MET B 1 203 ? -7.191 24.391 17.531 1 98.06 203 MET B CA 1
ATOM 3440 C C . MET B 1 203 ? -6.109 23.828 18.453 1 98.06 203 MET B C 1
ATOM 3442 O O . MET B 1 203 ? -5.332 24.594 19.031 1 98.06 203 MET B O 1
ATOM 3446 N N . ASP B 1 204 ? -6.039 22.578 18.641 1 98.31 204 ASP B N 1
ATOM 3447 C CA . ASP B 1 204 ? -4.922 21.969 19.359 1 98.31 204 ASP B CA 1
ATOM 3448 C C . ASP B 1 204 ? -3.615 22.141 18.594 1 98.31 204 ASP B C 1
ATOM 3450 O O . ASP B 1 204 ? -3.605 22.094 17.359 1 98.31 204 ASP B O 1
ATOM 3454 N N . SER B 1 205 ? -2.605 22.297 19.312 1 98.5 205 SER B N 1
ATOM 3455 C CA . SER B 1 205 ? -1.29 22.469 18.703 1 98.5 205 SER B CA 1
ATOM 3456 C C . SER B 1 205 ? -0.786 21.156 18.109 1 98.5 205 SER B C 1
ATOM 3458 O O . SER B 1 205 ? -0.984 20.094 18.688 1 98.5 205 SER B O 1
ATOM 3460 N N . ILE B 1 206 ? -0.111 21.25 16.969 1 98.25 206 ILE B N 1
ATOM 3461 C CA . ILE B 1 206 ? 0.56 20.109 16.359 1 98.25 206 ILE B CA 1
ATOM 3462 C C . ILE B 1 206 ? 1.596 19.531 17.312 1 98.25 206 ILE B C 1
ATOM 3464 O O . ILE B 1 206 ? 2.02 18.391 17.172 1 98.25 206 ILE B O 1
ATOM 3468 N N . LYS B 1 207 ? 1.993 20.266 18.328 1 97.81 207 LYS B N 1
ATOM 3469 C CA . LYS B 1 207 ? 2.922 19.812 19.375 1 97.81 207 LYS B CA 1
ATOM 3470 C C . LYS B 1 207 ? 2.406 18.562 20.062 1 97.81 207 LYS B C 1
ATOM 3472 O O . LYS B 1 207 ? 3.193 17.75 20.562 1 97.81 207 LYS B O 1
ATOM 3477 N N . ASN B 1 208 ? 1.08 18.406 20.062 1 97.56 208 ASN B N 1
ATOM 3478 C CA . ASN B 1 208 ? 0.456 17.25 20.719 1 97.56 208 ASN B CA 1
ATOM 3479 C C . ASN B 1 208 ? 0.87 15.945 20.047 1 97.56 208 ASN B C 1
ATOM 3481 O O . ASN B 1 208 ? 0.672 14.867 20.625 1 97.56 208 ASN B O 1
ATOM 3485 N N . ASN B 1 209 ? 1.459 15.992 18.859 1 97.38 209 ASN B N 1
ATOM 3486 C CA . ASN B 1 209 ? 1.896 14.797 18.156 1 97.38 209 ASN B CA 1
ATOM 3487 C C . ASN B 1 209 ? 3.277 14.344 18.625 1 97.38 209 ASN B C 1
ATOM 3489 O O . ASN B 1 209 ? 3.766 13.289 18.203 1 97.38 209 ASN B O 1
ATOM 3493 N N . TYR B 1 210 ? 3.928 15.133 19.469 1 97.5 210 TYR B N 1
ATOM 3494 C CA . TYR B 1 210 ? 5.289 14.812 19.891 1 97.5 210 TYR B CA 1
ATOM 3495 C C . TYR B 1 210 ? 5.316 13.555 20.75 1 97.5 210 TYR B C 1
ATOM 3497 O O . TYR B 1 210 ? 4.5 13.398 21.656 1 97.5 210 TYR B O 1
ATOM 3505 N N . TYR B 1 211 ? 6.223 12.672 20.375 1 95.81 211 TYR B N 1
ATOM 3506 C CA . TYR B 1 211 ? 6.48 11.477 21.172 1 95.81 211 TYR B CA 1
ATOM 3507 C C . TYR B 1 211 ? 7.605 11.727 22.172 1 95.81 211 TYR B C 1
ATOM 3509 O O . TYR B 1 211 ? 8.773 11.844 21.781 1 95.81 211 TYR B O 1
ATOM 3517 N N . ASN B 1 212 ? 7.273 11.695 23.438 1 88.62 212 ASN B N 1
ATOM 3518 C CA . ASN B 1 212 ? 8.227 12.047 24.484 1 88.62 212 ASN B CA 1
ATOM 3519 C C . ASN B 1 212 ? 8.977 10.82 25 1 88.62 212 ASN B C 1
ATOM 3521 O O . ASN B 1 212 ? 9.828 10.93 25.875 1 88.62 212 ASN B O 1
ATOM 3525 N N . GLY B 1 213 ? 8.969 9.633 24.281 1 79 213 GLY B N 1
ATOM 3526 C CA . GLY B 1 213 ? 9.773 8.469 24.641 1 79 213 GLY B CA 1
ATOM 3527 C C . GLY B 1 213 ? 9.312 7.805 25.922 1 79 213 GLY B C 1
ATOM 3528 O O . GLY B 1 213 ? 8.688 8.445 26.766 1 79 213 GLY B O 1
ATOM 3529 N N . ASP B 1 214 ? 8.703 6.566 26.141 1 56.88 214 ASP B N 1
ATOM 3530 C CA . ASP B 1 214 ? 8.781 5.883 27.422 1 56.88 214 ASP B CA 1
ATOM 3531 C C . ASP B 1 214 ? 10.188 5.367 27.688 1 56.88 214 ASP B C 1
ATOM 3533 O O . ASP B 1 214 ? 10.945 5.094 26.75 1 56.88 214 ASP B O 1
#

Sequence (428 aa):
MICKWKQLFSIHEIILCVKMIHPKTELQFINKEIGYGVVATEFIPAGTITWVLDKLDREFTPAELESLEPIYQSILDTYTFRDNKGRFILCWDNARYVNHSFNSNCLTTAYDFEVAIRDIHVGEQLTDDYGYLNIPQPFRGIDEGTKRKVVYPDDLLKYYKVWDKKLQQVFPKIPQLDQPLKPLISENLWNLVSSISEGKIMMDSIKNNYYNGDMICKWKQLFSIHEIILCVKMIHPKTELQFINKEIGYGVVATEFIPAGTITWVLDKLDREFTPAELESLEPIYQSILDTYTFRDNKGRFILCWDNARYVNHSFNSNCLTTAYDFEVAIRDIHVGEQLTDDYGYLNIPQPFRGIDEGTKRKVVYPDDLLKYYKVWDKKLQQVFPKIPQLDQPLKPLISENLWNLVSSISEGKIMMDSIKNNYYNGD

pLDDT: mean 86.63, std 17.05, range [23.06, 98.62]

Foldseek 3Di:
DPDPVDPDADDLGVVLCPLDQPSQWDWDQDDPVLGIFIFGQAKDAFQEWRFADFDVKDKAAPVRLVPDDPVSVVVQLQQFFAWQARITIHDPHCPSSAAADPPAQWEDFLLRIITGLHMHHGGDTHHYHSLLRQRPAKDADDCPVDPDGIRGNNSCVVCQVVVLVSCLVNLLVNVVDDHSCVVRPDPVRVVVSNCCSVVNDPGDTSSSGRHPDD/DPDPVDDDDDDPDVPPPQQQFDSQWDWDQDDPVLGIFIFGQAKDAFQEWGFADFDPKDKAAPVRLVPDDPVSVVVQLQQFFAWQARITIHDPGCPSSAAADPPAQWEDFLLRIITGLHMHHGGDTHHYHSLLRQRPAKDADDCPPDPDGIRGNNSCVVCQVVVLVSCLVNLLVNVVDDHPNVVRPDPVRVVVSNCCSVVNDPGDTSSSGRHPDD

InterPro domains:
  IPR001214 SET domain [PF00856] (35-131)
  IPR001214 SET domain [PS50280] (23-131)
  IPR046341 SET domain superfamily [G3DSA:2.170.270.10] (24-135)
  IPR046341 SET domain superfamily [SSF82199] (30-138)

Nearest PDB structures (foldseek):
  6kqp-assembly1_A  TM=7.609E-01  e=3.158E-05  Homo sapiens
  4ij8-assembly1_B  TM=6.373E-01  e=7.905E-06  Homo sapiens
  2bqz-assembly2_E  TM=6.938E-01  e=4.267E-05  Homo sapiens
  5v2n-assembly1_A  TM=6.304E-01  e=4.813E-05  Homo sapiens
  6ven-assembly1_N  TM=6.787E-01  e=7.336E-05  Saccharomyces cerevisiae

Secondary structure (DSSP, 8-state):
----S-----SSSTTTTS--SSTTEEEEEEETTTEEEEEESS-B-TT-EEEE--TTSEEE-HHHHHHS-HHHHHHHHHHEEE-TTSPEEE-SSGGGGPEE-TT-SEEE-TTSEEEESS-B-TTPBPEE-GGGS--SS-EEPP--S-S--EE-TTHHHHHHHHHHHHHHHHGGGGGGS--TTGGGS-HHHHHHHHHHHTTSSPPPPGGGG-----/----S----TTTSGGGSS--S-TTEEEEEEETTTEEEEEESS-B-TT-EEEE--TTSEEE-HHHHHHS-HHHHHHHHHHEEE-TTSPEEE-SSGGGGPEE-TT-SEEE-TTSEEEESS-B-TTPBPEE-GGGS--SS-EEPP--S-S--EE-TTHHHHHHHHHHHHHHHHGGGGGGS--TTGGGS-HHHHHHHHHHHTTSSPPPPGGGG-----